Protein AF-0000000080068808 (afdb_homodimer)

Solvent-accessible surface area (backbone atoms only — not comparable to full-atom values): 21221 Å² total; per-residue (Å²): 133,79,38,28,42,45,54,59,57,38,65,52,58,26,19,30,30,98,80,58,25,33,43,31,44,41,92,87,29,38,31,39,40,36,39,46,42,68,64,44,55,50,30,46,22,31,25,41,44,47,54,75,52,68,70,59,39,68,37,77,38,87,74,66,89,74,49,44,80,65,70,43,78,73,50,74,50,44,34,37,41,26,42,45,77,46,62,48,61,84,67,42,75,63,53,74,71,47,76,34,37,66,75,42,30,41,75,72,44,47,44,74,42,81,40,46,37,35,38,31,39,12,63,35,62,27,57,69,45,58,90,47,90,56,91,80,64,65,37,14,36,31,37,40,40,38,76,55,27,88,40,58,50,72,88,27,46,51,92,73,80,56,59,61,70,74,63,43,53,39,70,49,31,46,26,27,29,64,72,47,78,74,79,68,54,74,62,67,56,48,56,52,52,67,73,92,134,79,38,29,43,45,55,60,55,38,64,52,58,26,20,30,31,99,79,58,24,33,44,32,43,41,90,86,28,37,31,40,40,35,38,45,41,66,65,45,55,51,31,47,22,30,25,42,44,47,54,75,51,67,69,58,40,67,37,76,38,87,74,67,91,74,50,45,79,65,70,42,79,74,49,72,49,44,33,37,41,25,42,46,77,47,61,48,62,86,68,42,75,64,51,74,73,47,77,34,37,65,74,42,30,42,76,72,43,48,42,74,41,80,41,46,37,34,39,30,39,13,62,36,61,26,57,70,45,57,90,48,89,56,91,80,64,66,37,12,36,32,34,40,40,39,77,55,27,87,41,59,50,72,89,27,45,52,94,72,83,54,60,60,69,75,63,42,54,38,69,50,30,47,25,27,27,65,72,46,80,73,77,68,54,72,60,67,57,46,54,53,52,64,75,92

pLDDT: mean 82.02, std 19.49, range [25.77, 98.56]

Structure (mmCIF, N/CA/C/O backbone):
data_AF-0000000080068808-model_v1
#
loop_
_entity.id
_entity.type
_entity.pdbx_description
1 polymer 'Epoxide hydrolase'
#
loop_
_atom_site.group_PDB
_atom_site.id
_atom_site.type_symbol
_atom_site.label_atom_id
_atom_site.label_alt_id
_atom_site.label_comp_id
_atom_site.label_asym_id
_atom_site.label_entity_id
_atom_site.label_seq_id
_atom_site.pdbx_PDB_ins_code
_atom_site.Cartn_x
_atom_site.Cartn_y
_atom_site.Cartn_z
_atom_site.occupancy
_atom_site.B_iso_or_equiv
_atom_site.auth_seq_id
_atom_site.auth_comp_id
_atom_site.auth_asym_id
_atom_site.auth_atom_id
_atom_site.pdbx_PDB_model_num
ATOM 1 N N . MET A 1 1 ? 5.312 -22.766 -33.031 1 52.41 1 MET A N 1
ATOM 2 C CA . MET A 1 1 ? 6.246 -23.422 -32.094 1 52.41 1 MET A CA 1
ATOM 3 C C . MET A 1 1 ? 5.512 -23.969 -30.891 1 52.41 1 MET A C 1
ATOM 5 O O . MET A 1 1 ? 4.625 -23.312 -30.344 1 52.41 1 MET A O 1
ATOM 9 N N . THR A 1 2 ? 5.434 -25.328 -30.719 1 73.38 2 THR A N 1
ATOM 10 C CA . THR A 1 2 ? 4.719 -26.062 -29.688 1 73.38 2 THR A CA 1
ATOM 11 C C . THR A 1 2 ? 5.375 -25.859 -28.312 1 73.38 2 THR A C 1
ATOM 13 O O . THR A 1 2 ? 6.578 -26.062 -28.156 1 73.38 2 THR A O 1
ATOM 16 N N . ASP A 1 3 ? 4.766 -25.203 -27.469 1 87.69 3 ASP A N 1
ATOM 17 C CA . ASP A 1 3 ? 5.266 -24.984 -26.109 1 87.69 3 ASP A CA 1
ATOM 18 C C . ASP A 1 3 ? 4.941 -26.188 -25.219 1 87.69 3 ASP A C 1
ATOM 20 O O . ASP A 1 3 ? 4.027 -26.953 -25.516 1 87.69 3 ASP A O 1
ATOM 24 N N . THR A 1 4 ? 5.859 -26.531 -24.297 1 94.75 4 THR A N 1
ATOM 25 C CA . THR A 1 4 ? 5.547 -27.516 -23.266 1 94.75 4 THR A CA 1
ATOM 26 C C . THR A 1 4 ? 4.891 -26.828 -22.062 1 94.75 4 THR A C 1
ATOM 28 O O . THR A 1 4 ? 4.988 -25.609 -21.906 1 94.75 4 THR A O 1
ATOM 31 N N . LEU A 1 5 ? 4.203 -27.672 -21.328 1 95.62 5 LEU A N 1
ATOM 32 C CA . LEU A 1 5 ? 3.646 -27.125 -20.094 1 95.62 5 LEU A CA 1
ATOM 33 C C . LEU A 1 5 ? 4.73 -26.453 -19.266 1 95.62 5 LEU A C 1
ATOM 35 O O . LEU A 1 5 ? 4.512 -25.375 -18.719 1 95.62 5 LEU A O 1
ATOM 39 N N . LEU A 1 6 ? 5.836 -27.125 -19.188 1 96.19 6 LEU A N 1
ATOM 40 C CA . LEU A 1 6 ? 6.941 -26.562 -18.422 1 96.19 6 LEU A CA 1
ATOM 41 C C . LEU A 1 6 ? 7.332 -25.188 -18.953 1 96.19 6 LEU A C 1
ATOM 43 O O . LEU A 1 6 ? 7.496 -24.25 -18.172 1 96.19 6 LEU A O 1
ATOM 47 N N . SER A 1 7 ? 7.488 -25.078 -20.219 1 95 7 SER A N 1
ATOM 48 C CA . SER A 1 7 ? 7.906 -23.812 -20.812 1 95 7 SER A CA 1
ATOM 49 C C . SER A 1 7 ? 6.867 -22.719 -20.594 1 95 7 SER A C 1
ATOM 51 O O . SER A 1 7 ? 7.219 -21.562 -20.375 1 95 7 SER A O 1
ATOM 53 N N . ILE A 1 8 ? 5.641 -23.109 -20.609 1 94.94 8 ILE A N 1
ATOM 54 C CA . ILE A 1 8 ? 4.57 -22.141 -20.406 1 94.94 8 ILE A CA 1
ATOM 55 C C . ILE A 1 8 ? 4.535 -21.703 -18.938 1 94.94 8 ILE A C 1
ATOM 57 O O . ILE A 1 8 ? 4.473 -20.516 -18.641 1 94.94 8 ILE A O 1
ATOM 61 N N . LEU A 1 9 ? 4.578 -22.656 -18.078 1 96.25 9 LEU A N 1
ATOM 62 C CA . LEU A 1 9 ? 4.488 -22.406 -16.641 1 96.25 9 LEU A CA 1
ATOM 63 C C . LEU A 1 9 ? 5.633 -21.531 -16.156 1 96.25 9 LEU A C 1
ATOM 65 O O . LEU A 1 9 ? 5.434 -20.641 -15.32 1 96.25 9 LEU A O 1
ATOM 69 N N . THR A 1 10 ? 6.801 -21.703 -16.734 1 96.31 10 THR A N 1
ATOM 70 C CA . THR A 1 10 ? 7.992 -21.047 -16.203 1 96.31 10 THR A CA 1
ATOM 71 C C . THR A 1 10 ? 8.422 -19.891 -17.078 1 96.31 10 THR A C 1
ATOM 73 O O . THR A 1 10 ? 9.438 -19.234 -16.812 1 96.31 10 THR A O 1
ATOM 76 N N . GLY A 1 11 ? 7.715 -19.641 -18.078 1 93.38 11 GLY A N 1
ATOM 77 C CA . GLY A 1 11 ? 8.125 -18.641 -19.047 1 93.38 11 GLY A CA 1
ATOM 78 C C . GLY A 1 11 ? 7.965 -17.219 -18.562 1 93.38 11 GLY A C 1
ATOM 79 O O . GLY A 1 11 ? 8.75 -16.328 -18.922 1 93.38 11 GLY A O 1
ATOM 80 N N . GLU A 1 12 ? 6.926 -16.859 -17.844 1 91.69 12 GLU A N 1
ATOM 81 C CA . GLU A 1 12 ? 6.617 -15.547 -17.281 1 91.69 12 GLU A CA 1
ATOM 82 C C . GLU A 1 12 ? 6.004 -15.68 -15.883 1 91.69 12 GLU A C 1
ATOM 84 O O . GLU A 1 12 ? 5.605 -16.766 -15.477 1 91.69 12 GLU A O 1
ATOM 89 N N . SER A 1 13 ? 6.008 -14.586 -15.234 1 92.06 13 SER A N 1
ATOM 90 C CA . SER A 1 13 ? 5.285 -14.555 -13.969 1 92.06 13 SER A CA 1
ATOM 91 C C . SER A 1 13 ? 3.775 -14.578 -14.188 1 92.06 13 SER A C 1
ATOM 93 O O . SER A 1 13 ? 3.293 -14.195 -15.258 1 92.06 13 SER A O 1
ATOM 95 N N . TRP A 1 14 ? 3.141 -15.141 -13.242 1 95.5 14 TRP A N 1
ATOM 96 C CA . TRP A 1 14 ? 1.682 -15.172 -13.211 1 95.5 14 TRP A CA 1
ATOM 97 C C . TRP A 1 14 ? 1.137 -14.172 -12.195 1 95.5 14 TRP A C 1
ATOM 99 O O . TRP A 1 14 ? 1.516 -14.195 -11.023 1 95.5 14 TRP A O 1
ATOM 109 N N . SER A 1 15 ? 0.19 -13.312 -12.664 1 91.62 15 SER A N 1
ATOM 110 C CA . SER A 1 15 ? -0.177 -12.156 -11.844 1 91.62 15 SER A CA 1
ATOM 111 C C . SER A 1 15 ? -1.641 -12.227 -11.422 1 91.62 15 SER A C 1
ATOM 113 O O . SER A 1 15 ? -2.518 -12.508 -12.242 1 91.62 15 SER A O 1
ATOM 115 N N . TRP A 1 16 ? -1.87 -11.992 -10.125 1 91.75 16 TRP A N 1
ATOM 116 C CA . TRP A 1 16 ? -3.23 -11.797 -9.641 1 91.75 16 TRP A CA 1
ATOM 117 C C . TRP A 1 16 ? -3.725 -10.391 -9.969 1 91.75 16 TRP A C 1
ATOM 119 O O . TRP A 1 16 ? -4.91 -10.195 -10.25 1 91.75 16 TRP A O 1
ATOM 129 N N . ASP A 1 17 ? -2.842 -9.5 -9.891 1 80.5 17 ASP A N 1
ATOM 130 C CA . ASP A 1 17 ? -3.059 -8.133 -10.344 1 80.5 17 ASP A CA 1
ATOM 131 C C . ASP A 1 17 ? -1.96 -7.699 -11.312 1 80.5 17 ASP A C 1
ATOM 133 O O . ASP A 1 17 ? -0.895 -8.32 -11.367 1 80.5 17 ASP A O 1
ATOM 137 N N . PRO A 1 18 ? -2.25 -6.727 -12.18 1 66.44 18 PRO A N 1
ATOM 138 C CA . PRO A 1 18 ? -1.292 -6.395 -13.242 1 66.44 18 PRO A CA 1
ATOM 139 C C . PRO A 1 18 ? 0.052 -5.922 -12.688 1 66.44 18 PRO A C 1
ATOM 141 O O . PRO A 1 18 ? 1.041 -5.875 -13.43 1 66.44 18 PRO A O 1
ATOM 144 N N . TYR A 1 19 ? 0.202 -5.781 -11.375 1 61.09 19 TYR A N 1
ATOM 145 C CA . TYR A 1 19 ? 1.387 -5.039 -10.969 1 61.09 19 TYR A CA 1
ATOM 146 C C . TYR A 1 19 ? 2.104 -5.742 -9.82 1 61.09 19 TYR A C 1
ATOM 148 O O . TYR A 1 19 ? 3.336 -5.75 -9.766 1 61.09 19 TYR A O 1
ATOM 156 N N . GLU A 1 20 ? 1.459 -6.355 -8.914 1 68.25 20 GLU A N 1
ATOM 157 C CA . GLU A 1 20 ? 2.092 -6.492 -7.609 1 68.25 20 GLU A CA 1
ATOM 158 C C . GLU A 1 20 ? 2.072 -7.941 -7.133 1 68.25 20 GLU A C 1
ATOM 160 O O . GLU A 1 20 ? 3.094 -8.469 -6.684 1 68.25 20 GLU A O 1
ATOM 165 N N . ASN A 1 21 ? 1.001 -8.562 -7.199 1 84.06 21 ASN A N 1
ATOM 166 C CA . ASN A 1 21 ? 0.82 -9.891 -6.625 1 84.06 21 ASN A CA 1
ATOM 167 C C . ASN A 1 21 ? 1.02 -10.984 -7.672 1 84.06 21 ASN A C 1
ATOM 169 O O . ASN A 1 21 ? 0.234 -11.094 -8.617 1 84.06 21 ASN A O 1
ATOM 173 N N . GLN A 1 22 ? 2.152 -11.742 -7.426 1 90.25 22 GLN A N 1
ATOM 174 C CA . GLN A 1 22 ? 2.545 -12.664 -8.484 1 90.25 22 GLN A CA 1
ATOM 175 C C . GLN A 1 22 ? 3.061 -13.977 -7.898 1 90.25 22 GLN A C 1
ATOM 177 O O . GLN A 1 22 ? 3.555 -14.016 -6.77 1 90.25 22 GLN A O 1
ATOM 182 N N . ILE A 1 23 ? 2.906 -15.016 -8.672 1 95.81 23 ILE A N 1
ATOM 183 C CA . ILE A 1 23 ? 3.582 -16.297 -8.484 1 95.81 23 ILE A CA 1
ATOM 184 C C . ILE A 1 23 ? 4.445 -16.609 -9.703 1 95.81 23 ILE A C 1
ATOM 186 O O . ILE A 1 23 ? 4 -16.453 -10.844 1 95.81 23 ILE A O 1
ATOM 190 N N . LYS A 1 24 ? 5.73 -16.938 -9.445 1 95 24 LYS A N 1
ATOM 191 C CA . LYS A 1 24 ? 6.66 -17.281 -10.516 1 95 24 LYS A CA 1
ATOM 192 C C . LYS A 1 24 ? 7.277 -18.656 -10.297 1 95 24 LYS A C 1
ATOM 194 O O . LYS A 1 24 ? 7.797 -18.938 -9.219 1 95 24 LYS A O 1
ATOM 199 N N . PHE A 1 25 ? 7.137 -19.484 -11.336 1 97.31 25 PHE A N 1
ATOM 200 C CA . PHE A 1 25 ? 7.777 -20.797 -11.328 1 97.31 25 PHE A CA 1
ATOM 201 C C . PHE A 1 25 ? 9.086 -20.766 -12.117 1 97.31 25 PHE A C 1
ATOM 203 O O . PHE A 1 25 ? 9.164 -20.141 -13.172 1 97.31 25 PHE A O 1
ATOM 210 N N . ASN A 1 26 ? 10.055 -21.406 -11.508 1 95.81 26 ASN A N 1
ATOM 211 C CA . ASN A 1 26 ? 11.32 -21.562 -12.227 1 95.81 26 ASN A CA 1
ATOM 212 C C . ASN A 1 26 ? 11.539 -23.016 -12.648 1 95.81 26 ASN A C 1
ATOM 214 O O . ASN A 1 26 ? 11.078 -23.938 -11.977 1 95.81 26 ASN A O 1
ATOM 218 N N . LYS A 1 27 ? 12.328 -23.172 -13.688 1 95.31 27 LYS A N 1
ATOM 219 C CA . LYS A 1 27 ? 12.57 -24.5 -14.258 1 95.31 27 LYS A CA 1
ATOM 220 C C . LYS A 1 27 ? 13.305 -25.391 -13.266 1 95.31 27 LYS A C 1
ATOM 222 O O . LYS A 1 27 ? 13.156 -26.625 -13.297 1 95.31 27 LYS A O 1
ATOM 227 N N . ASP A 1 28 ? 14.016 -24.859 -12.352 1 94.69 28 ASP A N 1
ATOM 228 C CA . ASP A 1 28 ? 14.859 -25.641 -11.453 1 94.69 28 ASP A CA 1
ATOM 229 C C . ASP A 1 28 ? 14.07 -26.109 -10.234 1 94.69 28 ASP A C 1
ATOM 231 O O . ASP A 1 28 ? 14.656 -26.594 -9.258 1 94.69 28 ASP A O 1
ATOM 235 N N . GLY A 1 29 ? 12.797 -25.906 -10.227 1 95.88 29 GLY A N 1
ATOM 236 C CA . GLY A 1 29 ? 11.961 -26.391 -9.133 1 95.88 29 GLY A CA 1
ATOM 237 C C . GLY A 1 29 ? 11.758 -25.344 -8.047 1 95.88 29 GLY A C 1
ATOM 238 O O . GLY A 1 29 ? 11.07 -25.609 -7.051 1 95.88 29 GLY A O 1
ATOM 239 N N . THR A 1 30 ? 12.336 -24.219 -8.266 1 95.94 30 THR A N 1
ATOM 240 C CA . THR A 1 30 ? 12.102 -23.109 -7.336 1 95.94 30 THR A CA 1
ATOM 241 C C . THR A 1 30 ? 11.07 -22.141 -7.898 1 95.94 30 THR A C 1
ATOM 243 O O . THR A 1 30 ? 10.633 -22.281 -9.039 1 95.94 30 THR A O 1
ATOM 246 N N . GLY A 1 31 ? 10.57 -21.25 -7.066 1 96.44 31 GLY A N 1
ATOM 247 C CA . GLY A 1 31 ? 9.672 -20.172 -7.461 1 96.44 31 GLY A CA 1
ATOM 248 C C . GLY A 1 31 ? 9.594 -19.047 -6.441 1 96.44 31 GLY A C 1
ATOM 249 O O . GLY A 1 31 ? 10.289 -19.078 -5.426 1 96.44 31 GLY A O 1
ATOM 250 N N . THR A 1 32 ? 8.82 -18.031 -6.793 1 93.81 32 THR A N 1
ATOM 251 C CA . THR A 1 32 ? 8.609 -16.922 -5.871 1 93.81 32 THR A CA 1
ATOM 252 C C . THR A 1 32 ? 7.129 -16.594 -5.754 1 93.81 32 THR A C 1
ATOM 254 O O . THR A 1 32 ? 6.371 -16.734 -6.715 1 93.81 32 THR A O 1
ATOM 257 N N . LEU A 1 33 ? 6.727 -16.25 -4.547 1 95.06 33 LEU A N 1
ATOM 258 C CA . LEU A 1 33 ? 5.371 -15.797 -4.246 1 95.06 33 LEU A CA 1
ATOM 259 C C . LEU A 1 33 ? 5.398 -14.422 -3.584 1 95.06 33 LEU A C 1
ATOM 261 O O . LEU A 1 33 ? 6.102 -14.219 -2.594 1 95.06 33 LEU A O 1
ATOM 265 N N . ILE A 1 34 ? 4.652 -13.516 -4.227 1 89.31 34 ILE A N 1
ATOM 266 C CA . ILE A 1 34 ? 4.613 -12.148 -3.711 1 89.31 34 ILE A CA 1
ATOM 267 C C . ILE A 1 34 ? 3.178 -11.773 -3.361 1 89.31 34 ILE A C 1
ATOM 269 O O . ILE A 1 34 ? 2.26 -11.992 -4.156 1 89.31 34 ILE A O 1
ATOM 273 N N . CYS A 1 35 ? 3.016 -11.406 -2.182 1 87.81 35 CYS A N 1
ATOM 274 C CA . CYS A 1 35 ? 1.78 -10.805 -1.699 1 87.81 35 CYS A CA 1
ATOM 275 C C . CYS A 1 35 ? 2.039 -9.406 -1.138 1 87.81 35 CYS A C 1
ATOM 277 O O . CYS A 1 35 ? 2.66 -9.266 -0.083 1 87.81 35 CYS A O 1
ATOM 279 N N . ARG A 1 36 ? 1.655 -8.367 -1.966 1 78.31 36 ARG A N 1
ATOM 280 C CA . ARG A 1 36 ? 1.925 -7.004 -1.528 1 78.31 36 ARG A CA 1
ATOM 281 C C . ARG A 1 36 ? 0.812 -6.059 -1.967 1 78.31 36 ARG A C 1
ATOM 283 O O . ARG A 1 36 ? -0.021 -6.418 -2.803 1 78.31 36 ARG A O 1
ATOM 290 N N . LEU A 1 37 ? 0.584 -5.145 -1.353 1 63.91 37 LEU A N 1
ATOM 291 C CA . LEU A 1 37 ? -0.304 -4.074 -1.795 1 63.91 37 LEU A CA 1
ATOM 292 C C . LEU A 1 37 ? 0.457 -2.76 -1.938 1 63.91 37 LEU A C 1
ATOM 294 O O . LEU A 1 37 ? 1.276 -2.418 -1.082 1 63.91 37 LEU A O 1
ATOM 298 N N . GLU A 1 38 ? 0.447 -2.334 -3.289 1 56.38 38 GLU A N 1
ATOM 299 C CA . GLU A 1 38 ? 1.063 -1.058 -3.637 1 56.38 38 GLU A CA 1
ATOM 300 C C . GLU A 1 38 ? 0.545 0.066 -2.744 1 56.38 38 GLU A C 1
ATOM 302 O O . GLU A 1 38 ? -0.529 -0.052 -2.15 1 56.38 38 GLU A O 1
ATOM 307 N N . LEU A 1 39 ? 1.198 1.139 -2.98 1 58.22 39 LEU A N 1
ATOM 308 C CA . LEU A 1 39 ? 0.916 2.414 -2.33 1 58.22 39 LEU A CA 1
ATOM 309 C C . LEU A 1 39 ? -0.539 2.822 -2.543 1 58.22 39 LEU A C 1
ATOM 311 O O . LEU A 1 39 ? -1.008 2.896 -3.68 1 58.22 39 LEU A O 1
ATOM 315 N N . VAL A 1 40 ? -1.264 2.592 -1.62 1 64.88 40 VAL A N 1
ATOM 316 C CA . VAL A 1 40 ? -2.619 3.131 -1.63 1 64.88 40 VAL A CA 1
ATOM 317 C C . VAL A 1 40 ? -2.607 4.574 -1.133 1 64.88 40 VAL A C 1
ATOM 319 O O . VAL A 1 40 ? -2.076 4.863 -0.058 1 64.88 40 VAL A O 1
ATOM 322 N N . VAL A 1 41 ? -3.043 5.516 -2.098 1 76.19 41 VAL A N 1
ATOM 323 C CA . VAL A 1 41 ? -3.172 6.922 -1.726 1 76.19 41 VAL A CA 1
ATOM 324 C C . VAL A 1 41 ? -4.648 7.281 -1.571 1 76.19 41 VAL A C 1
ATOM 326 O O . VAL A 1 41 ? -5.461 6.996 -2.455 1 76.19 41 VAL A O 1
ATOM 329 N N . TRP A 1 42 ? -5.012 7.75 -0.403 1 84.06 42 TRP A N 1
ATOM 330 C CA . TRP A 1 42 ? -6.379 8.211 -0.183 1 84.06 42 TRP A CA 1
ATOM 331 C C . TRP A 1 42 ? -6.488 9.719 -0.395 1 84.06 42 TRP A C 1
ATOM 333 O O . TRP A 1 42 ? -7.457 10.195 -0.985 1 84.06 42 TRP A O 1
ATOM 343 N N . ILE A 1 43 ? -5.496 10.43 0.166 1 88.62 43 ILE A N 1
ATOM 344 C CA . ILE A 1 43 ? -5.477 11.883 0.062 1 88.62 43 ILE A CA 1
ATOM 345 C C . ILE A 1 43 ? -4.102 12.352 -0.405 1 88.62 43 ILE A C 1
ATOM 347 O O . ILE A 1 43 ? -3.08 11.969 0.169 1 88.62 43 ILE A O 1
ATOM 351 N N . ALA A 1 44 ? -4.074 12.992 -1.467 1 88.81 44 ALA A N 1
ATOM 352 C CA . ALA A 1 44 ? -2.963 13.805 -1.949 1 88.81 44 ALA A CA 1
ATOM 353 C C . ALA A 1 44 ? -3.453 15.148 -2.469 1 88.81 44 ALA A C 1
ATOM 355 O O . ALA A 1 44 ? -3.572 15.352 -3.68 1 88.81 44 ALA A O 1
ATOM 356 N N . ALA A 1 45 ? -3.682 16.016 -1.496 1 93.12 45 ALA A N 1
ATOM 357 C CA . ALA A 1 45 ? -4.406 17.234 -1.82 1 93.12 45 ALA A CA 1
ATOM 358 C C . ALA A 1 45 ? -3.672 18.469 -1.288 1 93.12 45 ALA A C 1
ATOM 360 O O . ALA A 1 45 ? -3.039 18.406 -0.231 1 93.12 45 ALA A O 1
ATOM 361 N N . GLU A 1 46 ? -3.869 19.547 -2.006 1 93.62 46 GLU A N 1
ATOM 362 C CA . GLU A 1 46 ? -3.527 20.859 -1.464 1 93.62 46 GLU A CA 1
ATOM 363 C C . GLU A 1 46 ? -4.621 21.375 -0.53 1 93.62 46 GLU A C 1
ATOM 365 O O . GLU A 1 46 ? -5.773 20.938 -0.62 1 93.62 46 GLU A O 1
ATOM 370 N N . PHE A 1 47 ? -4.191 22.203 0.448 1 97.25 47 PHE A N 1
ATOM 371 C CA . PHE A 1 47 ? -5.16 22.891 1.282 1 97.25 47 PHE A CA 1
ATOM 372 C C . PHE A 1 47 ? -4.766 24.359 1.458 1 97.25 47 PHE A C 1
ATOM 374 O O . PHE A 1 47 ? -3.627 24.734 1.185 1 97.25 47 PHE A O 1
ATOM 381 N N . ASP A 1 48 ? -5.762 25.156 1.742 1 97.81 48 ASP A N 1
ATOM 382 C CA . ASP A 1 48 ? -5.535 26.531 2.186 1 97.81 48 ASP A CA 1
ATOM 383 C C . ASP A 1 48 ? -5.617 26.625 3.707 1 97.81 48 ASP A C 1
ATOM 385 O O . ASP A 1 48 ? -6.426 25.953 4.34 1 97.81 48 ASP A O 1
ATOM 389 N N . TRP A 1 49 ? -4.684 27.531 4.238 1 98 49 TRP A N 1
ATOM 390 C CA . TRP A 1 49 ? -4.75 27.688 5.688 1 98 49 TRP A CA 1
ATOM 391 C C . TRP A 1 49 ? -4.504 29.141 6.094 1 98 49 TRP A C 1
ATOM 393 O O . TRP A 1 49 ? -3.889 29.906 5.348 1 98 49 TRP A O 1
ATOM 403 N N . ARG A 1 50 ? -5.148 29.531 7.27 1 96.94 50 ARG A N 1
ATOM 404 C CA . ARG A 1 50 ? -4.945 30.844 7.887 1 96.94 50 ARG A CA 1
ATOM 405 C C . ARG A 1 50 ? -5.062 30.75 9.406 1 96.94 50 ARG A C 1
ATOM 407 O O . ARG A 1 50 ? -5.891 30 9.93 1 96.94 50 ARG A O 1
ATOM 414 N N . PRO A 1 51 ? -4.191 31.531 10.094 1 96 51 PRO A N 1
ATOM 415 C CA . PRO A 1 51 ? -4.348 31.594 11.555 1 96 51 PRO A CA 1
ATOM 416 C C . PRO A 1 51 ? -5.609 32.344 11.977 1 96 51 PRO A C 1
ATOM 418 O O . PRO A 1 51 ? -6.043 33.281 11.289 1 96 51 PRO A O 1
ATOM 421 N N . GLN A 1 52 ? -6.199 31.906 13.055 1 95.25 52 GLN A N 1
ATOM 422 C CA . GLN A 1 52 ? -7.301 32.688 13.602 1 95.25 52 GLN A CA 1
ATOM 423 C C . GLN A 1 52 ? -6.828 34.062 14.062 1 95.25 52 GLN A C 1
ATOM 425 O O . GLN A 1 52 ? -7.539 35.062 13.891 1 95.25 52 GLN A O 1
ATOM 430 N N . ASN A 1 53 ? -5.664 34.031 14.68 1 95 53 ASN A N 1
ATOM 431 C CA . ASN A 1 53 ? -4.98 35.25 15.055 1 95 53 ASN A CA 1
ATOM 432 C C . ASN A 1 53 ? -3.637 35.406 14.344 1 95 53 ASN A C 1
ATOM 434 O O . ASN A 1 53 ? -2.656 34.781 14.742 1 95 53 ASN A O 1
ATOM 438 N N . PRO A 1 54 ? -3.508 36.25 13.359 1 93.38 54 PRO A N 1
ATOM 439 C CA . PRO A 1 54 ? -2.285 36.375 12.562 1 93.38 54 PRO A CA 1
ATOM 440 C C . PRO A 1 54 ? -1.062 36.719 13.414 1 93.38 54 PRO A C 1
ATOM 442 O O . PRO A 1 54 ? 0.061 36.344 13.062 1 93.38 54 PRO A O 1
ATOM 445 N N . GLU A 1 55 ? -1.265 37.344 14.477 1 93.06 55 GLU A N 1
ATOM 446 C CA . GLU A 1 55 ? -0.162 37.75 15.344 1 93.06 55 GLU A CA 1
ATOM 447 C C . GLU A 1 55 ? 0.536 36.562 15.961 1 93.06 55 GLU A C 1
ATOM 449 O O . GLU A 1 55 ? 1.705 36.625 16.344 1 93.06 55 GLU A O 1
ATOM 454 N N . ASP A 1 56 ? -0.156 35.531 16.062 1 93.19 56 ASP A N 1
ATOM 455 C CA . ASP A 1 56 ? 0.413 34.312 16.641 1 93.19 56 ASP A CA 1
ATOM 456 C C . ASP A 1 56 ? 1.599 33.812 15.805 1 93.19 56 ASP A C 1
ATOM 458 O O . ASP A 1 56 ? 2.559 33.25 16.359 1 93.19 56 ASP A O 1
ATOM 462 N N . LEU A 1 57 ? 1.575 34.031 14.539 1 93.5 57 LEU A N 1
ATOM 463 C CA . LEU A 1 57 ? 2.59 33.469 13.641 1 93.5 57 LEU A CA 1
ATOM 464 C C . LEU A 1 57 ? 3.92 34.188 13.82 1 93.5 57 LEU A C 1
ATOM 466 O O . LEU A 1 57 ? 4.977 33.656 13.484 1 93.5 57 LEU A O 1
ATOM 470 N N . SER A 1 58 ? 3.904 35.375 14.328 1 93.69 58 SER A N 1
ATOM 471 C CA . SER A 1 58 ? 5.109 36.188 14.508 1 93.69 58 SER A CA 1
ATOM 472 C C . SER A 1 58 ? 5.746 35.93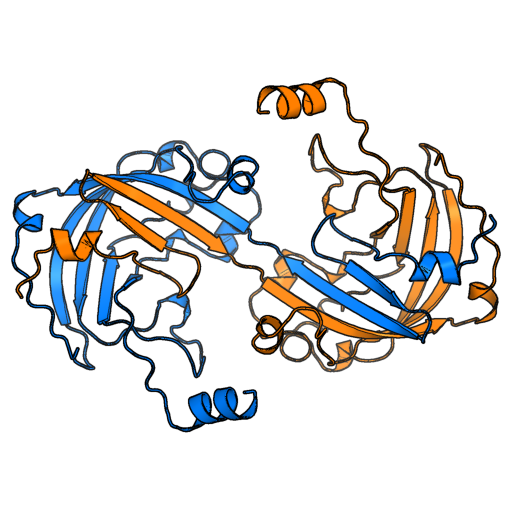8 15.875 1 93.69 58 SER A C 1
ATOM 474 O O . SER A 1 58 ? 6.816 36.469 16.172 1 93.69 58 SER A O 1
ATOM 476 N N . GLN A 1 59 ? 5.086 35.125 16.656 1 93.56 59 GLN A N 1
ATOM 477 C CA . GLN A 1 59 ? 5.617 34.812 17.984 1 93.56 59 GLN A CA 1
ATOM 478 C C . GLN A 1 59 ? 7.02 34.219 17.875 1 93.56 59 GLN A C 1
ATOM 480 O O . GLN A 1 59 ? 7.262 33.312 17.078 1 93.56 59 GLN A O 1
ATOM 485 N N . ALA A 1 60 ? 7.914 34.75 18.641 1 93.12 60 ALA A N 1
ATOM 486 C CA . ALA A 1 60 ? 9.258 34.188 18.75 1 93.12 60 ALA A CA 1
ATOM 487 C C . ALA A 1 60 ? 9.266 32.906 19.578 1 93.12 60 ALA A C 1
ATOM 489 O O . ALA A 1 60 ? 8.68 32.875 20.656 1 93.12 60 ALA A O 1
ATOM 490 N N . ILE A 1 61 ? 9.844 31.906 18.984 1 92.88 61 ILE A N 1
ATOM 491 C CA . ILE A 1 61 ? 9.938 30.625 19.656 1 92.88 61 ILE A CA 1
ATOM 492 C C . ILE A 1 61 ? 11.406 30.219 19.797 1 92.88 61 ILE A C 1
ATOM 494 O O . ILE A 1 61 ? 12.156 30.234 18.812 1 92.88 61 ILE A O 1
ATOM 498 N N . ASP A 1 62 ? 11.789 29.875 21.016 1 87.75 62 ASP A N 1
ATOM 499 C CA . ASP A 1 62 ? 13.117 29.328 21.266 1 87.75 62 ASP A CA 1
ATOM 500 C C . ASP A 1 62 ? 13.109 27.797 21.141 1 87.75 62 ASP A C 1
ATOM 502 O O . ASP A 1 62 ? 12.508 27.109 21.953 1 87.75 62 ASP A O 1
ATOM 506 N N . LEU A 1 63 ? 13.648 27.375 20.016 1 87.25 63 LEU A N 1
ATOM 507 C CA . LEU A 1 63 ? 13.75 25.938 19.797 1 87.25 63 LEU A CA 1
ATOM 508 C C . LEU A 1 63 ? 15.156 25.438 20.109 1 87.25 63 LEU A C 1
ATOM 510 O O . LEU A 1 63 ? 16.078 25.594 19.297 1 87.25 63 LEU A O 1
ATOM 514 N N . PRO A 1 64 ? 15.266 24.781 21.219 1 82.12 64 PRO A N 1
ATOM 515 C CA . PRO A 1 64 ? 16.625 24.328 21.562 1 82.12 64 PRO A CA 1
ATOM 516 C C . PRO A 1 64 ? 17.141 23.25 20.594 1 82.12 64 PRO A C 1
ATOM 518 O O . PRO A 1 64 ? 16.375 22.438 20.094 1 82.12 64 PRO A O 1
ATOM 521 N N . SER A 1 65 ? 18.422 23.297 20.406 1 78.5 65 SER A N 1
ATOM 522 C CA . SER A 1 65 ? 19.062 22.297 19.547 1 78.5 65 SER A CA 1
ATOM 523 C C . SER A 1 65 ? 19.078 20.922 20.219 1 78.5 65 SER A C 1
ATOM 525 O O . SER A 1 65 ? 18.984 19.906 19.547 1 78.5 65 SER A O 1
ATOM 527 N N . ASN A 1 66 ? 19.25 20.953 21.453 1 80.69 66 ASN A N 1
ATOM 528 C CA . ASN A 1 66 ? 19.219 19.734 22.25 1 80.69 66 ASN A CA 1
ATOM 529 C C . ASN A 1 66 ? 17.906 19.594 23.016 1 80.69 66 ASN A C 1
ATOM 531 O O . ASN A 1 66 ? 17.781 20.109 24.141 1 80.69 66 ASN A O 1
ATOM 535 N N . PRO A 1 67 ? 17.031 18.969 22.359 1 82.31 67 PRO A N 1
ATOM 536 C CA . PRO A 1 67 ? 15.727 18.891 23.031 1 82.31 67 PRO A CA 1
ATOM 537 C C . PRO A 1 67 ? 15.758 18 24.266 1 82.31 67 PRO A C 1
ATOM 539 O O . PRO A 1 67 ? 16.484 17.016 24.312 1 82.31 67 PRO A O 1
ATOM 542 N N . PRO A 1 68 ? 15.008 18.469 25.234 1 82.31 68 PRO A N 1
ATOM 543 C CA . PRO A 1 68 ? 14.898 17.625 26.438 1 82.31 68 PRO A CA 1
ATOM 544 C C . PRO A 1 68 ? 14.195 16.297 26.172 1 82.31 68 PRO A C 1
ATOM 546 O O . PRO A 1 68 ? 13.453 16.172 25.188 1 82.31 68 PRO A O 1
ATOM 549 N N . ARG A 1 69 ? 14.492 15.375 27.047 1 80.75 69 ARG A N 1
ATOM 550 C CA . ARG A 1 69 ? 13.82 14.086 26.938 1 80.75 69 ARG A CA 1
ATOM 551 C C . ARG A 1 69 ? 12.336 14.211 27.25 1 80.75 69 ARG A C 1
ATOM 553 O O . ARG A 1 69 ? 11.508 13.578 26.578 1 80.75 69 ARG A O 1
ATOM 560 N N . ARG A 1 70 ? 12.078 15.172 28.25 1 86.62 70 ARG A N 1
ATOM 561 C CA . ARG A 1 70 ? 10.68 15.414 28.562 1 86.62 70 ARG A CA 1
ATOM 562 C C . ARG A 1 70 ? 10.07 16.453 27.641 1 86.62 70 ARG A C 1
ATOM 564 O O . ARG A 1 70 ? 10.602 17.562 27.5 1 86.62 70 ARG A O 1
ATOM 571 N N . PRO A 1 71 ? 8.992 16.062 27.062 1 91.5 71 PRO A N 1
ATOM 572 C CA . PRO A 1 71 ? 8.344 16.984 26.125 1 91.5 71 PRO A CA 1
ATOM 573 C C . PRO A 1 71 ? 7.824 18.25 26.828 1 91.5 71 PRO A C 1
ATOM 575 O O . PRO A 1 71 ? 7.406 18.188 27.984 1 91.5 71 PRO A O 1
ATOM 578 N N . SER A 1 72 ? 7.926 19.422 26.188 1 93.38 72 SER A N 1
ATOM 579 C CA . SER A 1 72 ? 7.363 20.672 26.672 1 93.38 72 SER A CA 1
ATOM 580 C C . SER A 1 72 ? 6.594 21.391 25.562 1 93.38 72 SER A C 1
ATOM 582 O O . SER A 1 72 ? 7.012 21.391 24.406 1 93.38 72 SER A O 1
ATOM 584 N N . GLN A 1 73 ? 5.531 21.953 26.031 1 95.06 73 GLN A N 1
ATOM 585 C CA . GLN A 1 73 ? 4.758 22.766 25.094 1 95.06 73 GLN A CA 1
ATOM 586 C C . GLN A 1 73 ? 5.418 24.125 24.859 1 95.06 73 GLN A C 1
ATOM 588 O O . GLN A 1 73 ? 5.727 24.844 25.812 1 95.06 73 GLN A O 1
ATOM 593 N N . LEU A 1 74 ? 5.594 24.469 23.672 1 94.06 74 LEU A N 1
ATOM 594 C CA . LEU A 1 74 ? 6.191 25.75 23.328 1 94.06 74 LEU A CA 1
ATOM 595 C C . LEU A 1 74 ? 5.113 26.812 23.125 1 94.06 74 LEU A C 1
ATOM 597 O O . LEU A 1 74 ? 5.262 27.938 23.594 1 94.06 74 LEU A O 1
ATOM 601 N N . THR A 1 75 ? 4.09 26.484 22.422 1 95.56 75 THR A N 1
ATOM 602 C CA . THR A 1 75 ? 2.988 27.406 22.172 1 95.56 75 THR A CA 1
ATOM 603 C C . THR A 1 75 ? 1.744 26.641 21.719 1 95.56 75 THR A C 1
ATOM 605 O O . THR A 1 75 ? 1.783 25.422 21.547 1 95.56 75 THR A O 1
ATOM 608 N N . GLN A 1 76 ? 0.683 27.359 21.656 1 96.75 76 GLN A N 1
ATOM 609 C CA . GLN A 1 76 ? -0.595 26.891 21.125 1 96.75 76 GLN A CA 1
ATOM 610 C C . GLN A 1 76 ? -1.242 27.953 20.25 1 96.75 76 GLN A C 1
ATOM 612 O O . GLN A 1 76 ? -1.189 29.141 20.562 1 96.75 76 GLN A O 1
ATOM 617 N N . PHE A 1 77 ? -1.863 27.531 19.219 1 97.19 77 PHE A N 1
ATOM 618 C CA . PHE A 1 77 ? -2.492 28.469 18.281 1 97.19 77 PHE A CA 1
ATOM 619 C C . PHE A 1 77 ? -3.662 27.797 17.562 1 97.19 77 PHE A C 1
ATOM 621 O O . PHE A 1 77 ? -3.826 26.578 17.625 1 97.19 77 PHE A O 1
ATOM 628 N N . SER A 1 78 ? -4.484 28.656 16.969 1 97.75 78 SER A N 1
ATOM 629 C CA . SER A 1 78 ? -5.629 28.172 16.219 1 97.75 78 SER A CA 1
ATOM 630 C C . SER A 1 78 ? -5.488 28.516 14.727 1 97.75 78 SER A C 1
ATOM 632 O O . SER A 1 78 ? -5.027 29.594 14.375 1 97.75 78 SER A O 1
ATOM 634 N N . VAL A 1 79 ? -5.879 27.562 13.891 1 98 79 VAL A N 1
ATOM 635 C CA . VAL A 1 79 ? -5.785 27.75 12.445 1 98 79 VAL A CA 1
ATOM 636 C C . VAL A 1 79 ? -7.051 27.219 11.773 1 98 79 VAL A C 1
ATOM 638 O O . VAL A 1 79 ? -7.691 26.297 12.281 1 98 79 VAL A O 1
ATOM 641 N N . GLU A 1 80 ? -7.395 27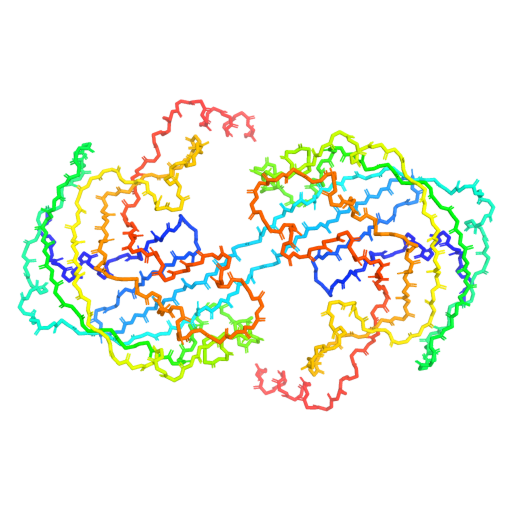.828 10.719 1 98.38 80 GLU A N 1
ATOM 642 C CA . GLU A 1 80 ? -8.398 27.312 9.797 1 98.38 80 GLU A CA 1
ATOM 643 C C . GLU A 1 80 ? -7.754 26.625 8.594 1 98.38 80 GLU A C 1
ATOM 645 O O . GLU A 1 80 ? -6.844 27.188 7.98 1 98.38 80 GLU A O 1
ATOM 650 N N . ILE A 1 81 ? -8.172 25.375 8.344 1 98.44 81 ILE A N 1
ATOM 651 C CA . ILE A 1 81 ? -7.676 24.625 7.199 1 98.44 81 ILE A CA 1
ATOM 652 C C . ILE A 1 81 ? -8.844 24.25 6.289 1 98.44 81 ILE A C 1
ATOM 654 O O . ILE A 1 81 ? -9.883 23.797 6.758 1 98.44 81 ILE A O 1
ATOM 658 N N . THR A 1 82 ? -8.656 24.531 5.008 1 98.5 82 THR A N 1
ATOM 659 C CA . THR A 1 82 ? -9.617 24.125 3.99 1 98.5 82 THR A CA 1
ATOM 660 C C . THR A 1 82 ? -8.969 23.172 2.984 1 98.5 82 THR A C 1
ATOM 662 O O . THR A 1 82 ? -8.195 23.609 2.125 1 98.5 82 THR A O 1
ATOM 665 N N . LEU A 1 83 ? -9.352 21.906 3.166 1 98.12 83 LEU A N 1
ATOM 666 C CA . LEU A 1 83 ? -8.875 20.922 2.201 1 98.12 83 LEU A CA 1
ATOM 667 C C . LEU A 1 83 ? -9.477 21.188 0.823 1 98.12 83 LEU A C 1
ATOM 669 O O . LEU A 1 83 ? -10.664 21.5 0.706 1 98.12 83 LEU A O 1
ATOM 673 N N . THR A 1 84 ? -8.602 21.062 -0.233 1 96.94 84 THR A N 1
ATOM 674 C CA . THR A 1 84 ? -9.109 21.266 -1.583 1 96.94 84 THR A CA 1
ATOM 675 C C . THR A 1 84 ? -9.07 19.953 -2.379 1 96.94 84 THR A C 1
ATOM 677 O O . THR A 1 84 ? -8.531 18.953 -1.911 1 96.94 84 THR A O 1
ATOM 680 N N . LYS A 1 85 ? -9.648 20.031 -3.549 1 92.62 85 LYS A N 1
ATOM 681 C CA . LYS A 1 85 ? -9.648 18.875 -4.445 1 92.62 85 LYS A CA 1
ATOM 682 C C . LYS A 1 85 ? -8.414 18.875 -5.34 1 92.62 85 LYS A C 1
ATOM 684 O O . LYS A 1 85 ? -8.18 17.922 -6.09 1 92.62 85 LYS A O 1
ATOM 689 N N . ARG A 1 86 ? -7.605 19.922 -5.121 1 90.19 86 ARG A N 1
ATOM 690 C CA . ARG A 1 86 ? -6.418 20.031 -5.961 1 90.19 86 ARG A CA 1
ATOM 691 C C . ARG A 1 86 ? -5.387 18.969 -5.594 1 90.19 86 ARG A C 1
ATOM 693 O O . ARG A 1 86 ? -5 18.844 -4.43 1 90.19 86 ARG A O 1
ATOM 700 N N . ARG A 1 87 ? -4.906 18.188 -6.598 1 85.88 87 ARG A N 1
ATOM 701 C CA . ARG A 1 87 ? -3.924 17.125 -6.387 1 85.88 87 ARG A CA 1
ATOM 702 C C . ARG A 1 87 ? -2.521 17.703 -6.23 1 85.88 87 ARG A C 1
ATOM 704 O O . ARG A 1 87 ? -2.188 18.719 -6.852 1 85.88 87 ARG A O 1
ATOM 711 N N . ILE A 1 88 ? -1.866 16.984 -5.328 1 80.69 88 ILE A N 1
ATOM 712 C CA . ILE A 1 88 ? -0.458 17.344 -5.207 1 80.69 88 ILE A CA 1
ATOM 713 C C . ILE A 1 88 ? 0.287 16.953 -6.48 1 80.69 88 ILE A C 1
ATOM 715 O O . ILE A 1 88 ? 0.229 15.805 -6.914 1 80.69 88 ILE A O 1
ATOM 719 N N . THR A 1 89 ? 0.638 17.766 -7.289 1 61.97 89 THR A N 1
ATOM 720 C CA . THR A 1 89 ? 1.238 17.5 -8.594 1 61.97 89 THR A CA 1
ATOM 721 C C . THR A 1 89 ? 2.635 16.906 -8.438 1 61.97 89 THR A C 1
ATOM 723 O O . THR A 1 89 ? 3.141 16.266 -9.359 1 61.97 89 THR A O 1
ATOM 726 N N . GLU A 1 90 ? 3.16 17.312 -7.406 1 53.59 90 GLU A N 1
ATOM 727 C CA . GLU A 1 90 ? 4.547 16.875 -7.285 1 53.59 90 GLU A CA 1
ATOM 728 C C . GLU A 1 90 ? 4.656 15.352 -7.348 1 53.59 90 GLU A C 1
ATOM 730 O O . GLU A 1 90 ? 5.727 14.805 -7.633 1 53.59 90 GLU A O 1
ATOM 735 N N . GLN A 1 91 ? 3.621 14.758 -7.043 1 50.78 91 GLN A N 1
ATOM 736 C CA . GLN A 1 91 ? 3.766 13.305 -6.953 1 50.78 91 GLN A CA 1
ATOM 737 C C . GLN A 1 91 ? 3.654 12.656 -8.328 1 50.78 91 GLN A C 1
ATOM 739 O O . GLN A 1 91 ? 3.707 11.43 -8.453 1 50.78 91 GLN A O 1
ATOM 744 N N . GLY A 1 92 ? 3.721 13.352 -9.359 1 47.22 92 GLY A N 1
ATOM 745 C CA . GLY A 1 92 ? 3.836 12.867 -10.727 1 47.22 92 GLY A CA 1
ATOM 746 C C . GLY A 1 92 ? 2.525 12.352 -11.289 1 47.22 92 GLY A C 1
ATOM 747 O O . GLY A 1 92 ? 1.477 12.484 -10.648 1 47.22 92 GLY A O 1
ATOM 748 N N . ASP A 1 93 ? 2.617 11.852 -12.484 1 48.59 93 ASP A N 1
ATOM 749 C CA . ASP A 1 93 ? 1.539 11.367 -13.344 1 48.59 93 ASP A CA 1
ATOM 750 C C . ASP A 1 93 ? 0.777 10.219 -12.672 1 48.59 93 ASP A C 1
ATOM 752 O O . ASP A 1 93 ? -0.412 10.023 -12.938 1 48.59 93 ASP A O 1
ATOM 756 N N . VAL A 1 94 ? 1.383 9.695 -11.773 1 46.59 94 VAL A N 1
ATOM 757 C CA . VAL A 1 94 ? 0.77 8.508 -11.188 1 46.59 94 VAL A CA 1
ATOM 758 C C . VAL A 1 94 ? -0.428 8.922 -10.328 1 46.59 94 VAL A C 1
ATOM 760 O O . VAL A 1 94 ? -1.456 8.234 -10.328 1 46.59 94 VAL A O 1
ATOM 763 N N . VAL A 1 95 ? -0.301 10.125 -9.75 1 55.38 95 VAL A N 1
ATOM 764 C CA . VAL A 1 95 ? -1.364 10.547 -8.844 1 55.38 95 VAL A CA 1
ATOM 765 C C . VAL A 1 95 ? -2.607 10.922 -9.648 1 55.38 95 VAL A C 1
ATOM 767 O O . VAL A 1 95 ? -3.734 10.773 -9.172 1 55.38 95 VAL A O 1
ATOM 770 N N . ASN A 1 96 ? -2.305 11.266 -10.812 1 55.12 96 ASN A N 1
ATOM 771 C CA . ASN A 1 96 ? -3.434 11.703 -11.625 1 55.12 96 ASN A CA 1
ATOM 772 C C . ASN A 1 96 ? -4.352 10.539 -11.977 1 55.12 96 ASN A C 1
ATOM 774 O O . ASN A 1 96 ? -5.527 10.734 -12.289 1 55.12 96 ASN A O 1
ATOM 778 N N . ARG A 1 97 ? -3.77 9.43 -11.82 1 54.28 97 ARG A N 1
ATOM 779 C CA . ARG A 1 97 ? -4.586 8.281 -12.211 1 54.28 97 ARG A CA 1
ATOM 780 C C . ARG A 1 97 ? -5.184 7.59 -10.992 1 54.28 97 ARG A C 1
ATOM 782 O O . ARG A 1 97 ? -6.02 6.691 -11.125 1 54.28 97 ARG A O 1
ATOM 789 N N . LEU A 1 98 ? -4.91 8.281 -9.93 1 64.94 98 LEU A N 1
ATOM 790 C CA . LEU A 1 98 ? -5.359 7.617 -8.711 1 64.94 98 LEU A CA 1
ATOM 791 C C . LEU A 1 98 ? -6.754 8.102 -8.312 1 64.94 98 LEU A C 1
ATOM 793 O O . LEU A 1 98 ? -7.113 9.25 -8.578 1 64.94 98 LEU A O 1
ATOM 797 N N . VAL A 1 99 ? -7.512 7.148 -7.855 1 74.31 99 VAL A N 1
ATOM 798 C CA . VAL A 1 99 ? -8.75 7.496 -7.172 1 74.31 99 VAL A CA 1
ATOM 799 C C . VAL A 1 99 ? -8.445 8.047 -5.781 1 74.31 99 VAL A C 1
ATOM 801 O O . VAL A 1 99 ? -8.133 7.281 -4.863 1 74.31 99 VAL A O 1
ATOM 804 N N . ILE A 1 100 ? -8.445 9.453 -5.734 1 83 100 ILE A N 1
ATOM 805 C CA . ILE A 1 100 ? -8.047 10.078 -4.48 1 83 100 ILE A CA 1
ATOM 806 C C . ILE A 1 100 ? -8.938 11.297 -4.207 1 83 100 ILE A C 1
ATOM 808 O O . ILE A 1 100 ? -9.734 11.695 -5.059 1 83 100 ILE A O 1
ATOM 812 N N . ASN A 1 101 ? -8.859 11.836 -3.061 1 90.69 101 ASN A N 1
ATOM 813 C CA . ASN A 1 101 ? -9.492 13.094 -2.668 1 90.69 101 ASN A CA 1
ATOM 814 C C . ASN A 1 101 ? -11.008 13.047 -2.838 1 90.69 101 ASN A C 1
ATOM 816 O O . ASN A 1 101 ? -11.68 12.219 -2.215 1 90.69 101 ASN A O 1
ATOM 820 N N . GLU A 1 102 ? -11.523 13.797 -3.82 1 91.5 102 GLU A N 1
ATOM 821 C CA . GLU A 1 102 ? -12.977 13.945 -3.941 1 91.5 102 GLU A CA 1
ATOM 822 C C . GLU A 1 102 ? -13.633 12.641 -4.363 1 91.5 102 GLU A C 1
ATOM 824 O O . GLU A 1 102 ? -14.844 12.469 -4.211 1 91.5 102 GLU A O 1
ATOM 829 N N . GLN A 1 103 ? -12.844 11.773 -4.848 1 85.31 103 GLN A N 1
ATOM 830 C CA . GLN A 1 103 ? -13.406 10.484 -5.238 1 85.31 103 GLN A CA 1
ATOM 831 C C . GLN A 1 103 ? -13.609 9.578 -4.027 1 85.31 103 GLN A C 1
ATOM 833 O O . GLN A 1 103 ? -14.367 8.609 -4.09 1 85.31 103 GLN A O 1
ATOM 838 N N . LEU A 1 104 ? -12.945 9.945 -2.963 1 87.56 104 LEU A N 1
ATOM 839 C CA . LEU A 1 104 ? -13.016 9.094 -1.776 1 87.56 104 LEU A CA 1
ATOM 840 C C . LEU A 1 104 ? -13.641 9.852 -0.607 1 87.56 104 LEU A C 1
ATOM 842 O O . LEU A 1 104 ? -13.961 9.258 0.425 1 87.56 104 LEU A O 1
ATOM 846 N N . LEU A 1 105 ? -13.805 11.188 -0.783 1 94.12 105 LEU A N 1
ATOM 847 C CA . LEU A 1 105 ? -14.312 12.047 0.282 1 94.12 105 LEU A CA 1
ATOM 848 C C . LEU A 1 105 ? -15.609 12.727 -0.134 1 94.12 105 LEU A C 1
ATOM 850 O O . LEU A 1 105 ? -15.836 12.969 -1.321 1 94.12 105 LEU A O 1
ATOM 854 N N . THR A 1 106 ? -16.453 12.945 0.84 1 95.94 106 THR A N 1
ATOM 855 C CA . THR A 1 106 ? -17.672 13.719 0.584 1 95.94 106 THR A CA 1
ATOM 856 C C . THR A 1 106 ? -17.344 15.211 0.478 1 95.94 106 THR A C 1
ATOM 858 O O . THR A 1 106 ? -16.25 15.641 0.85 1 95.94 106 THR A O 1
ATOM 861 N N . ASP A 1 107 ? -18.328 16.047 0.049 1 96.62 107 ASP A N 1
ATOM 862 C CA . ASP A 1 107 ? -18.125 17.484 -0.105 1 96.62 107 ASP A CA 1
ATOM 863 C C . ASP A 1 107 ? -17.828 18.141 1.237 1 96.62 107 ASP A C 1
ATOM 865 O O . ASP A 1 107 ? -17.125 19.156 1.293 1 96.62 107 ASP A O 1
ATOM 869 N N . ALA A 1 108 ? -18.312 17.594 2.312 1 97.44 108 ALA A N 1
ATOM 870 C CA . ALA A 1 108 ? -18.109 18.156 3.643 1 97.44 108 ALA A CA 1
ATOM 871 C C . ALA A 1 108 ? -16.641 18.172 4.02 1 97.44 108 ALA A C 1
ATOM 873 O O . ALA A 1 108 ? -16.203 19.016 4.805 1 97.44 108 ALA A O 1
ATOM 874 N N . ALA A 1 109 ? -15.867 17.234 3.412 1 97.81 109 ALA A N 1
ATOM 875 C CA . ALA A 1 109 ? -14.438 17.156 3.707 1 97.81 109 ALA A CA 1
ATOM 876 C C . ALA A 1 109 ? -13.703 18.391 3.221 1 97.81 109 ALA A C 1
ATOM 878 O O . ALA A 1 109 ? -12.617 18.719 3.711 1 97.81 109 ALA A O 1
ATOM 879 N N . PHE A 1 110 ? -14.367 19.109 2.328 1 98.12 110 PHE A N 1
ATOM 880 C CA . PHE A 1 110 ? -13.68 20.219 1.668 1 98.12 110 PHE A CA 1
ATOM 881 C C . PHE A 1 110 ? -14.18 21.562 2.189 1 98.12 110 PHE A C 1
ATOM 883 O O . PHE A 1 110 ? -13.898 22.594 1.6 1 98.12 110 PHE A O 1
ATOM 890 N N . LEU A 1 111 ? -14.922 21.516 3.25 1 98.19 111 LEU A N 1
ATOM 891 C CA . LEU A 1 111 ? -15.312 22.734 3.953 1 98.19 111 LEU A CA 1
ATOM 892 C C . LEU A 1 111 ? -14.242 23.156 4.949 1 98.19 111 LEU A C 1
ATOM 894 O O . LEU A 1 111 ? -13.508 22.312 5.477 1 98.19 111 LEU A O 1
ATOM 898 N N . PRO A 1 112 ? -14.156 24.469 5.188 1 98.19 112 PRO A N 1
ATOM 899 C CA . PRO A 1 112 ? -13.18 24.953 6.172 1 98.19 112 PRO A CA 1
ATOM 900 C C . PRO A 1 112 ? -13.414 24.375 7.566 1 98.19 112 PRO A C 1
ATOM 902 O O . PRO A 1 112 ? -14.57 24.219 7.984 1 98.19 112 PRO A O 1
ATOM 905 N N . LYS A 1 113 ? -12.352 24.016 8.242 1 98.06 113 LYS A N 1
ATOM 906 C CA . LYS A 1 113 ? -12.406 23.516 9.609 1 98.06 113 LYS A CA 1
ATOM 907 C C . LYS A 1 113 ? -11.383 24.219 10.5 1 98.06 113 LYS A C 1
ATOM 909 O O . LYS A 1 113 ? -10.281 24.547 10.047 1 98.06 113 LYS A O 1
ATOM 914 N N . GLU A 1 114 ? -11.82 24.375 11.758 1 98.06 114 GLU A N 1
ATOM 915 C CA . GLU A 1 114 ? -10.938 25.031 12.719 1 98.06 114 GLU A CA 1
ATOM 916 C C . GLU A 1 114 ? -10.219 24.016 13.594 1 98.06 114 GLU A C 1
ATOM 918 O O . GLU A 1 114 ? -10.828 23.047 14.062 1 98.06 114 GLU A O 1
ATOM 923 N N . TYR A 1 115 ? -8.922 24.297 13.766 1 98.31 115 TYR A N 1
ATOM 924 C CA . TYR A 1 115 ? -8.094 23.422 14.578 1 98.31 115 TYR A CA 1
ATOM 925 C C . TYR A 1 115 ? -7.359 24.203 15.656 1 98.31 115 TYR A C 1
ATOM 927 O O . TYR A 1 115 ? -6.898 25.328 15.406 1 98.31 115 TYR A O 1
ATOM 935 N N . THR A 1 116 ? -7.277 23.641 16.797 1 98.38 116 THR A N 1
ATOM 936 C CA . THR A 1 116 ? -6.301 24.062 17.797 1 98.38 116 THR A CA 1
ATOM 937 C C . THR A 1 116 ? -5.062 23.156 17.75 1 98.38 116 THR A C 1
ATOM 939 O O . THR A 1 116 ? -5.18 21.938 17.766 1 98.38 116 THR A O 1
ATOM 942 N N . VAL A 1 117 ? -3.91 23.844 17.672 1 98.25 117 VAL A N 1
ATOM 943 C CA . VAL A 1 117 ? -2.672 23.094 17.469 1 98.25 117 VAL A CA 1
ATOM 944 C C . VAL A 1 117 ? -1.669 23.469 18.562 1 98.25 117 VAL A C 1
ATOM 946 O O . VAL A 1 117 ? -1.453 24.656 18.828 1 98.25 117 VAL A O 1
ATOM 949 N N . LYS A 1 118 ? -1.096 22.469 19.172 1 98.12 118 LYS A N 1
ATOM 950 C CA . LYS A 1 118 ? 0.015 22.672 20.109 1 98.12 118 LYS A CA 1
ATOM 951 C C . LYS A 1 118 ? 1.35 22.344 19.438 1 98.12 118 LYS A C 1
ATOM 953 O O . LYS A 1 118 ? 1.48 21.312 18.781 1 98.12 118 LYS A O 1
ATOM 958 N N . LEU A 1 119 ? 2.277 23.234 19.578 1 97.06 119 LEU A N 1
ATOM 959 C CA . LEU A 1 119 ? 3.662 22.969 19.203 1 97.06 119 LEU A CA 1
ATOM 960 C C . LEU A 1 119 ? 4.484 22.562 20.422 1 97.06 119 LEU A C 1
ATOM 962 O O . LEU A 1 119 ? 4.531 23.297 21.422 1 97.06 119 LEU A O 1
ATOM 966 N N . GLU A 1 120 ? 5.121 21.406 20.281 1 96.75 120 GLU A N 1
ATOM 967 C CA . GLU A 1 120 ? 5.902 20.875 21.406 1 96.75 120 GLU A CA 1
ATOM 968 C C . GLU A 1 120 ? 7.348 20.625 21 1 96.75 120 GLU A C 1
ATOM 970 O O . GLU A 1 120 ? 7.645 20.422 19.812 1 96.75 120 GLU A O 1
ATOM 975 N N . ASN A 1 121 ? 8.195 20.703 21.938 1 95.12 121 ASN A N 1
ATOM 976 C CA . ASN A 1 121 ? 9.602 20.344 21.812 1 95.12 121 ASN A CA 1
ATOM 977 C C . ASN A 1 121 ? 9.953 19.141 22.672 1 95.12 121 ASN A C 1
ATOM 979 O O . ASN A 1 121 ? 9.445 18.984 23.781 1 95.12 121 ASN A O 1
ATOM 983 N N . GLY A 1 122 ? 10.766 18.266 22.125 1 94.81 122 GLY A N 1
ATOM 984 C CA . GLY A 1 122 ? 11.18 17.047 22.797 1 94.81 122 GLY A CA 1
ATOM 985 C C . GLY A 1 122 ? 11.891 16.062 21.875 1 94.81 122 GLY A C 1
ATOM 986 O O . GLY A 1 122 ? 12.531 16.484 20.906 1 94.81 122 GLY A O 1
ATOM 987 N N . GLN A 1 123 ? 11.922 14.82 22.281 1 92.25 123 GLN A N 1
ATOM 988 C CA . GLN A 1 123 ? 12.414 13.711 21.484 1 92.25 123 GLN A CA 1
ATOM 989 C C . GLN A 1 123 ? 11.297 12.719 21.172 1 92.25 123 GLN A C 1
ATOM 991 O O . GLN A 1 123 ? 11.062 11.781 21.938 1 92.25 123 GLN A O 1
ATOM 996 N N . PHE A 1 124 ? 10.75 12.961 20 1 91.94 124 PHE A N 1
ATOM 997 C CA . PHE A 1 124 ? 9.5 12.266 19.719 1 91.94 124 PHE A CA 1
ATOM 998 C C . PHE A 1 124 ? 9.719 11.156 18.688 1 91.94 124 PHE A C 1
ATOM 1000 O O . PHE A 1 124 ? 10.469 11.336 17.734 1 91.94 124 PHE A O 1
ATOM 1007 N N . LEU A 1 125 ? 9.047 10.086 18.953 1 86.56 125 LEU A N 1
ATOM 1008 C CA . LEU A 1 125 ? 8.766 9.141 17.875 1 86.56 125 LEU A CA 1
ATOM 1009 C C . LEU A 1 125 ? 7.523 9.555 17.109 1 86.56 125 LEU A C 1
ATOM 1011 O O . LEU A 1 125 ? 6.594 10.133 17.672 1 86.56 125 LEU A O 1
ATOM 1015 N N . CYS A 1 126 ? 7.578 9.258 15.805 1 87.12 126 CYS A N 1
ATOM 1016 C CA . CYS A 1 126 ? 6.328 9.438 15.07 1 87.12 126 CYS A CA 1
ATOM 1017 C C . CYS A 1 126 ? 5.227 8.57 15.664 1 87.12 126 CYS A C 1
ATOM 1019 O O . CYS A 1 126 ? 5.496 7.5 16.219 1 87.12 126 CYS A O 1
ATOM 1021 N N . ALA A 1 127 ? 4.023 9.109 15.508 1 83.44 127 ALA A N 1
ATOM 1022 C CA . ALA A 1 127 ? 2.863 8.438 16.078 1 83.44 127 ALA A CA 1
ATOM 1023 C C . ALA A 1 127 ? 2.775 6.988 15.609 1 83.44 127 ALA A C 1
ATOM 1025 O O . ALA A 1 127 ? 2.418 6.094 16.375 1 83.44 127 ALA A O 1
ATOM 1026 N N . SER A 1 128 ? 3.119 6.773 14.359 1 76.12 128 SER A N 1
ATOM 1027 C CA . SER A 1 128 ? 3.049 5.438 13.781 1 76.12 128 SER A CA 1
ATOM 1028 C C . SER A 1 128 ? 3.982 4.473 14.508 1 76.12 128 SER A C 1
ATOM 1030 O O . SER A 1 128 ? 3.783 3.256 14.461 1 76.12 128 SER A O 1
ATOM 1032 N N . ASP A 1 129 ? 5 4.98 15.078 1 73 129 ASP A N 1
ATOM 1033 C CA . ASP A 1 129 ? 6.059 4.145 15.633 1 73 129 ASP A CA 1
ATOM 1034 C C . ASP A 1 129 ? 5.871 3.947 17.141 1 73 129 ASP A C 1
ATOM 1036 O O . ASP A 1 129 ? 6.547 3.115 17.75 1 73 129 ASP A O 1
ATOM 1040 N N . VAL A 1 130 ? 5.043 4.781 17.594 1 71.19 130 VAL A N 1
ATOM 1041 C CA . VAL A 1 130 ? 4.832 4.672 19.031 1 71.19 130 VAL A CA 1
ATOM 1042 C C . VAL A 1 130 ? 4.273 3.291 19.375 1 71.19 130 VAL A C 1
ATOM 1044 O O . VAL A 1 130 ? 3.299 2.844 18.766 1 71.19 130 VAL A O 1
ATOM 1047 N N . GLY A 1 131 ? 4.906 2.697 20.188 1 58.66 131 GLY A N 1
ATOM 1048 C CA . GLY A 1 131 ? 4.465 1.373 20.594 1 58.66 131 GLY A CA 1
ATOM 1049 C C . GLY A 1 131 ? 5.043 0.263 19.734 1 58.66 131 GLY A C 1
ATOM 1050 O O . GLY A 1 131 ? 4.863 -0.919 20.031 1 58.66 131 GLY A O 1
ATOM 1051 N N . ARG A 1 132 ? 5.625 0.698 18.672 1 55 132 ARG A N 1
ATOM 1052 C CA . ARG A 1 132 ? 6.266 -0.312 17.844 1 55 132 ARG A CA 1
ATOM 1053 C C . ARG A 1 132 ? 7.746 -0.444 18.172 1 55 132 ARG A C 1
ATOM 1055 O O . ARG A 1 132 ? 8.375 0.521 18.609 1 55 132 ARG A O 1
ATOM 1062 N N . ARG A 1 133 ? 8.258 -1.479 18.391 1 47.62 133 ARG A N 1
ATOM 1063 C CA . ARG A 1 133 ? 9.641 -1.738 18.781 1 47.62 133 ARG A CA 1
ATOM 1064 C C . ARG A 1 133 ? 10.547 -1.818 17.562 1 47.62 133 ARG A C 1
ATOM 1066 O O . ARG A 1 133 ? 11.008 -2.902 17.203 1 47.62 133 ARG A O 1
ATOM 1073 N N . TYR A 1 134 ? 10.492 -0.656 16.953 1 49.03 134 TYR A N 1
ATOM 1074 C CA . TYR A 1 134 ? 11.508 -0.632 15.906 1 49.03 134 TYR A CA 1
ATOM 1075 C C . TYR A 1 134 ? 12.82 -0.067 16.438 1 49.03 134 TYR A C 1
ATOM 1077 O O . TYR A 1 134 ? 12.836 0.99 17.078 1 49.03 134 TYR A O 1
ATOM 1085 N N . SER A 1 135 ? 13.805 -0.827 16.484 1 53.91 135 SER A N 1
ATOM 1086 C CA . SER A 1 135 ? 15.086 -0.432 17.062 1 53.91 135 SER A CA 1
ATOM 1087 C C . SER A 1 135 ? 15.664 0.783 16.328 1 53.91 135 SER A C 1
ATOM 1089 O O . SER A 1 135 ? 16.391 1.573 16.922 1 53.91 135 SER A O 1
ATOM 1091 N N . ASP A 1 136 ? 15.242 1.062 15.141 1 63.78 136 ASP A N 1
ATOM 1092 C CA . ASP A 1 136 ? 15.891 2.107 14.359 1 63.78 136 ASP A CA 1
ATOM 1093 C C . ASP A 1 136 ? 14.898 3.205 13.977 1 63.78 136 ASP A C 1
ATOM 1095 O O . ASP A 1 136 ? 15.086 3.896 12.977 1 63.78 136 ASP A O 1
ATOM 1099 N N . SER A 1 137 ? 13.906 3.391 14.891 1 70.81 137 SER A N 1
ATOM 1100 C CA . SER A 1 137 ? 12.969 4.465 14.586 1 70.81 137 SER A CA 1
ATOM 1101 C C . SER A 1 137 ? 13.594 5.832 14.828 1 70.81 137 SER A C 1
ATOM 1103 O O . SER A 1 137 ? 14.148 6.082 15.898 1 70.81 137 SER A O 1
ATOM 1105 N N . PRO A 1 138 ? 13.5 6.629 13.844 1 78.62 138 PRO A N 1
ATOM 1106 C CA . PRO A 1 138 ? 14.039 7.977 14.055 1 78.62 138 PRO A CA 1
ATOM 1107 C C . PRO A 1 138 ? 13.25 8.773 15.094 1 78.62 138 PRO A C 1
ATOM 1109 O O . PRO A 1 138 ? 12.062 8.516 15.289 1 78.62 138 PRO A O 1
ATOM 1112 N N . ARG A 1 139 ? 14.023 9.68 15.734 1 88.31 139 ARG A N 1
ATOM 1113 C CA . ARG A 1 139 ? 13.375 10.617 16.656 1 88.31 139 ARG A CA 1
ATOM 1114 C C . ARG A 1 139 ? 13.359 12.023 16.078 1 88.31 139 ARG A C 1
ATOM 1116 O O . ARG A 1 139 ? 14.172 12.359 15.219 1 88.31 139 ARG A O 1
ATOM 1123 N N . PHE A 1 140 ? 12.438 12.828 16.625 1 90.56 140 PHE A N 1
ATOM 1124 C CA . PHE A 1 140 ? 12.227 14.172 16.109 1 90.56 140 PHE A CA 1
ATOM 1125 C C . PHE A 1 140 ? 12.195 15.188 17.25 1 90.56 140 PHE A C 1
ATOM 1127 O O . PHE A 1 140 ? 11.758 14.875 18.359 1 90.56 140 PHE A O 1
ATOM 1134 N N . ARG A 1 141 ? 12.5 16.359 16.906 1 94.12 141 ARG A N 1
ATOM 1135 C CA . ARG A 1 141 ? 12.664 17.406 17.906 1 94.12 141 ARG A CA 1
ATOM 1136 C C . ARG A 1 141 ? 11.344 18.094 18.188 1 94.12 141 ARG A C 1
ATOM 1138 O O . ARG A 1 141 ? 11.156 18.656 19.266 1 94.12 141 ARG A O 1
ATOM 1145 N N . THR A 1 142 ? 10.469 18.141 17.234 1 95.88 142 THR A N 1
ATOM 1146 C CA . THR A 1 142 ? 9.219 18.875 17.375 1 95.88 142 THR A CA 1
ATOM 1147 C C . THR A 1 142 ? 8.023 18.016 17 1 95.88 142 THR A C 1
ATOM 1149 O O . THR A 1 142 ? 8.156 17.062 16.234 1 95.88 142 THR A O 1
ATOM 1152 N N . ARG A 1 143 ? 6.918 18.391 17.641 1 96.94 143 ARG A N 1
ATOM 1153 C CA . ARG A 1 143 ? 5.656 17.703 17.375 1 96.94 143 ARG A CA 1
ATOM 1154 C C . ARG A 1 143 ? 4.488 18.688 17.375 1 96.94 143 ARG A C 1
ATOM 1156 O O . ARG A 1 143 ? 4.414 19.578 18.234 1 96.94 143 ARG A O 1
ATOM 1163 N N . LEU A 1 144 ? 3.664 18.562 16.359 1 98.06 144 LEU A N 1
ATOM 1164 C CA . LEU A 1 144 ? 2.357 19.219 16.359 1 98.06 144 LEU A CA 1
ATOM 1165 C C . LEU A 1 144 ? 1.28 18.266 16.891 1 98.06 144 LEU A C 1
ATOM 1167 O O . LEU A 1 144 ? 1.212 17.109 16.469 1 98.06 144 LEU A O 1
ATOM 1171 N N . VAL A 1 145 ? 0.505 18.781 17.844 1 98.12 145 VAL A N 1
ATOM 1172 C CA . VAL A 1 145 ? -0.649 18.031 18.328 1 98.12 145 VAL A CA 1
ATOM 1173 C C . VAL A 1 145 ? -1.933 18.797 18 1 98.12 145 VAL A C 1
ATOM 1175 O O . VAL A 1 145 ? -2.199 19.859 18.578 1 98.12 145 VAL A O 1
ATOM 1178 N N . PHE A 1 146 ? -2.723 18.234 17.109 1 98.56 146 PHE A N 1
ATOM 1179 C CA . PHE A 1 146 ? -4.016 18.812 16.75 1 98.56 146 PHE A CA 1
ATOM 1180 C C . PHE A 1 146 ? -5.094 18.375 17.734 1 98.56 146 PHE A C 1
ATOM 1182 O O . PHE A 1 146 ? -5.043 17.25 18.266 1 98.56 146 PHE A O 1
ATOM 1189 N N . ASP A 1 147 ? -6.066 19.25 17.984 1 98.12 147 ASP A N 1
ATOM 1190 C CA . ASP A 1 147 ? -7.203 18.875 18.812 1 98.12 147 ASP A CA 1
ATOM 1191 C C . ASP A 1 147 ? -8.047 17.797 18.125 1 98.12 147 ASP A C 1
ATOM 1193 O O . ASP A 1 147 ? -8.688 16.984 18.797 1 98.12 147 ASP A O 1
ATOM 1197 N N . LYS A 1 148 ? -8.078 17.844 16.859 1 97.62 148 LYS A N 1
ATOM 1198 C CA . LYS A 1 148 ? -8.656 16.797 16.016 1 97.62 148 LYS A CA 1
ATOM 1199 C C . LYS A 1 148 ? -7.793 16.562 14.773 1 97.62 148 LYS A C 1
ATOM 1201 O O . LYS A 1 148 ? -6.98 17.406 14.398 1 97.62 148 LYS A O 1
ATOM 1206 N N . SER A 1 149 ? -7.988 15.391 14.164 1 97.94 149 SER A N 1
ATOM 1207 C CA . SER A 1 149 ? -7.148 15.008 13.039 1 97.94 149 SER A CA 1
ATOM 1208 C C . SER A 1 149 ? -7.324 15.969 11.867 1 97.94 149 SER A C 1
ATOM 1210 O O . SER A 1 149 ? -8.445 16.375 11.562 1 97.94 149 SER A O 1
ATOM 1212 N N . PRO A 1 150 ? -6.234 16.328 11.234 1 97.81 150 PRO A N 1
ATOM 1213 C CA . PRO A 1 150 ? -6.375 17.078 9.984 1 97.81 150 PRO A CA 1
ATOM 1214 C C . PRO A 1 150 ? -6.965 16.234 8.859 1 97.81 150 PRO A C 1
ATOM 1216 O O . PRO A 1 150 ? -7.32 16.766 7.801 1 97.81 150 PRO A O 1
ATOM 1219 N N . TYR A 1 151 ? -6.902 14.914 9.016 1 97.25 151 TYR A N 1
ATOM 1220 C CA . TYR A 1 151 ? -7.656 14.055 8.102 1 97.25 151 TYR A CA 1
ATOM 1221 C C . TYR A 1 151 ? -9.148 14.109 8.406 1 97.25 151 TYR A C 1
ATOM 1223 O O . TYR A 1 151 ? -9.547 14.172 9.578 1 97.25 151 TYR A O 1
ATOM 1231 N N . PRO A 1 152 ? -9.938 14.039 7.316 1 97.12 152 PRO A N 1
ATOM 1232 C CA . PRO A 1 152 ? -11.383 14.156 7.531 1 97.12 152 PRO A CA 1
ATOM 1233 C C . PRO A 1 152 ? -11.93 13.094 8.477 1 97.12 152 PRO A C 1
ATOM 1235 O O . PRO A 1 152 ? -11.43 11.969 8.5 1 97.12 152 PRO A O 1
ATOM 1238 N N . PRO A 1 153 ? -12.961 13.539 9.32 1 96.38 153 PRO A N 1
ATOM 1239 C CA . PRO A 1 153 ? -13.617 12.539 10.172 1 96.38 153 PRO A CA 1
ATOM 1240 C C . PRO A 1 153 ? -14.273 11.422 9.359 1 96.38 153 PRO A C 1
ATOM 1242 O O . PRO A 1 153 ? -14.461 11.555 8.148 1 96.38 153 PRO A O 1
ATOM 1245 N N . ARG A 1 154 ? -14.609 10.383 10.07 1 93.12 154 ARG A N 1
ATOM 1246 C CA . ARG A 1 154 ? -15.086 9.172 9.422 1 93.12 154 ARG A CA 1
ATOM 1247 C C . ARG A 1 154 ? -16.281 9.461 8.523 1 93.12 154 ARG A C 1
ATOM 1249 O O . ARG A 1 154 ? -16.406 8.898 7.434 1 93.12 154 ARG A O 1
ATOM 1256 N N . GLU A 1 155 ? -17.172 10.266 8.961 1 94.69 155 GLU A N 1
ATOM 1257 C CA . GLU A 1 155 ? -18.422 10.539 8.266 1 94.69 155 GLU A CA 1
ATOM 1258 C C . GLU A 1 155 ? -18.188 11.258 6.945 1 94.69 155 GLU A C 1
ATOM 1260 O O . GLU A 1 155 ? -19.078 11.344 6.102 1 94.69 155 GLU A O 1
ATOM 1265 N N . GLU A 1 156 ? -16.984 11.742 6.727 1 96.69 156 GLU A N 1
ATOM 1266 C CA . GLU A 1 156 ? -16.672 12.5 5.512 1 96.69 156 GLU A CA 1
ATOM 1267 C C . GLU A 1 156 ? -15.922 11.641 4.5 1 96.69 156 GLU A C 1
ATOM 1269 O O . GLU A 1 156 ? -15.477 12.141 3.467 1 96.69 156 GLU A O 1
ATOM 1274 N N . TRP A 1 157 ? -15.695 10.383 4.828 1 92.56 157 TRP A N 1
ATOM 1275 C CA . TRP A 1 157 ? -15.148 9.398 3.9 1 92.56 157 TRP A CA 1
ATOM 1276 C C . TRP A 1 157 ? -16.266 8.617 3.217 1 92.56 157 TRP A C 1
ATOM 1278 O O . TRP A 1 157 ? -17.25 8.234 3.857 1 92.56 157 TRP A O 1
ATOM 1288 N N . ARG A 1 158 ? -16 8.438 1.956 1 86.69 158 ARG A N 1
ATOM 1289 C CA . ARG A 1 158 ? -16.938 7.586 1.24 1 86.69 158 ARG A CA 1
ATOM 1290 C C . ARG A 1 158 ? -16.688 6.113 1.552 1 86.69 158 ARG A C 1
ATOM 1292 O O . ARG A 1 158 ? -15.578 5.727 1.903 1 86.69 158 ARG A O 1
ATOM 1299 N N . GLU A 1 159 ? -17.688 5.281 1.682 1 68.94 159 GLU A N 1
ATOM 1300 C CA . GLU A 1 159 ? -17.547 3.857 1.961 1 68.94 159 GLU A CA 1
ATOM 1301 C C . GLU A 1 159 ? -16.953 3.119 0.764 1 68.94 159 GLU A C 1
ATOM 1303 O O . GLU A 1 159 ? -17.625 2.91 -0.242 1 68.94 159 GLU A O 1
ATOM 1308 N N . THR A 1 160 ? -15.734 3.162 0.47 1 57.41 160 THR A N 1
ATOM 1309 C CA . THR A 1 160 ? -15.328 2.441 -0.734 1 57.41 160 THR A CA 1
ATOM 1310 C C . THR A 1 160 ? -14.5 1.211 -0.377 1 57.41 160 THR A C 1
ATOM 1312 O O . THR A 1 160 ? -14.852 0.09 -0.752 1 57.41 160 THR A O 1
ATOM 1315 N N . ASP A 1 161 ? -13.344 1.271 0.025 1 51.91 161 ASP A N 1
ATOM 1316 C CA . ASP A 1 161 ? -12.422 0.138 0.045 1 51.91 161 ASP A CA 1
ATOM 1317 C C . ASP A 1 161 ? -12.094 -0.279 1.477 1 51.91 161 ASP A C 1
ATOM 1319 O O . ASP A 1 161 ? -11.461 -1.315 1.698 1 51.91 161 ASP A O 1
ATOM 1323 N N . GLY A 1 162 ? -12.773 0.284 2.42 1 60.06 162 GLY A N 1
ATOM 1324 C CA . GLY A 1 162 ? -12.539 -0.083 3.809 1 60.06 162 GLY A CA 1
ATOM 1325 C C . GLY A 1 162 ? -11.164 0.316 4.312 1 60.06 162 GLY A C 1
ATOM 1326 O O . GLY A 1 162 ? -10.836 0.099 5.48 1 60.06 162 GLY A O 1
ATOM 1327 N N . GLY A 1 163 ? -10.227 0.709 3.432 1 63.69 163 GLY A N 1
ATOM 1328 C CA . GLY A 1 163 ? -8.875 1.078 3.828 1 63.69 163 GLY A CA 1
ATOM 1329 C C . GLY A 1 163 ? -8.844 2.182 4.867 1 63.69 163 GLY A C 1
ATOM 1330 O O . GLY A 1 163 ? -8.133 2.074 5.871 1 63.69 163 GLY A O 1
ATOM 1331 N N . ALA A 1 164 ? -9.727 3.16 4.699 1 77.25 164 ALA A N 1
ATOM 1332 C CA . ALA A 1 164 ? -9.797 4.262 5.656 1 77.25 164 ALA A CA 1
ATOM 1333 C C . ALA A 1 164 ? -10.305 3.779 7.016 1 77.25 164 ALA A C 1
ATOM 1335 O O . ALA A 1 164 ? -9.781 4.176 8.055 1 77.25 164 ALA A O 1
ATOM 1336 N N . ASP A 1 165 ? -11.258 2.871 6.957 1 72.44 165 ASP A N 1
ATOM 1337 C CA . ASP A 1 165 ? -11.805 2.326 8.195 1 72.44 165 ASP A CA 1
ATOM 1338 C C . ASP A 1 165 ? -10.758 1.499 8.938 1 72.44 165 ASP A C 1
ATOM 1340 O O . ASP A 1 165 ? -10.703 1.521 10.172 1 72.44 165 ASP A O 1
ATOM 1344 N N . ALA A 1 166 ? -10.008 0.83 8.195 1 66 166 ALA A N 1
ATOM 1345 C CA . ALA A 1 166 ? -8.984 -0.026 8.805 1 66 166 ALA A CA 1
ATOM 1346 C C . ALA A 1 166 ? -7.891 0.808 9.461 1 66 166 ALA A C 1
ATOM 1348 O O . ALA A 1 166 ? -7.312 0.399 10.477 1 66 166 ALA A O 1
ATOM 1349 N N . ASN A 1 167 ? -7.668 1.979 8.938 1 71.88 167 ASN A N 1
ATOM 1350 C CA . ASN A 1 167 ? -6.535 2.766 9.414 1 71.88 167 ASN A CA 1
ATOM 1351 C C . ASN A 1 167 ? -6.984 3.893 10.336 1 71.88 167 ASN A C 1
ATOM 1353 O O . ASN A 1 167 ? -6.184 4.426 11.109 1 71.88 167 ASN A O 1
ATOM 1357 N N . ARG A 1 168 ? -8.273 4.234 10.289 1 83.25 168 ARG A N 1
ATOM 1358 C CA . ARG A 1 168 ? -8.883 5.254 11.141 1 83.25 168 ARG A CA 1
ATOM 1359 C C . ARG A 1 168 ? -8.055 6.539 11.125 1 83.25 168 ARG A C 1
ATOM 1361 O O . ARG A 1 168 ? -7.684 7.055 12.18 1 83.25 168 ARG A O 1
ATOM 1368 N N . PHE A 1 169 ? -7.789 7.094 9.914 1 89.88 169 PHE A N 1
ATOM 1369 C CA . PHE A 1 169 ? -6.945 8.266 9.711 1 89.88 169 PHE A CA 1
ATOM 1370 C C . PHE A 1 169 ? -7.441 9.438 10.547 1 89.88 169 PHE A C 1
ATOM 1372 O O . PHE A 1 169 ? -6.656 10.297 10.953 1 89.88 169 PHE A O 1
ATOM 1379 N N . TRP A 1 170 ? -8.766 9.445 10.852 1 94.38 170 TRP A N 1
ATOM 1380 C CA . TRP A 1 170 ? -9.414 10.531 11.586 1 94.38 170 TRP A CA 1
ATOM 1381 C C . TRP A 1 170 ? -8.984 10.523 13.047 1 94.38 170 TRP A C 1
ATOM 1383 O O . TRP A 1 170 ? -9.328 11.438 13.805 1 94.38 170 TRP A O 1
ATOM 1393 N N . GLU A 1 171 ? -8.172 9.602 13.398 1 92.81 171 GLU A N 1
ATOM 1394 C CA . GLU A 1 171 ? -7.66 9.57 14.758 1 92.81 171 GLU A CA 1
ATOM 1395 C C . GLU A 1 171 ? -6.219 10.07 14.82 1 92.81 171 GLU A C 1
ATOM 1397 O O . GLU A 1 171 ? -5.648 10.219 15.898 1 92.81 171 GLU A O 1
ATOM 1402 N N . TRP A 1 172 ? -5.605 10.336 13.664 1 93.62 172 TRP A N 1
ATOM 1403 C CA . TRP A 1 172 ? -4.207 10.742 13.602 1 93.62 172 TRP A CA 1
ATOM 1404 C C . TRP A 1 172 ? -4.062 12.242 13.867 1 93.62 172 TRP A C 1
ATOM 1406 O O . TRP A 1 172 ? -4.406 13.062 13.016 1 93.62 172 TRP A O 1
ATOM 1416 N N . ARG A 1 173 ? -3.441 12.609 15.016 1 96.94 173 ARG A N 1
ATOM 1417 C CA . ARG A 1 173 ? -3.461 14.016 15.422 1 96.94 173 ARG A CA 1
ATOM 1418 C C . ARG A 1 173 ? -2.049 14.523 15.688 1 96.94 173 ARG A C 1
ATOM 1420 O O . ARG A 1 173 ? -1.849 15.719 15.914 1 96.94 173 ARG A O 1
ATOM 1427 N N . GLU A 1 174 ? -1.112 13.625 15.711 1 96.12 174 GLU A N 1
ATOM 1428 C CA . GLU A 1 174 ? 0.248 14.016 16.078 1 96.12 174 GLU A CA 1
ATOM 1429 C C . GLU A 1 174 ? 1.198 13.859 14.891 1 96.12 174 GLU A C 1
ATOM 1431 O O . GLU A 1 174 ? 1.215 12.82 14.234 1 96.12 174 GLU A O 1
ATOM 1436 N N . PHE A 1 175 ? 1.928 14.914 14.617 1 96.38 175 PHE A N 1
ATOM 1437 C CA . PHE A 1 175 ? 2.879 14.945 13.516 1 96.38 175 PHE A CA 1
ATOM 1438 C C . PHE A 1 175 ? 4.223 15.5 13.969 1 96.38 175 PHE A C 1
ATOM 1440 O O . PHE A 1 175 ? 4.281 16.531 14.633 1 96.38 175 PHE A O 1
ATOM 1447 N N . CYS A 1 176 ? 5.285 14.82 13.547 1 95.19 176 CYS A N 1
ATOM 1448 C CA . CYS A 1 176 ? 6.609 15.203 14.008 1 95.19 176 CYS A CA 1
ATOM 1449 C C . CYS A 1 176 ? 7.426 15.828 12.883 1 95.19 176 CYS A C 1
ATOM 1451 O O . CYS A 1 176 ? 7.156 15.578 11.703 1 95.19 176 CYS A O 1
ATOM 1453 N N . SER A 1 177 ? 8.352 16.594 13.289 1 94 177 SER A N 1
ATOM 1454 C CA . SER A 1 177 ? 9.266 17.234 12.352 1 94 177 SER A CA 1
ATOM 1455 C C . SER A 1 177 ? 10.625 17.484 12.992 1 94 177 SER A C 1
ATOM 1457 O O . SER A 1 177 ? 10.789 17.312 14.203 1 94 177 SER A O 1
ATOM 1459 N N . ARG A 1 178 ? 11.656 17.734 12.078 1 90.94 178 ARG A N 1
ATOM 1460 C CA . ARG A 1 178 ? 13.016 18.047 12.5 1 90.94 178 ARG A CA 1
ATOM 1461 C C . ARG A 1 178 ? 13.688 16.828 13.117 1 90.94 178 ARG A C 1
ATOM 1463 O O . ARG A 1 178 ? 14.023 16.828 14.297 1 90.94 178 ARG A O 1
ATOM 1470 N N . ARG A 1 179 ? 13.992 15.961 12.281 1 87.44 179 ARG A N 1
ATOM 1471 C CA . ARG A 1 179 ? 14.602 14.688 12.648 1 87.44 179 ARG A CA 1
ATOM 1472 C C . ARG A 1 179 ? 15.914 14.898 13.391 1 87.44 179 ARG A C 1
ATOM 1474 O O . ARG A 1 179 ? 16.719 15.742 13 1 87.44 179 ARG A O 1
ATOM 1481 N N . LEU A 1 180 ? 16.031 14.133 14.484 1 87.94 180 LEU A N 1
ATOM 1482 C CA . LEU A 1 180 ? 17.281 14.172 15.258 1 87.94 180 LEU A CA 1
ATOM 1483 C C . LEU A 1 180 ? 18.344 13.273 14.633 1 87.94 180 LEU A C 1
ATOM 1485 O O . LEU A 1 180 ? 18.016 12.258 14.016 1 87.94 180 LEU A O 1
ATOM 1489 N N . PRO A 1 181 ? 19.531 13.664 14.742 1 78.25 181 PRO A N 1
ATOM 1490 C CA . PRO A 1 181 ? 20.609 12.82 14.211 1 78.25 181 PRO A CA 1
ATOM 1491 C C . PRO A 1 181 ? 20.625 11.422 14.836 1 78.25 181 PRO A C 1
ATOM 1493 O O . PRO A 1 181 ? 20.25 11.258 16 1 78.25 181 PRO A O 1
ATOM 1496 N N . GLU A 1 182 ? 20.594 10.375 13.961 1 64.19 182 GLU A N 1
ATOM 1497 C CA . GLU A 1 182 ? 20.656 8.992 14.438 1 64.19 182 GLU A CA 1
ATOM 1498 C C . GLU A 1 182 ? 21.828 8.797 15.398 1 64.19 182 GLU A C 1
ATOM 1500 O O . GLU A 1 182 ? 22.875 9.43 15.242 1 64.19 182 GLU A O 1
ATOM 1505 N N . ARG A 1 183 ? 21.375 8.461 16.625 1 49.34 183 ARG A N 1
ATOM 1506 C CA . ARG A 1 183 ? 22.531 8.039 17.406 1 49.34 183 ARG A CA 1
ATOM 1507 C C . ARG A 1 183 ? 23.312 6.941 16.688 1 49.34 183 ARG A C 1
ATOM 1509 O O . ARG A 1 183 ? 22.75 5.918 16.297 1 49.34 183 ARG A O 1
ATOM 1516 N N . THR A 1 184 ? 23.984 7.172 15.734 1 41.59 184 THR A N 1
ATOM 1517 C CA . THR A 1 184 ? 24.906 6.184 15.188 1 41.59 184 THR A CA 1
ATOM 1518 C C . THR A 1 184 ? 25.422 5.262 16.297 1 41.59 184 THR A C 1
ATOM 1520 O O . THR A 1 184 ? 26.156 5.699 17.172 1 41.59 184 THR A O 1
ATOM 1523 N N . GLY A 1 185 ? 24.719 4.672 17.016 1 35.94 185 GLY A N 1
ATOM 1524 C CA . GLY A 1 185 ? 25.625 3.707 17.609 1 35.94 185 GLY A CA 1
ATOM 1525 C C . GLY A 1 185 ? 26.609 3.137 16.609 1 35.94 185 GLY A C 1
ATOM 1526 O O . GLY A 1 185 ? 26.406 3.248 15.398 1 35.94 185 GLY A O 1
ATOM 1527 N N . PHE A 1 186 ? 27.938 2.77 17.078 1 33 186 PHE A N 1
ATOM 1528 C CA . PHE A 1 186 ? 29.094 2.145 16.453 1 33 186 PHE A CA 1
ATOM 1529 C C . PHE A 1 186 ? 28.656 1.084 15.445 1 33 186 PHE A C 1
ATOM 1531 O O . PHE A 1 186 ? 29.266 0.923 14.391 1 33 186 PHE A O 1
ATOM 1538 N N . ILE A 1 187 ? 27.656 0.286 15.781 1 32.59 187 ILE A N 1
ATOM 1539 C CA . ILE A 1 187 ? 27.484 -0.951 15.031 1 32.59 187 ILE A CA 1
ATOM 1540 C C . ILE A 1 187 ? 26.797 -0.653 13.703 1 32.59 187 ILE A C 1
ATOM 1542 O O . ILE A 1 187 ? 27.062 -1.316 12.695 1 32.59 187 ILE A O 1
ATOM 1546 N N . SER A 1 188 ? 25.969 0.204 13.562 1 32.59 188 SER A N 1
ATOM 1547 C CA . SER A 1 188 ? 25.297 0.366 12.281 1 32.59 188 SER A CA 1
ATOM 1548 C C . SER A 1 188 ? 26.156 1.129 11.281 1 32.59 188 SER A C 1
ATOM 1550 O O . SER A 1 188 ? 25.891 1.111 10.078 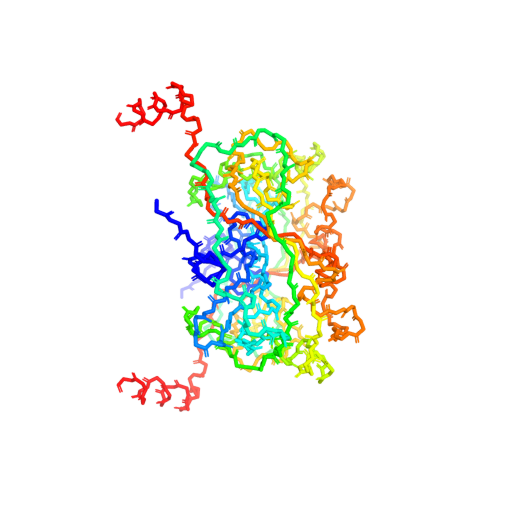1 32.59 188 SER A O 1
ATOM 1552 N N . ARG A 1 189 ? 27.062 1.932 11.562 1 29.38 189 ARG A N 1
ATOM 1553 C CA . ARG A 1 189 ? 28.172 2.373 10.719 1 29.38 189 ARG A CA 1
ATOM 1554 C C . ARG A 1 189 ? 29.062 1.2 10.328 1 29.38 189 ARG A C 1
ATOM 1556 O O . ARG A 1 189 ? 29.609 1.172 9.219 1 29.38 189 ARG A O 1
ATOM 1563 N N . ILE A 1 190 ? 29.453 0.292 11.203 1 30.14 190 ILE A N 1
ATOM 1564 C CA . ILE A 1 190 ? 30.266 -0.884 10.914 1 30.14 190 ILE A CA 1
ATOM 1565 C C . ILE A 1 190 ? 29.547 -1.783 9.914 1 30.14 190 ILE A C 1
ATOM 1567 O O . ILE A 1 190 ? 30.156 -2.273 8.961 1 30.14 190 ILE A O 1
ATOM 1571 N N . LEU A 1 191 ? 28.328 -1.966 10.016 1 30.53 191 LEU A N 1
ATOM 1572 C CA . LEU A 1 191 ? 27.672 -2.799 9.008 1 30.53 191 LEU A CA 1
ATOM 1573 C C . LEU A 1 191 ? 27.531 -2.045 7.688 1 30.53 191 LEU A C 1
ATOM 1575 O O . LEU A 1 191 ? 27.609 -2.645 6.613 1 30.53 191 LEU A O 1
ATOM 1579 N N . ARG A 1 192 ? 27.422 -0.863 7.617 1 30.86 192 ARG A N 1
ATOM 1580 C CA . ARG A 1 192 ? 27.625 -0.16 6.355 1 30.86 192 ARG A CA 1
ATOM 1581 C C . ARG A 1 192 ? 29.078 -0.26 5.898 1 30.86 192 ARG A C 1
ATOM 1583 O O . ARG A 1 192 ? 29.344 -0.287 4.699 1 30.86 192 ARG A O 1
ATOM 1590 N N . SER A 1 193 ? 29.969 -0.097 6.73 1 30.34 193 SER A N 1
ATOM 1591 C CA . SER A 1 193 ? 31.375 -0.203 6.336 1 30.34 193 SER A CA 1
ATOM 1592 C C . SER A 1 193 ? 31.719 -1.634 5.945 1 30.34 193 SER A C 1
ATOM 1594 O O . SER A 1 193 ? 32.656 -1.856 5.168 1 30.34 193 SER A O 1
ATOM 1596 N N . LEU A 1 194 ? 31.297 -2.619 6.531 1 30.42 194 LEU A N 1
ATOM 1597 C CA . LEU A 1 194 ? 31.625 -3.953 6.031 1 30.42 194 LEU A CA 1
ATOM 1598 C C . LEU A 1 194 ? 30.859 -4.246 4.738 1 30.42 194 LEU A C 1
ATOM 1600 O O . LEU A 1 194 ? 31.25 -5.129 3.973 1 30.42 194 LEU A O 1
ATOM 1604 N N . GLY A 1 195 ? 29.688 -3.621 4.434 1 30.08 195 GLY A N 1
ATOM 1605 C CA . GLY A 1 195 ? 29.328 -3.789 3.037 1 30.08 195 GLY A CA 1
ATOM 1606 C C . GLY A 1 195 ? 29.859 -2.686 2.143 1 30.08 195 GLY A C 1
ATOM 1607 O O . GLY A 1 195 ? 29.484 -2.596 0.97 1 30.08 195 GLY A O 1
ATOM 1608 N N . GLY A 1 196 ? 30.672 -1.73 2.588 1 26.05 196 GLY A N 1
ATOM 1609 C CA . GLY A 1 196 ? 31.641 -1.167 1.649 1 26.05 196 GLY A CA 1
ATOM 1610 C C . GLY A 1 196 ? 32.781 -2.098 1.35 1 26.05 196 GLY A C 1
ATOM 1611 O O . GLY A 1 196 ? 33.062 -3.025 2.115 1 26.05 196 GLY A O 1
ATOM 1612 N N . MET B 1 1 ? 19.641 31.562 16.969 1 52.53 1 MET B N 1
ATOM 1613 C CA . MET B 1 1 ? 18.734 32.25 16.047 1 52.53 1 MET B CA 1
ATOM 1614 C C . MET B 1 1 ? 17.281 31.922 16.375 1 52.53 1 MET B C 1
ATOM 1616 O O . MET B 1 1 ? 16.938 30.781 16.703 1 52.53 1 MET B O 1
ATOM 1620 N N . THR B 1 2 ? 16.453 32.938 16.844 1 73.31 2 THR B N 1
ATOM 1621 C CA . THR B 1 2 ? 15.078 32.844 17.297 1 73.31 2 THR B CA 1
ATOM 1622 C C . THR B 1 2 ? 14.133 32.562 16.141 1 73.31 2 THR B C 1
ATOM 1624 O O . THR B 1 2 ? 14.141 33.281 15.133 1 73.31 2 THR B O 1
ATOM 1627 N N . ASP B 1 3 ? 13.57 31.453 16.078 1 87.75 3 ASP B N 1
ATOM 1628 C CA . ASP B 1 3 ? 12.609 31.094 15.055 1 87.75 3 ASP B CA 1
ATOM 1629 C C . ASP B 1 3 ? 11.219 31.641 15.391 1 87.75 3 ASP B C 1
ATOM 1631 O O . ASP B 1 3 ? 10.922 31.922 16.547 1 87.75 3 ASP B O 1
ATOM 1635 N N . THR B 1 4 ? 10.484 32.062 14.367 1 94.75 4 THR B N 1
ATOM 1636 C CA . THR B 1 4 ? 9.078 32.406 14.562 1 94.75 4 THR B CA 1
ATOM 1637 C C . THR B 1 4 ? 8.211 31.156 14.406 1 94.75 4 THR B C 1
ATOM 1639 O O . THR B 1 4 ? 8.648 30.141 13.844 1 94.75 4 THR B O 1
ATOM 1642 N N . LEU B 1 5 ? 7.035 31.281 14.984 1 95.69 5 LEU B N 1
ATOM 1643 C CA . LEU B 1 5 ? 6.102 30.172 14.773 1 95.69 5 LEU B CA 1
ATOM 1644 C C . LEU B 1 5 ? 5.922 29.875 13.289 1 95.69 5 LEU B C 1
ATOM 1646 O O . LEU B 1 5 ? 5.91 28.719 12.883 1 95.69 5 LEU B O 1
ATOM 1650 N N . LEU B 1 6 ? 5.797 30.938 12.562 1 96.19 6 LEU B N 1
ATOM 1651 C CA . LEU B 1 6 ? 5.629 30.766 11.125 1 96.19 6 LEU B CA 1
ATOM 1652 C C . LEU B 1 6 ? 6.801 30 10.523 1 96.19 6 LEU B C 1
ATOM 1654 O O . LEU B 1 6 ? 6.602 29.062 9.75 1 96.19 6 LEU B O 1
ATOM 1658 N N . SER B 1 7 ? 7.973 30.391 10.844 1 95 7 SER B N 1
ATOM 1659 C CA . SER B 1 7 ? 9.164 29.75 10.289 1 95 7 SER B CA 1
ATOM 1660 C C . SER B 1 7 ? 9.25 28.297 10.703 1 95 7 SER B C 1
ATOM 1662 O O . SER B 1 7 ? 9.664 27.438 9.914 1 95 7 SER B O 1
ATOM 1664 N N . ILE B 1 8 ? 8.82 28.016 11.875 1 94.94 8 ILE B N 1
ATOM 1665 C CA . ILE B 1 8 ? 8.867 26.656 12.367 1 94.94 8 ILE B CA 1
ATOM 1666 C C . ILE B 1 8 ? 7.793 25.812 11.672 1 94.94 8 ILE B C 1
ATOM 1668 O O . ILE B 1 8 ? 8.07 24.719 11.188 1 94.94 8 ILE B O 1
ATOM 1672 N N . LEU B 1 9 ? 6.621 26.344 11.617 1 96.19 9 LEU B N 1
ATOM 1673 C CA . LEU B 1 9 ? 5.477 25.641 11.047 1 96.19 9 LEU B CA 1
ATOM 1674 C C . LEU B 1 9 ? 5.719 25.312 9.578 1 96.19 9 LEU B C 1
ATOM 1676 O O . LEU B 1 9 ? 5.355 24.234 9.102 1 96.19 9 LEU B O 1
ATOM 1680 N N . THR B 1 10 ? 6.371 26.203 8.867 1 96.31 10 THR B N 1
ATOM 1681 C CA . THR B 1 10 ? 6.465 26.062 7.418 1 96.31 10 THR B CA 1
ATOM 1682 C C . THR B 1 10 ? 7.855 25.594 7.004 1 96.31 10 THR B C 1
ATOM 1684 O O . THR B 1 10 ? 8.141 25.453 5.809 1 96.31 10 THR B O 1
ATOM 1687 N N . GLY B 1 11 ? 8.68 25.375 7.906 1 93.31 11 GLY B N 1
ATOM 1688 C CA . GLY B 1 11 ? 10.07 25.078 7.598 1 93.31 11 GLY B CA 1
ATOM 1689 C C . GLY B 1 11 ? 10.266 23.672 7.055 1 93.31 11 GLY B C 1
ATOM 1690 O O . GLY B 1 11 ? 11.164 23.438 6.238 1 93.31 11 GLY B O 1
ATOM 1691 N N . GLU B 1 12 ? 9.594 22.656 7.535 1 91.56 12 GLU B N 1
ATOM 1692 C CA . GLU B 1 12 ? 9.648 21.25 7.129 1 91.56 12 GLU B CA 1
ATOM 1693 C C . GLU B 1 12 ? 8.258 20.625 7.133 1 91.56 12 GLU B C 1
ATOM 1695 O O . GLU B 1 12 ? 7.316 21.188 7.688 1 91.56 12 GLU B O 1
ATOM 1700 N N . SER B 1 13 ? 8.211 19.531 6.488 1 92.19 13 SER B N 1
ATOM 1701 C CA . SER B 1 13 ? 6.984 18.75 6.586 1 92.19 13 SER B CA 1
ATOM 1702 C C . SER B 1 13 ? 6.832 18.109 7.965 1 92.19 13 SER B C 1
ATOM 1704 O O . SER B 1 13 ? 7.824 17.906 8.672 1 92.19 13 SER B O 1
ATOM 1706 N N . TRP B 1 14 ? 5.621 17.969 8.328 1 95.44 14 TRP B N 1
ATOM 1707 C CA . TRP B 1 14 ? 5.258 17.281 9.562 1 95.44 14 TRP B CA 1
ATOM 1708 C C . TRP B 1 14 ? 4.723 15.891 9.281 1 95.44 14 TRP B C 1
ATOM 1710 O O . TRP B 1 14 ? 3.779 15.727 8.508 1 95.44 14 TRP B O 1
ATOM 1720 N N . SER B 1 15 ? 5.312 14.867 9.977 1 91.5 15 SER B N 1
ATOM 1721 C CA . SER B 1 15 ? 5.066 13.484 9.57 1 91.5 15 SER B CA 1
ATOM 1722 C C . SER B 1 15 ? 4.355 12.703 10.664 1 91.5 15 SER B C 1
ATOM 1724 O O . SER B 1 15 ? 4.746 12.766 11.836 1 91.5 15 SER B O 1
ATOM 1726 N N . TRP B 1 16 ? 3.279 12.016 10.258 1 91.44 16 TRP B N 1
ATOM 1727 C CA . TRP B 1 16 ? 2.656 11.039 11.148 1 91.44 16 TRP B CA 1
ATOM 1728 C C . TRP B 1 16 ? 3.48 9.758 11.219 1 91.44 16 TRP B C 1
ATOM 1730 O O . TRP B 1 16 ? 3.557 9.117 12.266 1 91.44 16 TRP B O 1
ATOM 1740 N N . ASP B 1 17 ? 4.02 9.43 10.133 1 80.31 17 ASP B N 1
ATOM 1741 C CA . ASP B 1 17 ? 5.004 8.352 10.023 1 80.31 17 ASP B CA 1
ATOM 1742 C C . ASP B 1 17 ? 6.277 8.836 9.336 1 80.31 17 ASP B C 1
ATOM 1744 O O . ASP B 1 17 ? 6.273 9.883 8.68 1 80.31 17 ASP B O 1
ATOM 1748 N N . PRO B 1 18 ? 7.398 8.172 9.578 1 66.06 18 PRO B N 1
ATOM 1749 C CA . PRO B 1 18 ? 8.672 8.695 9.07 1 66.06 18 PRO B CA 1
ATOM 1750 C C . PRO B 1 18 ? 8.703 8.781 7.551 1 66.06 18 PRO B C 1
ATOM 1752 O O . PRO B 1 18 ? 9.578 9.438 6.984 1 66.06 18 PRO B O 1
ATOM 1755 N N . TYR B 1 19 ? 7.676 8.336 6.848 1 60.97 19 TYR B N 1
ATOM 1756 C CA . TYR B 1 19 ? 7.922 8.172 5.418 1 60.97 19 TYR B CA 1
ATOM 1757 C C . TYR B 1 19 ? 6.766 8.734 4.598 1 60.97 19 TYR B C 1
ATOM 1759 O O . TYR B 1 19 ? 6.98 9.32 3.535 1 60.97 19 TYR B O 1
ATOM 1767 N N . GLU B 1 20 ? 5.566 8.633 5 1 68.12 20 GLU B N 1
ATOM 1768 C CA . GLU B 1 20 ? 4.512 8.625 3.988 1 68.12 20 GLU B CA 1
ATOM 1769 C C . GLU B 1 20 ? 3.424 9.648 4.316 1 68.12 20 GLU B C 1
ATOM 1771 O O . GLU B 1 20 ? 3.014 10.422 3.453 1 68.12 20 GLU B O 1
ATOM 1776 N N . ASN B 1 21 ? 2.959 9.648 5.473 1 83.88 21 ASN B N 1
ATOM 1777 C CA . ASN B 1 21 ? 1.814 10.469 5.863 1 83.88 21 ASN B CA 1
ATOM 1778 C C . ASN B 1 21 ? 2.256 11.789 6.488 1 83.88 21 ASN B C 1
ATOM 1780 O O . ASN B 1 21 ? 2.842 11.805 7.57 1 83.88 21 ASN B O 1
ATOM 1784 N N . GLN B 1 22 ? 1.941 12.867 5.691 1 90.25 22 GLN B N 1
ATOM 1785 C CA . GLN B 1 22 ? 2.51 14.148 6.094 1 90.25 22 GLN B CA 1
ATOM 1786 C C . GLN B 1 22 ? 1.52 15.289 5.871 1 90.25 22 GLN B C 1
ATOM 1788 O O . GLN B 1 22 ? 0.638 15.188 5.012 1 90.25 22 GLN B O 1
ATOM 1793 N N . ILE B 1 23 ? 1.675 16.297 6.66 1 95.69 23 ILE B N 1
ATOM 1794 C CA . ILE B 1 23 ? 1.068 17.609 6.445 1 95.69 23 ILE B CA 1
ATOM 1795 C C . ILE B 1 23 ? 2.162 18.672 6.305 1 95.69 23 ILE B C 1
ATOM 1797 O O . ILE B 1 23 ? 3.119 18.688 7.082 1 95.69 23 ILE B O 1
ATOM 1801 N N . LYS B 1 24 ? 2.066 19.469 5.223 1 94.88 24 LYS B N 1
ATOM 1802 C CA . LYS B 1 24 ? 3.037 20.531 4.973 1 94.88 24 LYS B CA 1
ATOM 1803 C C . LYS B 1 24 ? 2.348 21.875 4.832 1 94.88 24 LYS B C 1
ATOM 1805 O O . LYS B 1 24 ? 1.407 22.031 4.051 1 94.88 24 LYS B O 1
ATOM 1810 N N . PHE B 1 25 ? 2.82 22.828 5.672 1 97.25 25 PHE B N 1
ATOM 1811 C CA . PHE B 1 25 ? 2.35 24.203 5.578 1 97.25 25 PHE B CA 1
ATOM 1812 C C . PHE B 1 25 ? 3.32 25.062 4.766 1 97.25 25 PHE B C 1
ATOM 1814 O O . PHE B 1 25 ? 4.539 24.922 4.902 1 97.25 25 PHE B O 1
ATOM 1821 N N . ASN B 1 26 ? 2.715 25.859 3.916 1 95.75 26 ASN B N 1
ATOM 1822 C CA . ASN B 1 26 ? 3.525 26.828 3.186 1 95.75 26 ASN B CA 1
ATOM 1823 C C . ASN B 1 26 ? 3.268 28.25 3.67 1 95.75 26 ASN B C 1
ATOM 1825 O O . ASN B 1 26 ? 2.162 28.562 4.109 1 95.75 26 ASN B O 1
ATOM 1829 N N . LYS B 1 27 ? 4.254 29.094 3.477 1 95.25 27 LYS B N 1
ATOM 1830 C CA . LYS B 1 27 ? 4.18 30.469 3.957 1 95.25 27 LYS B CA 1
ATOM 1831 C C . LYS B 1 27 ? 3.07 31.234 3.248 1 95.25 27 LYS B C 1
ATOM 1833 O O . LYS B 1 27 ? 2.498 32.156 3.814 1 95.25 27 LYS B O 1
ATOM 1838 N N . ASP B 1 28 ? 2.695 30.844 2.092 1 94.69 28 ASP B N 1
ATOM 1839 C CA . ASP B 1 28 ? 1.738 31.594 1.288 1 94.69 28 ASP B CA 1
ATOM 1840 C C . ASP B 1 28 ? 0.303 31.203 1.631 1 94.69 28 ASP B C 1
ATOM 1842 O O . ASP B 1 28 ? -0.634 31.578 0.922 1 94.69 28 ASP B O 1
ATOM 1846 N N . GLY B 1 29 ? 0.116 30.438 2.65 1 95.81 29 GLY B N 1
ATOM 1847 C CA . GLY B 1 29 ? -1.222 30.078 3.088 1 95.81 29 GLY B CA 1
ATOM 1848 C C . GLY B 1 29 ? -1.72 28.781 2.471 1 95.81 29 GLY B C 1
ATOM 1849 O O . GLY B 1 29 ? -2.836 28.344 2.752 1 95.81 29 GLY B O 1
ATOM 1850 N N . THR B 1 30 ? -0.875 28.219 1.669 1 95.88 30 THR B N 1
ATOM 1851 C CA . THR B 1 30 ? -1.213 26.906 1.112 1 95.88 30 THR B CA 1
ATOM 1852 C C . THR B 1 30 ? -0.501 25.797 1.875 1 95.88 30 THR B C 1
ATOM 1854 O O . THR B 1 30 ? 0.313 26.062 2.762 1 95.88 30 THR B O 1
ATOM 1857 N N . GLY B 1 31 ? -0.912 24.562 1.66 1 96.31 31 GLY B N 1
ATOM 1858 C CA . GLY B 1 31 ? -0.27 23.375 2.211 1 96.31 31 GLY B CA 1
ATOM 1859 C C . GLY B 1 31 ? -0.653 22.094 1.487 1 96.31 31 GLY B C 1
ATOM 1860 O O . GLY B 1 31 ? -1.389 22.141 0.499 1 96.31 31 GLY B O 1
ATOM 1861 N N . THR B 1 32 ? -0.047 21 1.927 1 93.75 32 THR B N 1
ATOM 1862 C CA . THR B 1 32 ? -0.369 19.703 1.354 1 93.75 32 THR B CA 1
ATOM 1863 C C . THR B 1 32 ? -0.638 18.672 2.453 1 93.75 32 THR B C 1
ATOM 1865 O O . THR B 1 32 ? -0.033 18.734 3.525 1 93.75 32 THR B O 1
ATOM 1868 N N . LEU B 1 33 ? -1.618 17.844 2.197 1 95.12 33 LEU B N 1
ATOM 1869 C CA . LEU B 1 33 ? -1.959 16.719 3.072 1 95.12 33 LEU B CA 1
ATOM 1870 C C . LEU B 1 33 ? -1.893 15.406 2.314 1 95.12 33 LEU B C 1
ATOM 1872 O O . LEU B 1 33 ? -2.498 15.266 1.249 1 95.12 33 LEU B O 1
ATOM 1876 N N . ILE B 1 34 ? -1.082 14.5 2.889 1 89.38 34 ILE B N 1
ATOM 1877 C CA . ILE B 1 34 ? -0.907 13.195 2.246 1 89.38 34 ILE B CA 1
ATOM 1878 C C . ILE B 1 34 ? -1.346 12.086 3.199 1 89.38 34 ILE B C 1
ATOM 1880 O O . ILE B 1 34 ? -0.961 12.078 4.371 1 89.38 34 ILE B O 1
ATOM 1884 N N . CYS B 1 35 ? -2.232 11.336 2.74 1 87.69 35 CYS B N 1
ATOM 1885 C CA . CYS B 1 35 ? -2.633 10.094 3.391 1 87.69 35 CYS B CA 1
ATOM 1886 C C . CYS B 1 35 ? -2.416 8.898 2.469 1 87.69 35 CYS B C 1
ATOM 1888 O O . CYS B 1 35 ? -3.123 8.742 1.472 1 87.69 35 CYS B O 1
ATOM 1890 N N . ARG B 1 36 ? -1.31 8.148 2.773 1 78.12 36 ARG B N 1
ATOM 1891 C CA . ARG B 1 36 ? -0.992 7.02 1.905 1 78.12 36 ARG B CA 1
ATOM 1892 C C . ARG B 1 36 ? -0.427 5.855 2.709 1 78.12 36 ARG B C 1
ATOM 1894 O O . ARG B 1 36 ? -0.057 6.016 3.873 1 78.12 36 ARG B O 1
ATOM 1901 N N . LEU B 1 37 ? -0.605 4.805 2.346 1 63.72 37 LEU B N 1
ATOM 1902 C CA . LEU B 1 37 ? 0.067 3.645 2.92 1 63.72 37 LEU B CA 1
ATOM 1903 C C . LEU B 1 37 ? 0.964 2.969 1.887 1 63.72 37 LEU B C 1
ATOM 1905 O O . LEU B 1 37 ? 0.57 2.803 0.73 1 63.72 37 LEU B O 1
ATOM 1909 N N . GLU B 1 38 ? 2.326 3.055 2.305 1 55.97 38 GLU B N 1
ATOM 1910 C CA . GLU B 1 38 ? 3.346 2.402 1.487 1 55.97 38 GLU B CA 1
ATOM 1911 C C . GLU B 1 38 ? 2.977 0.951 1.198 1 55.97 38 GLU B C 1
ATOM 1913 O O . GLU B 1 38 ? 2.166 0.356 1.912 1 55.97 38 GLU B O 1
ATOM 1918 N N . LEU B 1 39 ? 3.809 0.443 0.396 1 58.38 39 LEU B N 1
ATOM 1919 C CA . LEU B 1 39 ? 3.775 -0.953 -0.029 1 58.38 39 LEU B CA 1
ATOM 1920 C C . LEU B 1 39 ? 3.828 -1.889 1.174 1 58.38 39 LEU B C 1
ATOM 1922 O O . LEU B 1 39 ? 4.746 -1.802 1.994 1 58.38 39 LEU B O 1
ATOM 1926 N N . VAL B 1 40 ? 2.768 -2.32 1.509 1 64.94 40 VAL B N 1
ATOM 1927 C CA . VAL B 1 40 ? 2.727 -3.385 2.506 1 64.94 40 VAL B CA 1
ATOM 1928 C C . VAL B 1 40 ? 2.996 -4.73 1.838 1 64.94 40 VAL B C 1
ATOM 1930 O O . VAL B 1 40 ? 2.338 -5.09 0.859 1 64.94 40 VAL B O 1
ATOM 1933 N N . VAL B 1 41 ? 4.176 -5.375 2.299 1 76.5 41 VAL B N 1
ATOM 1934 C CA . VAL B 1 41 ? 4.504 -6.711 1.815 1 76.5 41 VAL B CA 1
ATOM 1935 C C . VAL B 1 41 ? 4.227 -7.738 2.908 1 76.5 41 VAL B C 1
ATOM 1937 O O . VAL B 1 41 ? 4.672 -7.582 4.047 1 76.5 41 VAL B O 1
ATOM 1940 N N . TRP B 1 42 ? 3.365 -8.68 2.607 1 84 42 TRP B N 1
ATOM 1941 C CA . TRP B 1 42 ? 3.104 -9.766 3.547 1 84 42 TRP B CA 1
ATOM 1942 C C . TRP B 1 42 ? 3.984 -10.969 3.244 1 84 42 TRP B C 1
ATOM 1944 O O . TRP B 1 42 ? 4.516 -11.609 4.16 1 84 42 TRP B O 1
ATOM 1954 N N . ILE B 1 43 ? 4.062 -11.289 1.947 1 88.69 43 ILE B N 1
ATOM 1955 C CA . ILE B 1 43 ? 4.848 -12.438 1.509 1 88.69 43 ILE B CA 1
ATOM 1956 C C . ILE B 1 43 ? 5.766 -12.023 0.359 1 88.69 43 ILE B C 1
ATOM 1958 O O . ILE B 1 43 ? 5.312 -11.438 -0.625 1 88.69 43 ILE B O 1
ATOM 1962 N N . ALA B 1 44 ? 6.977 -12.172 0.559 1 88.75 44 ALA B N 1
ATOM 1963 C CA . ALA B 1 44 ? 8.016 -12.156 -0.465 1 88.75 44 ALA B CA 1
ATOM 1964 C C . ALA B 1 44 ? 9 -13.305 -0.265 1 88.75 44 ALA B C 1
ATOM 1966 O O . ALA B 1 44 ? 10.102 -13.109 0.257 1 88.75 44 ALA B O 1
ATOM 1967 N N . ALA B 1 45 ? 8.547 -14.438 -0.724 1 93.19 45 ALA B N 1
ATOM 1968 C CA . ALA B 1 45 ? 9.25 -15.664 -0.358 1 93.19 45 ALA B CA 1
ATOM 1969 C C . ALA B 1 45 ? 9.539 -16.516 -1.59 1 93.19 45 ALA B C 1
ATOM 1971 O O . ALA B 1 45 ? 8.75 -16.547 -2.537 1 93.19 45 ALA B O 1
ATOM 1972 N N . GLU B 1 46 ? 10.633 -17.25 -1.48 1 93.69 46 GLU B N 1
ATOM 1973 C CA . GLU B 1 46 ? 10.875 -18.344 -2.406 1 93.69 46 GLU B CA 1
ATOM 1974 C C . GLU B 1 46 ? 10.094 -19.594 -2 1 93.69 46 GLU B C 1
ATOM 1976 O O . GLU B 1 46 ? 9.711 -19.734 -0.836 1 93.69 46 GLU B O 1
ATOM 1981 N N . PHE B 1 47 ? 9.758 -20.406 -3.023 1 97.31 47 PHE B N 1
ATOM 1982 C CA . PHE B 1 47 ? 9.172 -21.719 -2.742 1 97.31 47 PHE B CA 1
ATOM 1983 C C . PHE B 1 47 ? 9.812 -22.797 -3.617 1 97.31 47 PHE B C 1
ATOM 1985 O O . PHE B 1 47 ? 10.461 -22.484 -4.617 1 97.31 47 PHE B O 1
ATOM 1992 N N . ASP B 1 48 ? 9.742 -24 -3.119 1 97.88 48 ASP B N 1
ATOM 1993 C CA . ASP B 1 48 ? 10.07 -25.156 -3.928 1 97.88 48 ASP B CA 1
ATOM 1994 C C . ASP B 1 48 ? 8.805 -25.812 -4.492 1 97.88 48 ASP B C 1
ATOM 1996 O O . ASP B 1 48 ? 7.77 -25.844 -3.826 1 97.88 48 ASP B O 1
ATOM 2000 N N . TRP B 1 49 ? 9.008 -26.297 -5.793 1 97.94 49 TRP B N 1
ATOM 2001 C CA . TRP B 1 49 ? 7.832 -26.953 -6.363 1 97.94 49 TRP B CA 1
ATOM 2002 C C . TRP B 1 49 ? 8.234 -28.172 -7.195 1 97.94 49 TRP B C 1
ATOM 2004 O O . TRP B 1 49 ? 9.367 -28.25 -7.672 1 97.94 49 TRP B O 1
ATOM 2014 N N . ARG B 1 50 ? 7.281 -29.188 -7.23 1 96.94 50 ARG B N 1
ATOM 2015 C CA . ARG B 1 50 ? 7.43 -30.375 -8.07 1 96.94 50 ARG B CA 1
ATOM 2016 C C . ARG B 1 50 ? 6.074 -30.891 -8.539 1 96.94 50 ARG B C 1
ATOM 2018 O O . ARG B 1 50 ? 5.09 -30.828 -7.801 1 96.94 50 ARG B O 1
ATOM 2025 N N . PRO B 1 51 ? 6.055 -31.375 -9.828 1 96 51 PRO B N 1
ATOM 2026 C CA . PRO B 1 51 ? 4.812 -32 -10.289 1 96 51 PRO B CA 1
ATOM 2027 C C . PRO B 1 51 ? 4.539 -33.344 -9.617 1 96 51 PRO B C 1
ATOM 2029 O O . PRO B 1 51 ? 5.477 -34.062 -9.266 1 96 51 PRO B O 1
ATOM 2032 N N . GLN B 1 52 ? 3.291 -33.594 -9.383 1 95.25 52 GLN B N 1
ATOM 2033 C CA . GLN B 1 52 ? 2.955 -34.938 -8.898 1 95.25 52 GLN B CA 1
ATOM 2034 C C . GLN B 1 52 ? 3.324 -36 -9.922 1 95.25 52 GLN B C 1
ATOM 2036 O O . GLN B 1 52 ? 3.791 -37.094 -9.562 1 95.25 52 GLN B O 1
ATOM 2041 N N . ASN B 1 53 ? 3.023 -35.656 -11.164 1 95.06 53 ASN B N 1
ATOM 2042 C CA . ASN B 1 53 ? 3.443 -36.469 -12.289 1 95.06 53 ASN B CA 1
ATOM 2043 C C . ASN B 1 53 ? 4.406 -35.719 -13.203 1 95.06 53 ASN B C 1
ATOM 2045 O O . ASN B 1 53 ? 3.979 -34.906 -14.016 1 95.06 53 ASN B O 1
ATOM 2049 N N . PRO B 1 54 ? 5.672 -36 -13.18 1 93.38 54 PRO B N 1
ATOM 2050 C CA . PRO B 1 54 ? 6.68 -35.281 -13.961 1 93.38 54 PRO B CA 1
ATOM 2051 C C . PRO B 1 54 ? 6.391 -35.281 -15.453 1 93.38 54 PRO B C 1
ATOM 2053 O O . PRO B 1 54 ? 6.758 -34.344 -16.172 1 93.38 54 PRO B O 1
ATOM 2056 N N . GLU B 1 55 ? 5.754 -36.281 -15.906 1 93 55 GLU B N 1
ATOM 2057 C CA . GLU B 1 55 ? 5.461 -36.406 -17.328 1 93 55 GLU B CA 1
ATOM 2058 C C . GLU B 1 55 ? 4.512 -35.281 -17.797 1 93 55 GLU B C 1
ATOM 2060 O O . GLU B 1 55 ? 4.484 -34.969 -18.984 1 93 55 GLU B O 1
ATOM 2065 N N . ASP B 1 56 ? 3.775 -34.812 -16.906 1 93.06 56 ASP B N 1
ATOM 2066 C CA . ASP B 1 56 ? 2.83 -33.75 -17.25 1 93.06 56 ASP B CA 1
ATOM 2067 C C . ASP B 1 56 ? 3.557 -32.531 -17.781 1 93.06 56 ASP B C 1
ATOM 2069 O O . ASP B 1 56 ? 3.039 -31.828 -18.656 1 93.06 56 ASP B O 1
ATOM 2073 N N . LEU B 1 57 ? 4.723 -32.25 -17.328 1 93.44 57 LEU B N 1
ATOM 2074 C CA . LEU B 1 57 ? 5.449 -31.047 -17.688 1 93.44 57 LEU B CA 1
ATOM 2075 C C . LEU B 1 57 ? 5.926 -31.078 -19.125 1 93.44 57 LEU B C 1
ATOM 2077 O O . LEU B 1 57 ? 6.184 -30.047 -19.734 1 93.44 57 LEU B O 1
ATOM 2081 N N . SER B 1 58 ? 6.051 -32.25 -19.688 1 93.69 58 SER B N 1
ATOM 2082 C CA . SER B 1 58 ? 6.547 -32.406 -21.047 1 93.69 58 SER B CA 1
ATOM 2083 C C . SER B 1 58 ? 5.406 -32.375 -22.062 1 93.69 58 SER B C 1
ATOM 2085 O O . SER B 1 58 ? 5.641 -32.438 -23.266 1 93.69 58 SER B O 1
ATOM 2087 N N . GLN B 1 59 ? 4.223 -32.281 -21.547 1 93.62 59 GLN B N 1
ATOM 2088 C CA . GLN B 1 59 ? 3.064 -32.25 -22.438 1 93.62 59 GLN B CA 1
ATOM 2089 C C . GLN B 1 59 ? 3.162 -31.094 -23.406 1 93.62 59 GLN B C 1
ATOM 2091 O O . GLN B 1 59 ? 3.457 -29.953 -23.016 1 93.62 59 GLN B O 1
ATOM 2096 N N . ALA B 1 60 ? 2.951 -31.375 -24.656 1 93.12 60 ALA B N 1
ATOM 2097 C CA . ALA B 1 60 ? 2.889 -30.328 -25.672 1 93.12 60 ALA B CA 1
ATOM 2098 C C . ALA B 1 60 ? 1.569 -29.562 -25.594 1 93.12 60 ALA B C 1
ATOM 2100 O O . ALA B 1 60 ? 0.499 -30.172 -25.5 1 93.12 60 ALA B O 1
ATOM 2101 N N . ILE B 1 61 ? 1.715 -28.266 -25.547 1 92.88 61 ILE B N 1
ATOM 2102 C CA . ILE B 1 61 ? 0.537 -27.406 -25.5 1 92.88 61 ILE B CA 1
ATOM 2103 C C . ILE B 1 61 ? 0.547 -26.453 -26.688 1 92.88 61 ILE B C 1
ATOM 2105 O O . ILE B 1 61 ? 1.553 -25.781 -26.938 1 92.88 61 ILE B O 1
ATOM 2109 N N . ASP B 1 62 ? -0.569 -26.422 -27.391 1 87.69 62 ASP B N 1
ATOM 2110 C CA . ASP B 1 62 ? -0.761 -25.422 -28.453 1 87.69 62 ASP B CA 1
ATOM 2111 C C . ASP B 1 62 ? -1.385 -24.141 -27.891 1 87.69 62 ASP B C 1
ATOM 2113 O O . ASP B 1 62 ? -2.545 -24.141 -27.484 1 87.69 62 ASP B O 1
ATOM 2117 N N . LEU B 1 63 ? -0.524 -23.156 -27.766 1 87.44 63 LEU B N 1
ATOM 2118 C CA . LEU B 1 63 ? -1.004 -21.859 -27.312 1 87.44 63 LEU B CA 1
ATOM 2119 C C . LEU B 1 63 ? -1.204 -20.906 -28.484 1 87.44 63 LEU B C 1
ATOM 2121 O O . LEU B 1 63 ? -0.244 -20.312 -28.969 1 87.44 63 LEU B O 1
ATOM 2125 N N . PRO B 1 64 ? -2.428 -20.703 -28.828 1 82.38 64 PRO B N 1
ATOM 2126 C CA . PRO B 1 64 ? -2.65 -19.828 -29.969 1 82.38 64 PRO B CA 1
ATOM 2127 C C . PRO B 1 64 ? -2.25 -18.375 -29.688 1 82.38 64 PRO B C 1
ATOM 2129 O O . PRO B 1 64 ? -2.4 -17.906 -28.562 1 82.38 64 PRO B O 1
ATOM 2132 N N . SER B 1 65 ? -1.769 -17.734 -30.719 1 78.56 65 SER B N 1
ATOM 2133 C CA . SER B 1 65 ? -1.392 -16.328 -30.594 1 78.56 65 SER B CA 1
ATOM 2134 C C . SER B 1 65 ? -2.621 -15.438 -30.453 1 78.56 65 SER B C 1
ATOM 2136 O O . SER B 1 65 ? -2.578 -14.406 -29.781 1 78.56 65 SER B O 1
ATOM 2138 N N . ASN B 1 66 ? -3.619 -15.812 -31.125 1 80.56 66 ASN B N 1
ATOM 2139 C CA . ASN B 1 66 ? -4.891 -15.102 -31.031 1 80.56 66 ASN B CA 1
ATOM 2140 C C . ASN B 1 66 ? -5.902 -15.859 -30.172 1 80.56 66 ASN B C 1
ATOM 2142 O O . ASN B 1 66 ? -6.633 -16.703 -30.688 1 80.56 66 ASN B O 1
ATOM 2146 N N . PRO B 1 67 ? -5.824 -15.547 -28.969 1 82.31 67 PRO B N 1
ATOM 2147 C CA . PRO B 1 67 ? -6.711 -16.312 -28.094 1 82.31 67 PRO B CA 1
ATOM 2148 C C . PRO B 1 67 ? -8.188 -16 -28.328 1 82.31 67 PRO B C 1
ATOM 2150 O O . PRO B 1 67 ? -8.547 -14.867 -28.656 1 82.31 67 PRO B O 1
ATOM 2153 N N . PRO B 1 68 ? -8.945 -17.047 -28.203 1 82.31 68 PRO B N 1
ATOM 2154 C CA . PRO B 1 68 ? -10.391 -16.828 -28.328 1 82.31 68 PRO B CA 1
ATOM 2155 C C . PRO B 1 68 ? -10.953 -15.969 -27.203 1 82.31 68 PRO B C 1
ATOM 2157 O O . PRO B 1 68 ? -10.352 -15.867 -26.141 1 82.31 68 PRO B O 1
ATOM 2160 N N . ARG B 1 69 ? -12.094 -15.398 -27.531 1 80.81 69 ARG B N 1
ATOM 2161 C CA . ARG B 1 69 ? -12.781 -14.609 -26.516 1 80.81 69 ARG B CA 1
ATOM 2162 C C . ARG B 1 69 ? -13.297 -15.508 -25.391 1 80.81 69 ARG B C 1
ATOM 2164 O O . ARG B 1 69 ? -13.219 -15.148 -24.219 1 80.81 69 ARG B O 1
ATOM 2171 N N . ARG B 1 70 ? -13.719 -16.766 -25.891 1 87 70 ARG B N 1
ATOM 2172 C CA . ARG B 1 70 ? -14.18 -17.719 -24.891 1 87 70 ARG B CA 1
ATOM 2173 C C . ARG B 1 70 ? -13.008 -18.516 -24.328 1 87 70 ARG B C 1
ATOM 2175 O O . ARG B 1 70 ? -12.25 -19.125 -25.078 1 87 70 ARG B O 1
ATOM 2182 N N . PRO B 1 71 ? -12.953 -18.5 -23.031 1 91.62 71 PRO B N 1
ATOM 2183 C CA . PRO B 1 71 ? -11.852 -19.234 -22.406 1 91.62 71 PRO B CA 1
ATOM 2184 C C . PRO B 1 71 ? -11.945 -20.734 -22.625 1 91.62 71 PRO B C 1
ATOM 2186 O O . PRO B 1 71 ? -13.047 -21.297 -22.703 1 91.62 71 PRO B O 1
ATOM 2189 N N . SER B 1 72 ? -10.805 -21.422 -22.844 1 93.44 72 SER B N 1
ATOM 2190 C CA . SER B 1 72 ? -10.734 -22.875 -22.938 1 93.44 72 SER B CA 1
ATOM 2191 C C . SER B 1 72 ? -9.625 -23.438 -22.062 1 93.44 72 SER B C 1
ATOM 2193 O O . SER B 1 72 ? -8.547 -22.844 -21.953 1 93.44 72 SER B O 1
ATOM 2195 N N . GLN B 1 73 ? -9.992 -24.547 -21.5 1 95 73 GLN B N 1
ATOM 2196 C CA . GLN B 1 73 ? -8.977 -25.234 -20.719 1 95 73 GLN B CA 1
ATOM 2197 C C . GLN B 1 73 ? -7.98 -25.969 -21.609 1 95 73 GLN B C 1
ATOM 2199 O O . GLN B 1 73 ? -8.375 -26.734 -22.5 1 95 73 GLN B O 1
ATOM 2204 N N . LEU B 1 74 ? -6.777 -25.75 -21.406 1 94.06 74 LEU B N 1
ATOM 2205 C CA . LEU B 1 74 ? -5.734 -26.406 -22.188 1 94.06 74 LEU B CA 1
ATOM 2206 C C . LEU B 1 74 ? -5.285 -27.703 -21.516 1 94.06 74 LEU B C 1
ATOM 2208 O O . LEU B 1 74 ? -5.102 -28.719 -22.188 1 94.06 74 LEU B O 1
ATOM 2212 N N . THR B 1 75 ? -5.066 -27.656 -20.25 1 95.62 75 THR B N 1
ATOM 2213 C CA . THR B 1 75 ? -4.648 -28.828 -19.5 1 95.62 75 THR B CA 1
ATOM 2214 C C . THR B 1 75 ? -4.902 -28.625 -18 1 95.62 75 THR B C 1
ATOM 2216 O O . THR B 1 75 ? -5.332 -27.547 -17.578 1 95.62 75 THR B O 1
ATOM 2219 N N . GLN B 1 76 ? -4.75 -29.688 -17.297 1 96.81 76 GLN B N 1
ATOM 2220 C CA . GLN B 1 76 ? -4.801 -29.703 -15.836 1 96.81 76 GLN B CA 1
ATOM 2221 C C . GLN B 1 76 ? -3.68 -30.578 -15.266 1 96.81 76 GLN B C 1
ATOM 2223 O O . GLN B 1 76 ? -3.365 -31.625 -15.805 1 96.81 76 GLN B O 1
ATOM 2228 N N . PHE B 1 77 ? -3.125 -30.156 -14.188 1 97.25 77 PHE B N 1
ATOM 2229 C CA . PHE B 1 77 ? -2.023 -30.891 -13.57 1 97.25 77 PHE B CA 1
ATOM 2230 C C . PHE B 1 77 ? -1.982 -30.641 -12.07 1 97.25 77 PHE B C 1
ATOM 2232 O O . PHE B 1 77 ? -2.662 -29.75 -11.562 1 97.25 77 PHE B O 1
ATOM 2239 N N . SER B 1 78 ? -1.241 -31.516 -11.398 1 97.75 78 SER B N 1
ATOM 2240 C CA . SER B 1 78 ? -1.07 -31.375 -9.961 1 97.75 78 SER B CA 1
ATOM 2241 C C . SER B 1 78 ? 0.381 -31.078 -9.602 1 97.75 78 SER B C 1
ATOM 2243 O O . SER B 1 78 ? 1.303 -31.641 -10.195 1 97.75 78 SER B O 1
ATOM 2245 N N . VAL B 1 79 ? 0.547 -30.203 -8.633 1 98 79 VAL B N 1
ATOM 2246 C CA . VAL B 1 79 ? 1.884 -29.812 -8.188 1 98 79 VAL B CA 1
ATOM 2247 C C . VAL B 1 79 ? 1.926 -29.734 -6.664 1 98 79 VAL B C 1
ATOM 2249 O O . VAL B 1 79 ? 0.909 -29.469 -6.023 1 98 79 VAL B O 1
ATOM 2252 N N . GLU B 1 80 ? 3.047 -30.031 -6.145 1 98.38 80 GLU B N 1
ATOM 2253 C CA . GLU B 1 80 ? 3.355 -29.75 -4.746 1 98.38 80 GLU B CA 1
ATOM 2254 C C . GLU B 1 80 ? 4.191 -28.484 -4.609 1 98.38 80 GLU B C 1
ATOM 2256 O O . GLU B 1 80 ? 5.184 -28.312 -5.316 1 98.38 80 GLU B O 1
ATOM 2261 N N . ILE B 1 81 ? 3.715 -27.562 -3.748 1 98.44 81 ILE B N 1
ATOM 2262 C CA . ILE B 1 81 ? 4.43 -26.312 -3.479 1 98.44 81 ILE B CA 1
ATOM 2263 C C . ILE B 1 81 ? 4.773 -26.234 -1.993 1 98.44 81 ILE B C 1
ATOM 2265 O O . ILE B 1 81 ? 3.928 -26.5 -1.138 1 98.44 81 ILE B O 1
ATOM 2269 N N . THR B 1 82 ? 6.031 -25.938 -1.733 1 98.5 82 THR B N 1
ATOM 2270 C CA . THR B 1 82 ? 6.492 -25.703 -0.371 1 98.5 82 THR B CA 1
ATOM 2271 C C . THR B 1 82 ? 7.035 -24.281 -0.227 1 98.5 82 THR B C 1
ATOM 2273 O O . THR B 1 82 ? 8.133 -23.984 -0.692 1 98.5 82 THR B O 1
ATOM 2276 N N . LEU B 1 83 ? 6.195 -23.484 0.428 1 98.06 83 LEU B N 1
ATOM 2277 C CA . LEU B 1 83 ? 6.645 -22.125 0.721 1 98.06 83 LEU B CA 1
ATOM 2278 C C . LEU B 1 83 ? 7.812 -22.141 1.7 1 98.06 83 LEU B C 1
ATOM 2280 O O . LEU B 1 83 ? 7.816 -22.922 2.66 1 98.06 83 LEU B O 1
ATOM 2284 N N . THR B 1 84 ? 8.836 -21.281 1.405 1 97 84 THR B N 1
ATOM 2285 C CA . THR B 1 84 ? 9.977 -21.219 2.316 1 97 84 THR B CA 1
ATOM 2286 C C . THR B 1 84 ? 10.039 -19.859 3.012 1 97 84 THR B C 1
ATOM 2288 O O . THR B 1 84 ? 9.273 -18.953 2.682 1 97 84 THR B O 1
ATOM 2291 N N . LYS B 1 85 ? 10.938 -19.781 3.941 1 92.62 85 LYS B N 1
ATOM 2292 C CA . LYS B 1 85 ? 11.148 -18.531 4.664 1 92.62 85 LYS B CA 1
ATOM 2293 C C . LYS B 1 85 ? 12.18 -17.656 3.961 1 92.62 85 LYS B C 1
ATOM 2295 O O . LYS B 1 85 ? 12.414 -16.516 4.371 1 92.62 85 LYS B O 1
ATOM 2300 N N . ARG B 1 86 ? 12.656 -18.203 2.832 1 90.12 86 ARG B N 1
ATOM 2301 C CA . ARG B 1 86 ? 13.68 -17.453 2.107 1 90.12 86 ARG B CA 1
ATOM 2302 C C . ARG B 1 86 ? 13.078 -16.234 1.413 1 90.12 86 ARG B C 1
ATOM 2304 O O . ARG B 1 86 ? 12.109 -16.359 0.659 1 90.12 86 ARG B O 1
ATOM 2311 N N . ARG B 1 87 ? 13.656 -15.023 1.659 1 85.81 87 ARG B N 1
ATOM 2312 C CA . ARG B 1 87 ? 13.18 -13.773 1.068 1 85.81 87 ARG B CA 1
ATOM 2313 C C . ARG B 1 87 ? 13.625 -13.656 -0.385 1 85.81 87 ARG B C 1
ATOM 2315 O O . ARG B 1 87 ? 14.711 -14.109 -0.747 1 85.81 87 ARG B O 1
ATOM 2322 N N . ILE B 1 88 ? 12.656 -13.07 -1.084 1 80.75 88 ILE B N 1
ATOM 2323 C CA . ILE B 1 88 ? 13.031 -12.766 -2.461 1 80.75 88 ILE B CA 1
ATOM 2324 C C . ILE B 1 88 ? 14.078 -11.656 -2.479 1 80.75 88 ILE B C 1
ATOM 2326 O O . ILE B 1 88 ? 13.875 -10.594 -1.887 1 80.75 88 ILE B O 1
ATOM 2330 N N . THR B 1 89 ? 15.234 -11.859 -2.723 1 61.59 89 THR B N 1
ATOM 2331 C CA . THR B 1 89 ? 16.344 -10.914 -2.645 1 61.59 89 THR B CA 1
ATOM 2332 C C . THR B 1 89 ? 16.219 -9.836 -3.715 1 61.59 89 THR B C 1
ATOM 2334 O O . THR B 1 89 ? 16.781 -8.75 -3.58 1 61.59 89 THR B O 1
ATOM 2337 N N . GLU B 1 90 ? 15.609 -10.266 -4.695 1 53.72 90 GLU B N 1
ATOM 2338 C CA . GLU B 1 90 ? 15.586 -9.32 -5.801 1 53.72 90 GLU B CA 1
ATOM 2339 C C . GLU B 1 90 ? 14.922 -8.008 -5.387 1 53.72 90 GLU B C 1
ATOM 2341 O O . GLU B 1 90 ? 15.109 -6.977 -6.031 1 53.72 90 GLU B O 1
ATOM 2346 N N . GLN B 1 91 ? 14.164 -8.109 -4.414 1 50.72 91 GLN B N 1
ATOM 2347 C CA . GLN B 1 91 ? 13.422 -6.895 -4.105 1 50.72 91 GLN B CA 1
ATOM 2348 C C . GLN B 1 91 ? 14.258 -5.926 -3.273 1 50.72 91 GLN B C 1
ATOM 2350 O O . GLN B 1 91 ? 13.773 -4.867 -2.867 1 50.72 91 GLN B O 1
ATOM 2355 N N . GLY B 1 92 ? 15.477 -6.105 -3.156 1 47.12 92 GLY B N 1
ATOM 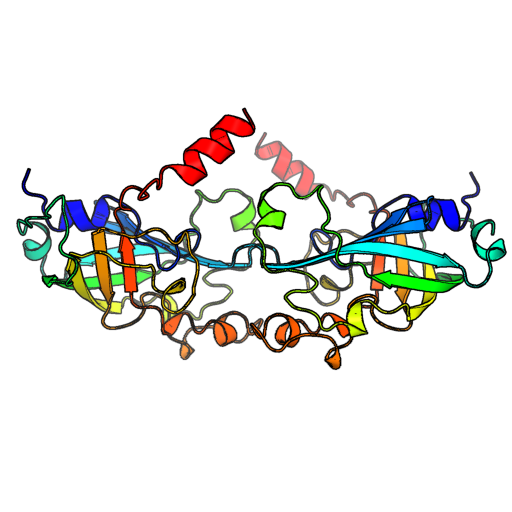2356 C CA . GLY B 1 92 ? 16.422 -5.18 -2.568 1 47.12 92 GLY B CA 1
ATOM 2357 C C . GLY B 1 92 ? 16.406 -5.176 -1.053 1 47.12 92 GLY B C 1
ATOM 2358 O O . GLY B 1 92 ? 15.711 -5.992 -0.438 1 47.12 92 GLY B O 1
ATOM 2359 N N . ASP B 1 93 ? 17.219 -4.324 -0.504 1 48.03 93 ASP B N 1
ATOM 2360 C CA . ASP B 1 93 ? 17.5 -4.137 0.915 1 48.03 93 ASP B CA 1
ATOM 2361 C C . ASP B 1 93 ? 16.234 -3.791 1.689 1 48.03 93 ASP B C 1
ATOM 2363 O O . ASP B 1 93 ? 16.125 -4.098 2.879 1 48.03 93 ASP B O 1
ATOM 2367 N N . VAL B 1 94 ? 15.328 -3.383 0.994 1 46.34 94 VAL B N 1
ATOM 2368 C CA . VAL B 1 94 ? 14.133 -2.904 1.684 1 46.34 94 VAL B CA 1
ATOM 2369 C C . VAL B 1 94 ? 13.352 -4.09 2.25 1 46.34 94 VAL B C 1
ATOM 2371 O O . VAL B 1 94 ? 12.805 -4.012 3.354 1 46.34 94 VAL B O 1
ATOM 2374 N N . VAL B 1 95 ? 13.461 -5.227 1.535 1 54.91 95 VAL B N 1
ATOM 2375 C CA . VAL B 1 95 ? 12.672 -6.379 1.96 1 54.91 95 VAL B CA 1
ATOM 2376 C C . VAL B 1 95 ? 13.273 -6.98 3.229 1 54.91 95 VAL B C 1
ATOM 2378 O O . VAL B 1 95 ? 12.555 -7.539 4.059 1 54.91 95 VAL B O 1
ATOM 2381 N N . ASN B 1 96 ? 14.484 -6.719 3.332 1 54.81 96 ASN B N 1
ATOM 2382 C CA . ASN B 1 96 ? 15.141 -7.316 4.488 1 54.81 96 ASN B CA 1
ATOM 2383 C C . ASN B 1 96 ? 14.688 -6.668 5.793 1 54.81 96 ASN B C 1
ATOM 2385 O O . ASN B 1 96 ? 14.805 -7.27 6.859 1 54.81 96 ASN B O 1
ATOM 2389 N N . ARG B 1 97 ? 14.148 -5.539 5.578 1 53.91 97 ARG B N 1
ATOM 2390 C CA . ARG B 1 97 ? 13.758 -4.852 6.805 1 53.91 97 ARG B CA 1
ATOM 2391 C C . ARG B 1 97 ? 12.266 -4.984 7.055 1 53.91 97 ARG B C 1
ATOM 2393 O O . ARG B 1 97 ? 11.766 -4.578 8.109 1 53.91 97 ARG B O 1
ATOM 2400 N N . LEU B 1 98 ? 11.758 -5.805 6.172 1 64.62 98 LEU B N 1
ATOM 2401 C CA . LEU B 1 98 ? 10.305 -5.887 6.285 1 64.62 98 LEU B CA 1
ATOM 2402 C C . LEU B 1 98 ? 9.891 -7.059 7.168 1 64.62 98 LEU B C 1
ATOM 2404 O O . LEU B 1 98 ? 10.586 -8.078 7.223 1 64.62 98 LEU B O 1
ATOM 2408 N N . VAL B 1 99 ? 8.891 -6.785 7.945 1 73.88 99 VAL B N 1
ATOM 2409 C CA . VAL B 1 99 ? 8.203 -7.879 8.625 1 73.88 99 VAL B CA 1
ATOM 2410 C C . VAL B 1 99 ? 7.352 -8.656 7.621 1 73.88 99 VAL B C 1
ATOM 2412 O O . VAL B 1 99 ? 6.281 -8.195 7.219 1 73.88 99 VAL B O 1
ATOM 2415 N N . ILE B 1 100 ? 7.977 -9.828 7.164 1 83 100 ILE B N 1
ATOM 2416 C CA . ILE B 1 100 ? 7.293 -10.578 6.121 1 83 100 ILE B CA 1
ATOM 2417 C C . ILE B 1 100 ? 7.449 -12.078 6.379 1 83 100 ILE B C 1
ATOM 2419 O O . ILE B 1 100 ? 8.188 -12.484 7.277 1 83 100 ILE B O 1
ATOM 2423 N N . ASN B 1 101 ? 6.75 -12.883 5.691 1 90.88 101 ASN B N 1
ATOM 2424 C CA . ASN B 1 101 ? 6.879 -14.336 5.672 1 90.88 101 ASN B CA 1
ATOM 2425 C C . ASN B 1 101 ? 6.668 -14.938 7.059 1 90.88 101 ASN B C 1
ATOM 2427 O O . ASN B 1 101 ? 5.59 -14.805 7.641 1 90.88 101 ASN B O 1
ATOM 2431 N N . GLU B 1 102 ? 7.746 -15.469 7.668 1 91.62 102 GLU B N 1
ATOM 2432 C CA . GLU B 1 102 ? 7.609 -16.219 8.914 1 91.62 102 GLU B CA 1
ATOM 2433 C C . GLU B 1 102 ? 7.195 -15.305 10.062 1 91.62 102 GLU B C 1
ATOM 2435 O O . GLU B 1 102 ? 6.723 -15.781 11.102 1 91.62 102 GLU B O 1
ATOM 2440 N N . GLN B 1 103 ? 7.359 -14.062 9.852 1 85.25 103 GLN B N 1
ATOM 2441 C CA . GLN B 1 103 ? 6.957 -13.133 10.898 1 85.25 103 GLN B CA 1
ATOM 2442 C C . GLN B 1 103 ? 5.449 -12.898 10.875 1 85.25 103 GLN B C 1
ATOM 2444 O O . GLN B 1 103 ? 4.871 -12.438 11.859 1 85.25 103 GLN B O 1
ATOM 2449 N N . LEU B 1 104 ? 4.855 -13.242 9.758 1 87.44 104 LEU B N 1
ATOM 2450 C CA . LEU B 1 104 ? 3.424 -12.992 9.609 1 87.44 104 LEU B CA 1
ATOM 2451 C C . LEU B 1 104 ? 2.658 -14.305 9.438 1 87.44 104 LEU B C 1
ATOM 2453 O O . LEU B 1 104 ? 1.427 -14.312 9.477 1 87.44 104 LEU B O 1
ATOM 2457 N N . LEU B 1 105 ? 3.42 -15.414 9.234 1 94.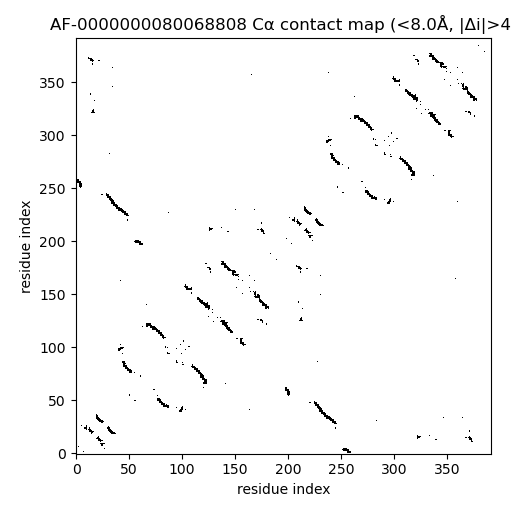19 105 LEU B N 1
ATOM 2458 C CA . LEU B 1 105 ? 2.818 -16.719 8.969 1 94.19 105 LEU B CA 1
ATOM 2459 C C . LEU B 1 105 ? 3.217 -17.734 10.039 1 94.19 105 LEU B C 1
ATOM 2461 O O . LEU B 1 105 ? 4.293 -17.625 10.633 1 94.19 105 LEU B O 1
ATOM 2465 N N . THR B 1 106 ? 2.314 -18.641 10.32 1 96.06 106 THR B N 1
ATOM 2466 C CA . THR B 1 106 ? 2.643 -19.734 11.219 1 96.06 106 THR B CA 1
ATOM 2467 C C . THR B 1 106 ? 3.516 -20.766 10.508 1 96.06 106 THR B C 1
ATOM 2469 O O . THR B 1 106 ? 3.643 -20.75 9.281 1 96.06 106 THR B O 1
ATOM 2472 N N . ASP B 1 107 ? 4.078 -21.75 11.25 1 96.69 107 ASP B N 1
ATOM 2473 C CA . ASP B 1 107 ? 4.938 -22.797 10.688 1 96.69 107 ASP B CA 1
ATOM 2474 C C . ASP B 1 107 ? 4.18 -23.656 9.688 1 96.69 107 ASP B C 1
ATOM 2476 O O . ASP B 1 107 ? 4.77 -24.188 8.742 1 96.69 107 ASP B O 1
ATOM 2480 N N . ALA B 1 108 ? 2.891 -23.781 9.859 1 97.44 108 ALA B N 1
ATOM 2481 C CA . ALA B 1 108 ? 2.072 -24.609 8.977 1 97.44 108 ALA B CA 1
ATOM 2482 C C . ALA B 1 108 ? 2.084 -24.078 7.551 1 97.44 108 ALA B C 1
ATOM 2484 O O . ALA B 1 108 ? 1.906 -24.828 6.594 1 97.44 108 ALA B O 1
ATOM 2485 N N . ALA B 1 109 ? 2.33 -22.766 7.426 1 97.81 109 ALA B N 1
ATOM 2486 C CA . ALA B 1 109 ? 2.35 -22.141 6.105 1 97.81 109 ALA B CA 1
ATOM 2487 C C . ALA B 1 109 ? 3.521 -22.656 5.277 1 97.81 109 ALA B C 1
ATOM 2489 O O . ALA B 1 109 ? 3.496 -22.578 4.043 1 97.81 109 ALA B O 1
ATOM 2490 N N . PHE B 1 110 ? 4.473 -23.234 5.973 1 98.19 110 PHE B N 1
ATOM 2491 C CA . PHE B 1 110 ? 5.715 -23.594 5.297 1 98.19 110 PHE B CA 1
ATOM 2492 C C . PHE B 1 110 ? 5.805 -25.094 5.102 1 98.19 110 PHE B C 1
ATOM 2494 O O . PHE B 1 110 ? 6.871 -25.625 4.77 1 98.19 110 PHE B O 1
ATOM 2501 N N . LEU B 1 111 ? 4.727 -25.766 5.316 1 98.25 111 LEU B N 1
ATOM 2502 C CA . LEU B 1 111 ? 4.621 -27.172 4.988 1 98.25 111 LEU B CA 1
ATOM 2503 C C . LEU B 1 111 ? 4.211 -27.375 3.535 1 98.25 111 LEU B C 1
ATOM 2505 O O . LEU B 1 111 ? 3.514 -26.531 2.963 1 98.25 111 LEU B O 1
ATOM 2509 N N . PRO B 1 112 ? 4.66 -28.5 2.947 1 98.25 112 PRO B N 1
ATOM 2510 C CA . PRO B 1 112 ? 4.266 -28.781 1.565 1 98.25 112 PRO B CA 1
ATOM 2511 C C . PRO B 1 112 ? 2.752 -28.891 1.397 1 98.25 112 PRO B C 1
ATOM 2513 O O . PRO B 1 112 ? 2.072 -29.438 2.268 1 98.25 112 PRO B O 1
ATOM 2516 N N . LYS B 1 113 ? 2.246 -28.344 0.32 1 98.12 113 LYS B N 1
ATOM 2517 C CA . LYS B 1 113 ? 0.828 -28.422 -0.02 1 98.12 113 LYS B CA 1
ATOM 2518 C C . LYS B 1 113 ? 0.635 -28.828 -1.478 1 98.12 113 LYS B C 1
ATOM 2520 O O . LYS B 1 113 ? 1.422 -28.438 -2.346 1 98.12 113 LYS B O 1
ATOM 2525 N N . GLU B 1 114 ? -0.46 -29.609 -1.657 1 98.12 114 GLU B N 1
ATOM 2526 C CA . GLU B 1 114 ? -0.78 -30.062 -3.006 1 98.12 114 GLU B CA 1
ATOM 2527 C C . GLU B 1 114 ? -1.852 -29.188 -3.646 1 98.12 114 GLU B C 1
ATOM 2529 O O . GLU B 1 114 ? -2.842 -28.844 -3.002 1 98.12 114 GLU B O 1
ATOM 2534 N N . TYR B 1 115 ? -1.577 -28.875 -4.914 1 98.38 115 TYR B N 1
ATOM 2535 C CA . T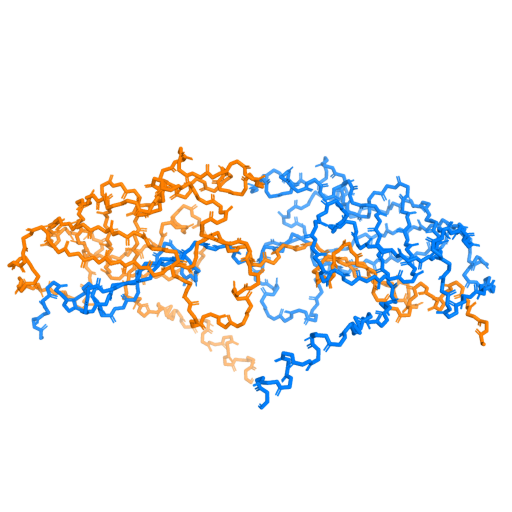YR B 1 115 ? -2.514 -28.062 -5.672 1 98.38 115 TYR B CA 1
ATOM 2536 C C . TYR B 1 115 ? -2.891 -28.734 -6.988 1 98.38 115 TYR B C 1
ATOM 2538 O O . TYR B 1 115 ? -2.043 -29.344 -7.641 1 98.38 115 TYR B O 1
ATOM 2546 N N . THR B 1 116 ? -4.105 -28.641 -7.324 1 98.44 116 THR B N 1
ATOM 2547 C CA . THR B 1 116 ? -4.543 -28.875 -8.695 1 98.44 116 THR B CA 1
ATOM 2548 C C . THR B 1 116 ? -4.668 -27.562 -9.461 1 98.44 116 THR B C 1
ATOM 2550 O O . THR B 1 116 ? -5.301 -26.609 -8.984 1 98.44 116 THR B O 1
ATOM 2553 N N . VAL B 1 117 ? -4.02 -27.562 -10.648 1 98.31 117 VAL B N 1
ATOM 2554 C CA . VAL B 1 117 ? -3.953 -26.312 -11.398 1 98.31 117 VAL B CA 1
ATOM 2555 C C . VAL B 1 117 ? -4.48 -26.531 -12.82 1 98.31 117 VAL B C 1
ATOM 2557 O O . VAL B 1 117 ? -4.098 -27.5 -13.484 1 98.31 117 VAL B O 1
ATOM 2560 N N . LYS B 1 118 ? -5.367 -25.656 -13.227 1 98.12 118 LYS B N 1
ATOM 2561 C CA . LYS B 1 118 ? -5.82 -25.625 -14.617 1 98.12 118 LYS B CA 1
ATOM 2562 C C . LYS B 1 118 ? -5.129 -24.516 -15.398 1 98.12 118 LYS B C 1
ATOM 2564 O O . LYS B 1 118 ? -5.035 -23.375 -14.922 1 98.12 118 LYS B O 1
ATOM 2569 N N . LEU B 1 119 ? -4.602 -24.859 -16.531 1 97.06 119 LEU B N 1
ATOM 2570 C CA . LEU B 1 119 ? -4.117 -23.875 -17.5 1 97.06 119 LEU B CA 1
ATOM 2571 C C . LEU B 1 119 ? -5.168 -23.594 -18.562 1 97.06 119 LEU B C 1
ATOM 2573 O O . LEU B 1 119 ? -5.645 -24.516 -19.219 1 97.06 119 LEU B O 1
ATOM 2577 N N . GLU B 1 120 ? -5.473 -22.297 -18.672 1 96.81 120 GLU B N 1
ATOM 2578 C CA . GLU B 1 120 ? -6.504 -21.891 -19.625 1 96.81 120 GLU B CA 1
ATOM 2579 C C . GLU B 1 120 ? -5.969 -20.875 -20.625 1 96.81 120 GLU B C 1
ATOM 2581 O O . GLU B 1 120 ? -5 -20.172 -20.344 1 96.81 120 GLU B O 1
ATOM 2586 N N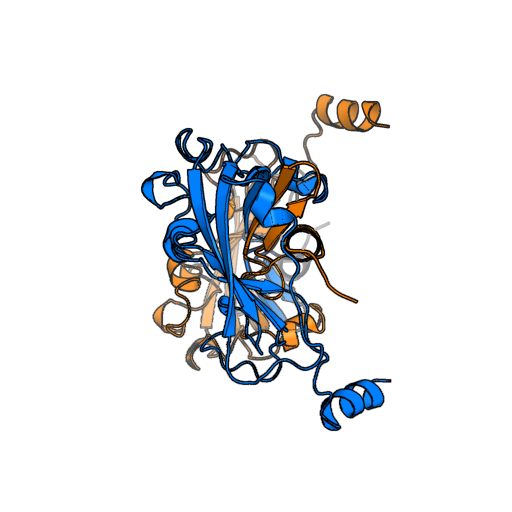 . ASN B 1 121 ? -6.547 -20.891 -21.75 1 95.19 121 ASN B N 1
ATOM 2587 C CA . ASN B 1 121 ? -6.305 -19.906 -22.812 1 95.19 121 ASN B CA 1
ATOM 2588 C C . ASN B 1 121 ? -7.539 -19.047 -23.062 1 95.19 121 ASN B C 1
ATOM 2590 O O . ASN B 1 121 ? -8.664 -19.547 -23.047 1 95.19 121 ASN B O 1
ATOM 2594 N N . GLY B 1 122 ? -7.309 -17.766 -23.25 1 94.88 122 GLY B N 1
ATOM 2595 C CA . GLY B 1 122 ? -8.375 -16.812 -23.484 1 94.88 122 GLY B CA 1
ATOM 2596 C C . GLY B 1 122 ? -7.906 -15.367 -23.422 1 94.88 122 GLY B C 1
ATOM 2597 O O . GLY B 1 122 ? -6.742 -15.07 -23.703 1 94.88 122 GLY B O 1
ATOM 2598 N N . GLN B 1 123 ? -8.852 -14.477 -23.234 1 92.31 123 GLN B N 1
ATOM 2599 C CA . GLN B 1 123 ? -8.602 -13.062 -22.984 1 92.31 123 GLN B CA 1
ATOM 2600 C C . GLN B 1 123 ? -9.055 -12.656 -21.594 1 92.31 123 GLN B C 1
ATOM 2602 O O . GLN B 1 123 ? -10.211 -12.281 -21.391 1 92.31 123 GLN B O 1
ATOM 2607 N N . PHE B 1 124 ? -8.062 -12.703 -20.734 1 92 124 PHE B N 1
ATOM 2608 C CA . PHE B 1 124 ? -8.43 -12.609 -19.328 1 92 124 PHE B CA 1
ATOM 2609 C C . PHE B 1 124 ? -8.047 -11.25 -18.75 1 92 124 PHE B C 1
ATOM 2611 O O . PHE B 1 124 ? -6.977 -10.727 -19.062 1 92 124 PHE B O 1
ATOM 2618 N N . LEU B 1 125 ? -8.938 -10.773 -17.953 1 86.38 125 LEU B N 1
ATOM 2619 C CA . LEU B 1 125 ? -8.547 -9.758 -16.969 1 86.38 125 LEU B CA 1
ATOM 2620 C C . LEU B 1 125 ? -7.953 -10.406 -15.727 1 86.38 125 LEU B C 1
ATOM 2622 O O . LEU B 1 125 ? -8.359 -11.5 -15.336 1 86.38 125 LEU B O 1
ATOM 2626 N N . CYS B 1 126 ? -6.988 -9.68 -15.156 1 87.5 126 CYS B N 1
ATOM 2627 C CA . CYS B 1 126 ? -6.551 -10.148 -13.852 1 87.5 126 CYS B CA 1
ATOM 2628 C C . CYS B 1 126 ? -7.707 -10.148 -12.859 1 87.5 126 CYS B C 1
ATOM 2630 O O . CYS B 1 126 ? -8.625 -9.344 -12.969 1 87.5 126 CYS B O 1
ATOM 2632 N N . ALA B 1 127 ? -7.574 -11.094 -11.938 1 83.44 127 ALA B N 1
ATOM 2633 C CA . ALA B 1 127 ? -8.641 -11.281 -10.953 1 83.44 127 ALA B CA 1
ATOM 2634 C C . ALA B 1 127 ? -8.953 -9.977 -10.227 1 83.44 127 ALA B C 1
ATOM 2636 O O . ALA B 1 127 ? -10.109 -9.68 -9.938 1 83.44 127 ALA B O 1
ATOM 2637 N N . SER B 1 128 ? -7.918 -9.211 -9.953 1 76.12 128 SER B N 1
ATOM 2638 C CA . SER B 1 128 ? -8.086 -7.953 -9.234 1 76.12 128 SER B CA 1
ATOM 2639 C C . SER B 1 128 ? -8.961 -6.98 -10.016 1 76.12 128 SER B C 1
ATOM 2641 O O . SER B 1 128 ? -9.547 -6.062 -9.445 1 76.12 128 SER B O 1
ATOM 2643 N N . ASP B 1 129 ? -8.977 -7.137 -11.289 1 72.94 129 ASP B N 1
ATOM 2644 C CA . ASP B 1 129 ? -9.617 -6.148 -12.156 1 72.94 129 ASP B CA 1
ATOM 2645 C C . ASP B 1 129 ? -11.031 -6.582 -12.531 1 72.94 129 ASP B C 1
ATOM 2647 O O . ASP B 1 129 ? -11.797 -5.797 -13.086 1 72.94 129 ASP B O 1
ATOM 2651 N N . VAL B 1 130 ? -11.211 -7.801 -12.273 1 71.44 130 VAL B N 1
ATOM 2652 C CA . VAL B 1 130 ? -12.531 -8.297 -12.633 1 71.44 130 VAL B CA 1
ATOM 2653 C C . VAL B 1 130 ? -13.602 -7.535 -11.844 1 71.44 130 VAL B C 1
ATOM 2655 O O . VAL B 1 130 ? -13.508 -7.406 -10.625 1 71.44 130 VAL B O 1
ATOM 2658 N N . GLY B 1 131 ? -14.438 -7.035 -12.539 1 58.91 131 GLY B N 1
ATOM 2659 C CA . GLY B 1 131 ? -15.508 -6.289 -11.898 1 58.91 131 GLY B CA 1
ATOM 2660 C C . GLY B 1 131 ? -15.172 -4.824 -11.695 1 58.91 131 GLY B C 1
ATOM 2661 O O . GLY B 1 131 ? -16.031 -4.035 -11.297 1 58.91 131 GLY B O 1
ATOM 2662 N N . ARG B 1 132 ? -13.938 -4.57 -11.898 1 55.47 132 ARG B N 1
ATOM 2663 C CA . ARG B 1 132 ? -13.562 -3.164 -11.789 1 55.47 132 ARG B CA 1
ATOM 2664 C C . ARG B 1 132 ? -13.578 -2.488 -13.156 1 55.47 132 ARG B C 1
ATOM 2666 O O . ARG B 1 132 ? -13.344 -3.137 -14.18 1 55.47 132 ARG B O 1
ATOM 2673 N N . ARG B 1 133 ? -14.164 -1.499 -13.359 1 47.38 133 ARG B N 1
ATOM 2674 C CA . ARG B 1 133 ? -14.312 -0.788 -14.625 1 47.38 133 ARG B CA 1
ATOM 2675 C C . ARG B 1 133 ? -13.117 0.116 -14.891 1 47.38 133 ARG B C 1
ATOM 2677 O O . ARG B 1 133 ? -13.219 1.339 -14.773 1 47.38 133 ARG B O 1
ATOM 2684 N N . TYR B 1 134 ? -12.047 -0.65 -14.969 1 49.12 134 TYR B N 1
ATOM 2685 C CA . TYR B 1 134 ? -10.922 0.158 -15.438 1 49.12 134 TYR B CA 1
ATOM 2686 C C . TYR B 1 134 ? -10.82 0.115 -16.953 1 49.12 134 TYR B C 1
ATOM 2688 O O . TYR B 1 134 ? -10.836 -0.963 -17.562 1 49.12 134 TYR B O 1
ATOM 2696 N N . SER B 1 135 ? -11.016 1.166 -17.578 1 53.88 135 SER B N 1
ATOM 2697 C CA . SER B 1 135 ? -11.031 1.242 -19.047 1 53.88 135 SER B CA 1
ATOM 2698 C C . SER B 1 135 ? -9.711 0.766 -19.625 1 53.88 135 SER B C 1
ATOM 2700 O O . SER B 1 135 ? -9.672 0.255 -20.75 1 53.88 135 SER B O 1
ATOM 2702 N N . ASP B 1 136 ? -8.664 0.76 -18.875 1 64 136 ASP B N 1
ATOM 2703 C CA . ASP B 1 136 ? -7.352 0.482 -19.453 1 64 136 ASP B CA 1
ATOM 2704 C C . ASP B 1 136 ? -6.715 -0.742 -18.797 1 64 136 ASP B C 1
ATOM 2706 O O . ASP B 1 136 ? -5.488 -0.875 -18.781 1 64 136 ASP B O 1
ATOM 2710 N N . SER B 1 137 ? -7.617 -1.677 -18.375 1 70.44 137 SER B N 1
ATOM 2711 C CA . SER B 1 137 ? -7.039 -2.881 -17.781 1 70.44 137 SER B CA 1
ATOM 2712 C C . SER B 1 137 ? -6.461 -3.801 -18.859 1 70.44 137 SER B C 1
ATOM 2714 O O . SER B 1 137 ? -7.137 -4.117 -19.844 1 70.44 137 SER B O 1
ATOM 2716 N N . PRO B 1 138 ? -5.258 -4.141 -18.656 1 78.69 138 PRO B N 1
ATOM 2717 C CA . PRO B 1 138 ? -4.676 -5.07 -19.625 1 78.69 138 PRO B CA 1
ATOM 2718 C C . PRO B 1 138 ? -5.352 -6.438 -19.609 1 78.69 138 PRO B C 1
ATOM 2720 O O . PRO B 1 138 ? -5.898 -6.848 -18.578 1 78.69 138 PRO B O 1
ATOM 2723 N N . ARG B 1 139 ? -5.285 -7.047 -20.812 1 88.38 139 ARG B N 1
ATOM 2724 C CA . ARG B 1 139 ? -5.762 -8.422 -20.922 1 88.38 139 ARG B CA 1
ATOM 2725 C C . ARG B 1 139 ? -4.605 -9.391 -21.109 1 88.38 139 ARG B C 1
ATOM 2727 O O . ARG B 1 139 ? -3.531 -9 -21.578 1 88.38 139 ARG B O 1
ATOM 2734 N N . PHE B 1 140 ? -4.895 -10.656 -20.797 1 90.62 140 PHE B N 1
ATOM 2735 C CA . PHE B 1 140 ? -3.861 -11.688 -20.828 1 90.62 140 PHE B CA 1
ATOM 2736 C C . PHE B 1 140 ? -4.352 -12.922 -21.578 1 90.62 140 PHE B C 1
ATOM 2738 O O . PHE B 1 140 ? -5.543 -13.242 -21.547 1 90.62 140 PHE B O 1
ATOM 2745 N N . ARG B 1 141 ? -3.418 -13.609 -22.078 1 94.19 141 ARG B N 1
ATOM 2746 C CA . ARG B 1 141 ? -3.73 -14.734 -22.953 1 94.19 141 ARG B CA 1
ATOM 2747 C C . ARG B 1 141 ? -3.922 -16.016 -22.156 1 94.19 141 ARG B C 1
ATOM 2749 O O . ARG B 1 141 ? -4.594 -16.938 -22.625 1 94.19 141 ARG B O 1
ATOM 2756 N N . THR B 1 142 ? -3.291 -16.109 -21.016 1 95.94 142 THR B N 1
ATOM 2757 C CA . THR B 1 142 ? -3.33 -17.344 -20.25 1 95.94 142 THR B CA 1
ATOM 2758 C C . THR B 1 142 ? -3.686 -17.062 -18.781 1 95.94 142 THR B C 1
ATOM 2760 O O . THR B 1 142 ? -3.451 -15.961 -18.297 1 95.94 142 THR B O 1
ATOM 2763 N N . ARG B 1 143 ? -4.293 -18.094 -18.203 1 96.94 143 ARG B N 1
ATOM 2764 C CA . ARG B 1 143 ? -4.676 -18.031 -16.797 1 96.94 143 ARG B CA 1
ATOM 2765 C C . ARG B 1 143 ? -4.457 -19.375 -16.109 1 96.94 143 ARG B C 1
ATOM 2767 O O . ARG B 1 143 ? -4.77 -20.422 -16.672 1 96.94 143 ARG B O 1
ATOM 2774 N N . LEU B 1 144 ? -3.828 -19.297 -14.961 1 98.06 144 LEU B N 1
ATOM 2775 C CA . LEU B 1 144 ? -3.801 -20.438 -14.039 1 98.06 144 LEU B CA 1
ATOM 2776 C C . LEU B 1 144 ? -4.934 -20.328 -13.023 1 98.06 144 LEU B C 1
ATOM 2778 O O . LEU B 1 144 ? -5.156 -19.281 -12.43 1 98.06 144 LEU B O 1
ATOM 2782 N N . VAL B 1 145 ? -5.656 -21.453 -12.906 1 98.19 145 VAL B N 1
ATOM 2783 C CA . VAL B 1 145 ? -6.68 -21.547 -11.867 1 98.19 145 VAL B CA 1
ATOM 2784 C C . VAL B 1 145 ? -6.312 -22.641 -10.883 1 98.19 145 VAL B C 1
ATOM 2786 O O . VAL B 1 145 ? -6.355 -23.828 -11.219 1 98.19 145 VAL B O 1
ATOM 2789 N N . PHE B 1 146 ? -5.988 -22.234 -9.656 1 98.56 146 PHE B N 1
ATOM 2790 C CA . PHE B 1 146 ? -5.688 -23.188 -8.586 1 98.56 146 PHE B CA 1
ATOM 2791 C C . PHE B 1 146 ? -6.965 -23.656 -7.91 1 98.56 146 PHE B C 1
ATOM 2793 O O . PHE B 1 146 ? -7.938 -22.906 -7.809 1 98.56 146 PHE B O 1
ATOM 2800 N N . ASP B 1 147 ? -6.961 -24.906 -7.449 1 98.25 147 ASP B N 1
ATOM 2801 C CA . ASP B 1 147 ? -8.094 -25.406 -6.68 1 98.25 147 ASP B CA 1
ATOM 2802 C C . ASP B 1 147 ? -8.211 -24.688 -5.34 1 98.25 147 ASP B C 1
ATOM 2804 O O . ASP B 1 147 ? -9.305 -24.562 -4.789 1 98.25 147 ASP B O 1
ATOM 2808 N N . LYS B 1 148 ? -7.125 -24.281 -4.824 1 97.62 148 LYS B N 1
ATOM 2809 C CA . LYS B 1 148 ? -7.027 -23.422 -3.658 1 97.62 148 LYS B CA 1
ATOM 2810 C C . LYS B 1 148 ? -5.91 -22.391 -3.832 1 97.62 148 LYS B C 1
ATOM 2812 O O . LYS B 1 148 ? -5.008 -22.578 -4.652 1 97.62 148 LYS B O 1
ATOM 2817 N N . SER B 1 149 ? -5.988 -21.328 -3.047 1 98 149 SER B N 1
ATOM 2818 C CA . SER B 1 149 ? -5.031 -20.234 -3.201 1 98 149 SER B CA 1
ATOM 2819 C C . SER B 1 149 ? -3.613 -20.703 -2.887 1 98 149 SER B C 1
ATOM 2821 O O . SER B 1 149 ? -3.396 -21.453 -1.934 1 98 149 SER B O 1
ATOM 2823 N N . PRO B 1 150 ? -2.672 -20.266 -3.693 1 97.81 150 PRO B N 1
ATOM 2824 C CA . PRO B 1 150 ? -1.277 -20.516 -3.314 1 97.81 150 PRO B CA 1
ATOM 2825 C C . PRO B 1 150 ? -0.853 -19.703 -2.088 1 97.81 150 PRO B C 1
ATOM 2827 O O . PRO B 1 150 ? 0.221 -19.938 -1.53 1 97.81 150 PRO B O 1
ATOM 2830 N N . TYR B 1 151 ? -1.605 -18.656 -1.782 1 97.25 151 TYR B N 1
ATOM 2831 C CA . TYR B 1 151 ? -1.403 -18 -0.5 1 97.25 151 TYR B CA 1
ATOM 2832 C C . TYR B 1 151 ? -1.966 -18.828 0.643 1 97.25 151 TYR B C 1
ATOM 2834 O O . TYR B 1 151 ? -3.016 -19.469 0.5 1 97.25 151 TYR B O 1
ATOM 2842 N N . PRO B 1 152 ? -1.243 -18.766 1.78 1 97.12 152 PRO B N 1
ATOM 2843 C CA . PRO B 1 152 ? -1.684 -19.594 2.9 1 97.12 152 PRO B CA 1
ATOM 2844 C C . PRO B 1 152 ? -3.119 -19.297 3.326 1 97.12 152 PRO B C 1
ATOM 2846 O O . PRO B 1 152 ? -3.57 -18.156 3.24 1 97.12 152 PRO B O 1
ATOM 2849 N N . PRO B 1 153 ? -3.846 -20.422 3.746 1 96.5 153 PRO B N 1
ATOM 2850 C CA . PRO B 1 153 ? -5.188 -20.203 4.285 1 96.5 153 PRO B CA 1
ATOM 2851 C C . PRO B 1 153 ? -5.188 -19.297 5.52 1 96.5 153 PRO B C 1
ATOM 2853 O O . PRO B 1 153 ? -4.133 -19.078 6.125 1 96.5 153 PRO B O 1
ATOM 2856 N N . ARG B 1 154 ? -6.352 -18.859 5.859 1 93.19 154 ARG B N 1
ATOM 2857 C CA . ARG B 1 154 ? -6.488 -17.859 6.914 1 93.19 154 ARG B CA 1
ATOM 2858 C C . ARG B 1 154 ? -5.848 -18.344 8.211 1 93.19 154 ARG B C 1
ATOM 2860 O O . ARG B 1 154 ? -5.215 -17.562 8.93 1 93.19 154 ARG B O 1
ATOM 2867 N N . GLU B 1 155 ? -6.027 -19.578 8.539 1 94.75 155 GLU B N 1
ATOM 2868 C CA . GLU B 1 155 ? -5.582 -20.125 9.812 1 94.75 155 GLU B CA 1
ATOM 2869 C C . GLU B 1 155 ? -4.059 -20.156 9.898 1 94.75 155 GLU B C 1
ATOM 2871 O O . GLU B 1 155 ? -3.496 -20.344 10.977 1 94.75 155 GLU B O 1
ATOM 2876 N N . GLU B 1 156 ? -3.371 -19.922 8.805 1 96.75 156 GLU B N 1
ATOM 2877 C CA . GLU B 1 156 ? -1.913 -19.969 8.789 1 96.75 156 GLU B CA 1
ATOM 2878 C C . GLU B 1 156 ? -1.304 -18.578 8.812 1 96.75 156 GLU B C 1
ATOM 2880 O O . GLU B 1 156 ? -0.088 -18.422 8.68 1 96.75 156 GLU B O 1
ATOM 2885 N N . TRP B 1 157 ? -2.141 -17.562 8.891 1 92.56 157 TRP B N 1
ATOM 2886 C CA . TRP B 1 157 ? -1.71 -16.188 9.102 1 92.56 157 TRP B CA 1
ATOM 2887 C C . TRP B 1 157 ? -1.746 -15.828 10.586 1 92.56 157 TRP B C 1
ATOM 2889 O O . TRP B 1 157 ? -2.688 -16.188 11.297 1 92.56 157 TRP B O 1
ATOM 2899 N N . ARG B 1 158 ? -0.722 -15.148 10.93 1 86.88 158 ARG B N 1
ATOM 2900 C CA . ARG B 1 158 ? -0.723 -14.648 12.297 1 86.88 158 ARG B CA 1
ATOM 2901 C C . ARG B 1 158 ? -1.644 -13.438 12.438 1 86.88 158 ARG B C 1
ATOM 2903 O O . ARG B 1 158 ? -1.903 -12.734 11.461 1 86.88 158 ARG B O 1
ATOM 2910 N N . GLU B 1 159 ? -2.371 -13.297 13.531 1 69.06 159 GLU B N 1
ATOM 2911 C CA . GLU B 1 159 ? -3.254 -12.164 13.766 1 69.06 159 GLU B CA 1
ATOM 2912 C C . GLU B 1 159 ? -2.459 -10.867 13.93 1 69.06 159 GLU B C 1
ATOM 2914 O O . GLU B 1 159 ? -1.777 -10.68 14.938 1 69.06 159 GLU B O 1
ATOM 2919 N N . THR B 1 160 ? -2.004 -10.242 12.953 1 58.44 160 THR B N 1
ATOM 2920 C CA . THR B 1 160 ? -1.23 -9.047 13.258 1 58.44 160 THR B CA 1
ATOM 2921 C C . THR B 1 160 ? -2.008 -7.789 12.883 1 58.44 160 THR B C 1
ATOM 2923 O O . THR B 1 160 ? -2.395 -7.008 13.75 1 58.44 160 THR B O 1
ATOM 2926 N N . ASP B 1 161 ? -1.971 -7.246 11.711 1 51.84 161 ASP B N 1
ATOM 2927 C CA . ASP B 1 161 ? -2.402 -5.898 11.359 1 51.84 161 ASP B CA 1
ATOM 2928 C C . ASP B 1 161 ? -3.725 -5.926 10.594 1 51.84 161 ASP B C 1
ATOM 2930 O O . ASP B 1 161 ? -4.312 -4.875 10.328 1 51.84 161 ASP B O 1
ATOM 2934 N N . GLY B 1 162 ? -4.359 -7.051 10.555 1 60.12 162 GLY B N 1
ATOM 2935 C CA . GLY B 1 162 ? -5.66 -7.137 9.906 1 60.12 162 GLY B CA 1
ATOM 2936 C C . GLY B 1 162 ? -5.578 -7.016 8.398 1 60.12 162 GLY B C 1
ATOM 2937 O O . GLY B 1 162 ? -6.594 -7.125 7.703 1 60.12 162 GLY B O 1
ATOM 2938 N N . GLY B 1 163 ? -4.422 -6.633 7.828 1 63.34 163 GLY B N 1
ATOM 2939 C CA . GLY B 1 163 ? -4.277 -6.457 6.391 1 63.34 163 GLY B CA 1
ATOM 2940 C C . GLY B 1 163 ? -4.625 -7.707 5.602 1 63.34 163 GLY B C 1
ATOM 2941 O O . GLY B 1 163 ? -5.367 -7.637 4.617 1 63.34 163 GLY B O 1
ATOM 2942 N N . ALA B 1 164 ? -4.195 -8.852 6.121 1 77.12 164 ALA B N 1
ATOM 2943 C CA . ALA B 1 164 ? -4.496 -10.109 5.453 1 77.12 164 ALA B CA 1
ATOM 2944 C C . ALA B 1 164 ? -5.992 -10.414 5.496 1 77.12 164 ALA B C 1
ATOM 2946 O O . ALA B 1 164 ? -6.57 -10.859 4.504 1 77.12 164 ALA B O 1
ATOM 2947 N N . ASP B 1 165 ? -6.594 -10.094 6.625 1 72.5 165 ASP B N 1
ATOM 2948 C CA . ASP B 1 165 ? -8.031 -10.328 6.766 1 72.5 165 ASP B CA 1
ATOM 2949 C C . ASP B 1 165 ? -8.828 -9.43 5.828 1 72.5 165 ASP B C 1
ATOM 2951 O O . ASP B 1 165 ? -9.844 -9.844 5.273 1 72.5 165 ASP B O 1
ATOM 2955 N N . ALA B 1 166 ? -8.359 -8.266 5.68 1 66 166 ALA B N 1
ATOM 2956 C CA . ALA B 1 166 ? -9.07 -7.312 4.832 1 66 166 ALA B CA 1
ATOM 2957 C C . ALA B 1 166 ? -8.984 -7.719 3.361 1 66 166 ALA B C 1
ATOM 2959 O O . ALA B 1 166 ? -9.914 -7.473 2.59 1 66 166 ALA B O 1
ATOM 2960 N N . ASN B 1 167 ? -7.918 -8.391 3.02 1 71.88 167 ASN B N 1
ATOM 2961 C CA . ASN B 1 167 ? -7.695 -8.672 1.605 1 71.88 167 ASN B CA 1
ATOM 2962 C C . ASN B 1 167 ? -8.039 -10.117 1.262 1 71.88 167 ASN B C 1
ATOM 2964 O O . ASN B 1 167 ? -8.273 -10.445 0.097 1 71.88 167 ASN B O 1
ATOM 2968 N N . ARG B 1 168 ? -8.109 -10.977 2.283 1 83.06 168 ARG B N 1
ATOM 2969 C CA . ARG B 1 168 ? -8.477 -12.383 2.145 1 83.06 168 ARG B CA 1
ATOM 2970 C C . ARG B 1 168 ? -7.676 -13.047 1.033 1 83.06 168 ARG B C 1
ATOM 2972 O O . ARG B 1 168 ? -8.25 -13.664 0.133 1 83.06 168 ARG B O 1
ATOM 2979 N N . PHE B 1 169 ? -6.32 -12.977 1.105 1 90.19 169 PHE B N 1
ATOM 2980 C CA . PHE B 1 169 ? -5.41 -13.477 0.085 1 90.19 169 PHE B CA 1
ATOM 2981 C C . PHE B 1 169 ? -5.668 -14.953 -0.185 1 90.19 169 PHE B C 1
ATOM 2983 O O . PHE B 1 169 ? -5.441 -15.438 -1.297 1 90.19 169 PHE B O 1
ATOM 2990 N N . TRP B 1 170 ? -6.211 -15.68 0.826 1 94.56 170 TRP B N 1
ATOM 2991 C CA . TRP B 1 170 ? -6.461 -17.109 0.75 1 94.56 170 TRP B CA 1
ATOM 2992 C C . TRP B 1 170 ? -7.613 -17.422 -0.202 1 94.56 170 TRP B C 1
ATOM 2994 O O . TRP B 1 170 ? -7.902 -18.578 -0.489 1 94.56 170 TRP B O 1
ATOM 3004 N N . GLU B 1 171 ? -8.172 -16.391 -0.732 1 92.94 171 GLU B N 1
ATOM 3005 C CA . GLU B 1 171 ? -9.234 -16.594 -1.71 1 92.94 171 GLU B CA 1
ATOM 3006 C C . GLU B 1 171 ? -8.727 -16.359 -3.131 1 92.94 171 GLU B C 1
ATOM 3008 O O . GLU B 1 171 ? -9.461 -16.594 -4.098 1 92.94 171 GLU B O 1
ATOM 3013 N N . TRP B 1 172 ? -7.492 -15.93 -3.301 1 93.88 172 TRP B N 1
ATOM 3014 C CA . TRP B 1 172 ? -6.938 -15.602 -4.609 1 93.88 172 TRP B CA 1
ATOM 3015 C C . TRP B 1 172 ? -6.422 -16.844 -5.312 1 93.88 172 TRP B C 1
ATOM 3017 O O . TRP B 1 172 ? -5.387 -17.406 -4.934 1 93.88 172 TRP B O 1
ATOM 3027 N N . ARG B 1 173 ? -7.082 -17.25 -6.418 1 97 173 ARG B N 1
ATOM 3028 C CA . ARG B 1 173 ? -6.766 -18.547 -7.012 1 97 173 ARG B CA 1
ATOM 3029 C C . ARG B 1 173 ? -6.438 -18.391 -8.492 1 97 173 ARG B C 1
ATOM 3031 O O . ARG B 1 173 ? -6.004 -19.359 -9.133 1 97 173 ARG B O 1
ATOM 3038 N N . GLU B 1 174 ? -6.691 -17.25 -9.031 1 96.31 174 GLU B N 1
ATOM 3039 C CA . GLU B 1 174 ? -6.516 -17.062 -10.469 1 96.31 174 GLU B CA 1
ATOM 3040 C C . GLU B 1 174 ? -5.375 -16.094 -10.766 1 96.31 174 GLU B C 1
ATOM 3042 O O . GLU B 1 174 ? -5.316 -15 -10.195 1 96.31 174 GLU B O 1
ATOM 3047 N N . PHE B 1 175 ? -4.477 -16.516 -11.617 1 96.44 175 PHE B N 1
ATOM 3048 C CA . PHE B 1 175 ? -3.316 -15.719 -12 1 96.44 175 PHE B CA 1
ATOM 3049 C C . PHE B 1 175 ? -3.146 -15.711 -13.516 1 96.44 175 PHE B C 1
ATOM 3051 O O . PHE B 1 175 ? -3.205 -16.766 -14.156 1 96.44 175 PHE B O 1
ATOM 3058 N N . CYS B 1 176 ? -2.873 -14.516 -14.039 1 95.31 176 CYS B N 1
ATOM 3059 C CA . CYS B 1 176 ? -2.793 -14.383 -15.492 1 95.31 176 CYS B CA 1
ATOM 3060 C C . CYS B 1 176 ? -1.359 -14.125 -15.938 1 95.31 176 CYS B C 1
ATOM 3062 O O . CYS B 1 176 ? -0.537 -13.648 -15.156 1 95.31 176 CYS B O 1
ATOM 3064 N N . SER B 1 177 ? -1.126 -14.477 -17.141 1 94.12 177 SER B N 1
ATOM 3065 C CA . SER B 1 177 ? 0.178 -14.266 -17.75 1 94.12 177 SER B CA 1
ATOM 3066 C C . SER B 1 177 ? 0.05 -14.062 -19.266 1 94.12 177 SER B C 1
ATOM 3068 O O . SER B 1 177 ? -1.025 -14.266 -19.828 1 94.12 177 SER B O 1
ATOM 3070 N N . ARG B 1 178 ? 1.17 -13.477 -19.859 1 91.06 178 ARG B N 1
ATOM 3071 C CA . ARG B 1 178 ? 1.252 -13.25 -21.297 1 91.06 178 ARG B CA 1
ATOM 3072 C C . ARG B 1 178 ? 0.292 -12.148 -21.734 1 91.06 178 ARG B C 1
ATOM 3074 O O . ARG B 1 178 ? -0.649 -12.398 -22.484 1 91.06 178 ARG B O 1
ATOM 3081 N N . ARG B 1 179 ? 0.651 -11.008 -21.375 1 87.31 179 ARG B N 1
ATOM 3082 C CA . ARG B 1 179 ? -0.144 -9.812 -21.641 1 87.31 179 ARG B CA 1
ATOM 3083 C C . ARG B 1 179 ? -0.389 -9.641 -23.141 1 87.31 179 ARG B C 1
ATOM 3085 O O . ARG B 1 179 ? 0.523 -9.82 -23.953 1 87.31 179 ARG B O 1
ATOM 3092 N N . LEU B 1 180 ? -1.654 -9.32 -23.438 1 87.94 180 LEU B N 1
ATOM 3093 C CA . LEU B 1 180 ? -2.025 -9.047 -24.828 1 87.94 180 LEU B CA 1
ATOM 3094 C C . LEU B 1 180 ? -1.69 -7.609 -25.203 1 87.9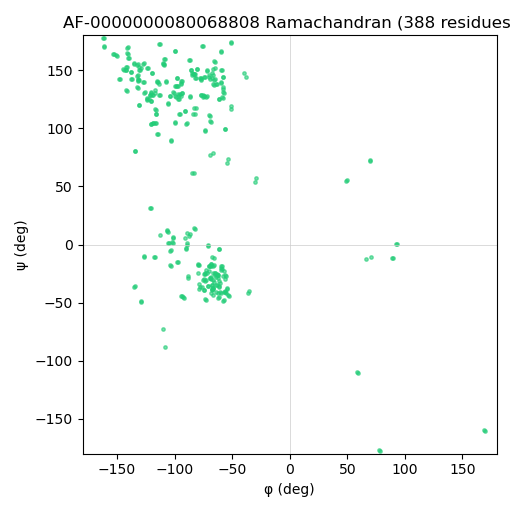4 180 LEU B C 1
ATOM 3096 O O . LEU B 1 180 ? -1.723 -6.711 -24.359 1 87.94 180 LEU B O 1
ATOM 3100 N N . PRO B 1 181 ? -1.34 -7.395 -26.391 1 78.25 181 PRO B N 1
ATOM 3101 C CA . PRO B 1 181 ? -1.055 -6.027 -26.828 1 78.25 181 PRO B CA 1
ATOM 3102 C C . PRO B 1 181 ? -2.246 -5.09 -26.656 1 78.25 181 PRO B C 1
ATOM 3104 O O . PRO B 1 181 ? -3.396 -5.52 -26.75 1 78.25 181 PRO B O 1
ATOM 3107 N N . GLU B 1 182 ? -2.016 -3.93 -25.953 1 64.19 182 GLU B N 1
ATOM 3108 C CA . GLU B 1 182 ? -3.064 -2.932 -25.766 1 64.19 182 GLU B CA 1
ATOM 3109 C C . GLU B 1 182 ? -3.719 -2.562 -27.094 1 64.19 182 GLU B C 1
ATOM 3111 O O . GLU B 1 182 ? -3.059 -2.549 -28.125 1 64.19 182 GLU B O 1
ATOM 3116 N N . ARG B 1 183 ? -5.027 -2.863 -27.078 1 49.31 183 ARG B N 1
ATOM 3117 C CA . ARG B 1 183 ? -5.641 -2.256 -28.25 1 49.31 183 ARG B CA 1
ATOM 3118 C C . ARG B 1 183 ? -5.359 -0.758 -28.312 1 49.31 183 ARG B C 1
ATOM 3120 O O . ARG B 1 183 ? -5.656 -0.032 -27.359 1 49.31 183 ARG B O 1
ATOM 3127 N N . THR B 1 184 ? -4.262 -0.361 -28.547 1 41.84 184 THR B N 1
ATOM 3128 C CA . THR B 1 184 ? -4.047 1.053 -28.844 1 41.84 184 THR B CA 1
ATOM 3129 C C . THR B 1 184 ? -5.277 1.666 -29.5 1 41.84 184 THR B C 1
ATOM 3131 O O . THR B 1 184 ? -5.629 1.306 -30.625 1 41.84 184 THR B O 1
ATOM 3134 N N . GLY B 1 185 ? -6.367 1.653 -29 1 36.5 185 GLY B N 1
ATOM 3135 C CA . GLY B 1 185 ? -7.086 2.658 -29.766 1 36.5 185 GLY B CA 1
ATOM 3136 C C . GLY B 1 185 ? -6.227 3.855 -30.125 1 36.5 185 GLY B C 1
ATOM 3137 O O . GLY B 1 185 ? -5.18 4.086 -29.516 1 36.5 185 GLY B O 1
ATOM 3138 N N . PHE B 1 186 ? -6.465 4.504 -31.453 1 34.19 186 PHE B N 1
ATOM 3139 C CA . PHE B 1 186 ? -5.918 5.707 -32.062 1 34.19 186 PHE B CA 1
ATOM 3140 C C . PHE B 1 186 ? -5.688 6.793 -31.016 1 34.19 186 PHE B C 1
ATOM 3142 O O . PHE B 1 186 ? -4.715 7.547 -31.109 1 34.19 186 PHE B O 1
ATOM 3149 N N . ILE B 1 187 ? -6.586 6.961 -30.062 1 33.81 187 ILE B N 1
ATOM 3150 C CA . ILE B 1 187 ? -6.633 8.219 -29.328 1 33.81 187 ILE B CA 1
ATOM 3151 C C . ILE B 1 187 ? -5.531 8.234 -28.266 1 33.81 187 ILE B C 1
ATOM 3153 O O . ILE B 1 187 ? -4.891 9.266 -28.047 1 33.81 187 ILE B O 1
ATOM 3157 N N . SER B 1 188 ? -5.238 7.199 -27.609 1 34.25 188 SER B N 1
ATOM 3158 C CA . SER B 1 188 ? -4.258 7.422 -26.547 1 34.25 188 SER B CA 1
ATOM 3159 C C . SER B 1 188 ? -2.842 7.488 -27.109 1 34.25 188 SER B C 1
ATOM 3161 O O . SER B 1 188 ? -1.91 7.887 -26.406 1 34.25 188 SER B O 1
ATOM 3163 N N . ARG B 1 189 ? -2.482 7.07 -28.25 1 31.02 189 ARG B N 1
ATOM 3164 C CA . ARG B 1 189 ? -1.294 7.414 -29.031 1 31.02 189 ARG B CA 1
ATOM 3165 C C . ARG B 1 189 ? -1.283 8.891 -29.391 1 31.02 189 ARG B C 1
ATOM 3167 O O . ARG B 1 189 ? -0.22 9.516 -29.469 1 31.02 189 ARG B O 1
ATOM 3174 N N . ILE B 1 190 ? -2.361 9.484 -29.859 1 29.95 190 ILE B N 1
ATOM 3175 C CA . ILE B 1 190 ? -2.488 10.906 -30.141 1 29.95 190 ILE B CA 1
ATOM 3176 C C . ILE B 1 190 ? -2.248 11.719 -28.875 1 29.95 190 ILE B C 1
ATOM 3178 O O . ILE B 1 190 ? -1.529 12.719 -28.891 1 29.95 190 ILE B O 1
ATOM 3182 N N . LEU B 1 191 ? -2.73 11.336 -27.766 1 30.27 191 LEU B N 1
ATOM 3183 C CA . LEU B 1 191 ? -2.477 12.148 -26.578 1 30.27 191 LEU B CA 1
ATOM 3184 C C . LEU B 1 191 ? -1.045 11.961 -26.078 1 30.27 191 LEU B C 1
ATOM 3186 O O . LEU B 1 191 ? -0.422 12.906 -25.594 1 30.27 191 LEU B O 1
ATOM 3190 N N . ARG B 1 192 ? -0.449 10.938 -26.219 1 31.25 192 ARG B N 1
ATOM 3191 C CA . ARG B 1 192 ? 0.999 10.938 -26.031 1 31.25 192 ARG B CA 1
ATOM 3192 C C . ARG B 1 192 ? 1.69 11.734 -27.141 1 31.25 192 ARG B C 1
ATOM 3194 O O . ARG B 1 192 ? 2.744 12.328 -26.906 1 31.25 192 ARG B O 1
ATOM 3201 N N . SER B 1 193 ? 1.273 11.594 -28.281 1 30.5 193 SER B N 1
ATOM 3202 C CA . SER B 1 193 ? 1.903 12.367 -29.344 1 30.5 193 SER B CA 1
ATOM 3203 C C . SER B 1 193 ? 1.621 13.859 -29.188 1 30.5 193 SER B C 1
ATOM 3205 O O . SER B 1 193 ? 2.387 14.695 -29.672 1 30.5 193 SER B O 1
ATOM 3207 N N . LEU B 1 194 ? 0.519 14.281 -28.812 1 30.67 194 LEU B N 1
ATOM 3208 C CA . LEU B 1 194 ? 0.331 15.711 -28.625 1 30.67 194 LEU B CA 1
ATOM 3209 C C . LEU B 1 194 ? 1.025 16.203 -27.359 1 30.67 194 LEU B C 1
ATOM 3211 O O . LEU B 1 194 ? 1.295 17.391 -27.219 1 30.67 194 LEU B O 1
ATOM 3215 N N . GLY B 1 195 ? 1.28 15.375 -26.281 1 29.91 195 GLY B N 1
ATOM 3216 C CA . GLY B 1 195 ? 2.225 15.93 -25.328 1 29.91 195 GLY B CA 1
ATOM 3217 C C . GLY B 1 195 ? 3.668 15.578 -25.641 1 29.91 195 GLY B C 1
ATOM 3218 O O . GLY B 1 195 ? 4.559 15.805 -24.828 1 29.91 195 GLY B O 1
ATOM 3219 N N . GLY B 1 196 ? 4.027 15.008 -26.766 1 25.77 196 GLY B N 1
ATOM 3220 C CA . GLY B 1 196 ? 5.309 15.359 -27.344 1 25.77 196 GLY B CA 1
ATOM 3221 C C . GLY B 1 196 ? 5.363 16.797 -27.859 1 25.77 196 GLY B C 1
ATOM 3222 O O . GLY B 1 196 ? 4.324 17.406 -28.094 1 25.77 196 GLY B O 1
#

Foldseek 3Di:
DDDDPLCVQQVDWAAPDPPFFTWHDHSVGDIDGTDDDPDAAADAWDKDKDFPDNVVVVDDWDQDPDFAQDKDWGDKTKMKIFTDQHGDCVVDPVVVPHCYDCNFFPPVLRDIDMKMKIKMFHWDFAPVCVVPPDVFGWTAGIKIFIPWQNGDAPVGTDPDDCPCVVVVSRRRGMDGDHTDPGPPDPVVVVVVVVVD/DDDDPLCVQQVDWAAPDPPFFTWHDHSVGDIDGTDDDPDDAADAWDKDKDFPDNVVVVDDWDQDPDFAQDKDWTDKTKMKIFTDQHGDCVVDPVVVPHCYDCNFFPPVLRDIDMKMKIKMFHWDFAPVCVVPPDVFGWTAGIKIFIPWQNGDAPVGTDPDDCVCVVVVSRRRGMDGDHTDDGPPDPVVVVVVVVVD

Radius of gyration: 25.48 Å; Cα contacts (8 Å, |Δi|>4): 817; chains: 2; bounding box: 50×74×61 Å

Organism: NCBI:txid656916

Sequence (392 aa):
MTDTLLSILTGESWSWDPYENQIKFNKDGTGTLICRLELVVWIAAEFDWRPQNPEDLSQAIDLPSNPPRRPSQLTQFSVEITLTKRRITEQGDVVNRLVINEQLLTDAAFLPKEYTVKLENGQFLCASDVGRRYSDSPRFRTRLVFDKSPYPPREEWRETDGGADANRFWEWREFCSRRLPERTGFISRILRSLGGMTDTLLSILTGESWSWDPYENQIKFNKDGTGTLICRLELVVWIAAEFDWRPQNPEDLSQAIDLPSNPPRRPSQLTQFSVEITLTKRRITEQGDVVNRLVINEQLLTDAAFLPKEYTVKLENGQFLCASDVGRRYSDSPRFRTRLVFDKSPYPPREEWRETDGGADANRFWEWREFCSRRLPERTGFISRILRSLGG

Secondary structure (DSSP, 8-state):
--EEHHHHHHHS-EESSSSS-EEEE-TTSEEEEEEEE--EEEEEEEEEEEESSGGGGG-EE---SS--SS-EEEEEEEEEEEEEEEE-GGG-HHHHTS--GGGTB-GGGGS-EEEEEEEEEEEEE-GGGTT---TT--EEEEEEEESS-SSPPGGGB-SSSSHHHHHTGGG--EEEEEEPPP---HHHHHHHHH--/--EEHHHHHHHS-EESSSSS-EEEE-TTSEEEEEEEE--EEEEEEEEEEEESSGGGGG-EE---SS--SS-EEEEEEEEEEEEEEEE-GGG-HHHHTS--GGGTB-GGGGS-EEEEEEEEEEEEE-GGGTT---TT--EEEEEEEESS-SSPPGGGB-SSSSHHHHHTGGG--EEEEEEPPP---HHHHHHHHH--